Protein AF-A0A3B8Y2P6-F1 (afdb_monomer_lite)

pLDDT: mean 81.53, std 20.59, range [22.98, 98.75]

Secondary structure (DSSP, 8-state):
--EEEEEEEEEETTTEEEEEEEEEETTS---EEEEEEE---HHHHHHHHHHHHHHHTTTTTTSS-------SSHHHHHHHHHHHHHHHHHHHHHHHHT-TTTHHHHHHHHHH--TTS-EEEEEE-S-HHHHHS-GGG-GGGGS-TTEEEEEEPSS-------PPP----PEEEEEEE---TT--HHHHHHHHHHH-TTEEEEEEES--HHHHHHHHHHS--SEEEEES-EEEETTEEEEESSSS-EEEHHHHHHHHHHHHHTT--EEEEESS-HHHHHHHHGGGT-SEEEEESS---HHHHHHHHHHHHHHHHTT--HHHHHHHHHHHHGGGTTTSTTGGGSEEEEE-TTSPPPPHHHHH---PPP------------------------------------------TTSSSS--------EEEEEE-GGG-EE-SS-EEEEEE-TTSSEEEEEETTS-EEEEETTT--EEEEE---SS-EEEEEE-TTT--EEEEETTS-EEEE-TTT--EEEEE---SS-EEEEEE-TTSSEEEEEETTS-EEEEETTT--EEEEE--SSS-EEEEEE-TTSSEEEEEETTS-EEEEETTT--EEEEE---SS-EEEEEE-TTSSEEEEEETTSEEEEEETTTTEEEEEEE--SS-EEEEEE-TTS-EEEEEETTS-EEEEETTTTEEEEEE---SS-EEEEEE-SSSSEEEEEETTSEEEEEEEEEE-------

Foldseek 3Di:
DEKEWEWEWDDDLQAWTKIFIWIDDLPDDTDGPDIFIFGRHVVLLVLLVLLQVLLVVLCCPQPPDDDDDDDDDVNVVSLVVNVVSLVVNLVSVQVRCPDPRNVVVVVVCVVPDDLPHQYEYEYEYPDPSVQLRLCQSHCVCVSRVNYFYAYEQHDADQDPDPDDDDDFDFAEEEEQEFACRSADVVLVVVLCCVQQVRHHYDYDHNHDPVVLLCDLQVDAHQEYEYDAEKDADPPWIWTGSYPVDIDILVRVLLSNLNNVVSHHQEYEHLYADFSRSLNSNSVSNRFKYKFFSHNDRNVLVSQLSNQLSNQQLVQHDNRSSLVVSLVVLVVVCSSRPCSSSTIHMYGHSSDDHDGNVNSGDDDDDDDDDDDDDDDDDDDDDDDDDDDDDDDDDDDDDDDDDDDDDDDPPPPPPPPPPDPLPFQKDKDFPVQQKAFFPAFFQEWEAFLVNQWIWTWHQQQKIFIAGRPNNDTPDIAHDDRGTFNYWDAQNPQRWIWTFGQQGKIWIARPPVRDTDDIQDDDRGGWQYWEAALNSQWIWIFGQSCKIWIAGPVVSDTPDIDSPDPGGKHEKEAALNRQWIWTFFQNQKIWIAGPPPRDTPDIDHDGPGGFHYWYQANVRQWIWTWFQSQWIWIAGPVVRDTPDIDHDGPGGWHYWDAFNVRFWIWTWAQSQKIWIAGPPVGDTSDIDNPGPGGWNYWYAHNPFQKIWTTGRVSIIIIMHMDRDRPPPPDD

Radius of gyration: 34.19 Å; chains: 1; bounding box: 92×75×105 Å

Sequence (728 aa):
MSKVVELKLDGTLEIGLQVHLAIAPEAKTREVEVSGSLPPAPELQETYNVWQYYYRNLDASSRISAKKITYDGSIQKNKTELFRLVSQLKKQLNNWLNSPQFQPIWRKIIEKVSPEETIRILIRTTDKQLRKLPWHLWELLEKYPYAEIALAANDYEKINSNYTTTEAKNISILAILGDSKGINIEEDKQILTNTLTNAELTFLCEPNREEINKKLWNYKWDILFFAGHSQTEVETGRIYINPEDSLSLEELSYALKKAVNQGLKFAIFNSCDGLGLANFFEKLNLPQIIVMREPVPDLIAQQFLKYFLTDFSQGKHFYLAVREARERLQGLEGNYPGASWQPIIIQNPGIMLPTWSSLIEVSQSNNIVTTKKNSAKIQNNITSSRRKILKYGSFILGSILLTTLLPKILKQQLNQTKQSNSKFEIKLVVNTQITASGEVWSLAFSPDDKFIASGNNHGTIELFNRQTGDITKILSEHPNVIRSLVFISQTNQLISGDGDGNIKVWNRKNSNLETQLMGHSASIWDLAISPDGKTLVSCSQDESVRTWNLTTGEVNAILFSHETVVYALAFSPDGQFFASAGKDKIIKIWNLKDRTLLKSFVGHEDAVRAIAISPNGQYLVSGSWDKTVKVWDLENDKLITTFIGHQDRVVTIAISQDSQFIFSGSIDNTIKVWNIKNRKLITTLTQHNNWILALAVSQKENLLVSGGKEQKIKLWQYYNISQSYEVQ

Structure (mmCIF, N/CA/C/O backbone):
data_AF-A0A3B8Y2P6-F1
#
_entry.id   AF-A0A3B8Y2P6-F1
#
loop_
_atom_site.group_PDB
_atom_site.id
_atom_site.type_symbol
_atom_site.label_atom_id
_atom_site.label_alt_id
_atom_site.label_comp_id
_atom_site.label_asym_id
_atom_site.label_entity_id
_atom_site.label_seq_id
_atom_site.pdbx_PDB_ins_code
_atom_site.Cartn_x
_atom_site.Cartn_y
_atom_site.Cartn_z
_atom_site.occupancy
_atom_site.B_iso_or_equiv
_atom_site.auth_seq_id
_atom_site.auth_comp_id
_atom_site.auth_asym_id
_atom_site.auth_atom_id
_atom_site.pdbx_PDB_model_num
ATOM 1 N N . MET A 1 1 ? 33.682 -7.407 -24.824 1.00 58.97 1 MET A N 1
ATOM 2 C CA . MET A 1 1 ? 33.420 -7.015 -23.416 1.00 58.97 1 MET A CA 1
ATOM 3 C C . MET A 1 1 ? 32.307 -5.983 -23.425 1.00 58.97 1 MET A C 1
ATOM 5 O O . MET A 1 1 ? 32.280 -5.193 -24.360 1.00 58.97 1 MET A O 1
ATOM 9 N N . SER A 1 2 ? 31.389 -5.992 -22.456 1.00 80.50 2 SER A N 1
ATOM 10 C CA . SER A 1 2 ? 30.329 -4.982 -22.391 1.00 80.50 2 SER A CA 1
ATOM 11 C C . SER A 1 2 ? 30.825 -3.701 -21.714 1.00 80.50 2 SER A C 1
ATOM 13 O O . SER A 1 2 ? 31.463 -3.743 -20.654 1.00 80.50 2 SER A O 1
ATOM 15 N N . LYS A 1 3 ? 30.538 -2.550 -22.327 1.00 87.62 3 LYS A N 1
ATOM 16 C CA . LYS A 1 3 ? 30.841 -1.225 -21.768 1.00 87.62 3 LYS A CA 1
ATOM 17 C C . LYS A 1 3 ? 29.573 -0.432 -21.517 1.00 87.62 3 LYS A C 1
ATOM 19 O O . LYS A 1 3 ? 28.585 -0.544 -22.243 1.00 87.62 3 LYS A O 1
ATOM 24 N N . VAL A 1 4 ? 29.628 0.390 -20.481 1.00 89.00 4 VAL A N 1
ATOM 25 C CA . VAL A 1 4 ? 28.599 1.367 -20.144 1.00 89.00 4 VAL A CA 1
ATOM 26 C C . VAL A 1 4 ? 29.183 2.752 -20.340 1.00 89.00 4 VAL A C 1
ATOM 28 O O . VAL A 1 4 ? 30.245 3.061 -19.802 1.00 89.00 4 VAL A O 1
ATOM 31 N N . VAL A 1 5 ? 28.475 3.565 -21.111 1.00 91.88 5 VAL A N 1
ATOM 32 C CA . VAL A 1 5 ? 28.767 4.972 -21.368 1.00 91.88 5 VAL A CA 1
ATOM 33 C C . VAL A 1 5 ? 27.644 5.771 -20.716 1.00 91.88 5 VAL A C 1
ATOM 35 O O . VAL A 1 5 ? 26.521 5.757 -21.202 1.00 91.88 5 VAL A O 1
ATOM 38 N N . GLU A 1 6 ? 27.905 6.423 -19.590 1.00 92.38 6 GLU A N 1
ATOM 39 C CA . GLU A 1 6 ? 26.920 7.262 -18.900 1.00 92.38 6 GLU A CA 1
ATOM 40 C C . GLU A 1 6 ? 27.151 8.732 -19.261 1.00 92.38 6 GLU A C 1
ATOM 42 O O . GLU A 1 6 ? 28.256 9.254 -19.105 1.00 92.38 6 GLU A O 1
ATOM 47 N N . LEU A 1 7 ? 26.095 9.388 -19.742 1.00 94.31 7 LEU A N 1
ATOM 48 C CA . LEU A 1 7 ? 26.033 10.823 -19.992 1.00 94.31 7 LEU A CA 1
ATOM 49 C C . LEU A 1 7 ? 25.077 11.446 -18.978 1.00 94.31 7 LEU A C 1
ATOM 51 O O . LEU A 1 7 ? 23.856 11.300 -19.088 1.00 94.31 7 LEU A O 1
ATOM 55 N N . LYS A 1 8 ? 25.633 12.145 -17.988 1.00 93.69 8 LYS A N 1
ATOM 56 C CA . LYS A 1 8 ? 24.849 12.957 -17.054 1.00 93.69 8 LYS A CA 1
ATOM 57 C C . LYS A 1 8 ? 24.662 14.347 -17.646 1.00 93.69 8 LYS A C 1
ATOM 59 O O . LYS A 1 8 ? 25.653 15.032 -17.891 1.00 93.69 8 LYS A O 1
ATOM 64 N N . LEU A 1 9 ? 23.411 14.725 -17.889 1.00 95.25 9 LEU A N 1
ATOM 65 C CA . LEU A 1 9 ? 23.013 15.997 -18.486 1.00 95.25 9 LEU A CA 1
ATOM 66 C C . LEU A 1 9 ? 22.342 16.871 -17.422 1.00 95.25 9 LEU A C 1
ATOM 68 O O . LEU A 1 9 ? 21.225 16.571 -16.989 1.00 95.25 9 LEU A O 1
ATOM 72 N N . ASP A 1 10 ? 23.016 17.950 -17.035 1.00 93.56 10 ASP A N 1
ATOM 73 C CA . ASP A 1 10 ? 22.530 18.929 -16.064 1.00 93.56 10 ASP A CA 1
ATOM 74 C C . ASP A 1 10 ? 22.213 20.254 -16.788 1.00 93.56 10 ASP A C 1
ATOM 76 O O . ASP A 1 10 ? 23.105 20.890 -17.353 1.00 93.56 10 ASP A O 1
ATOM 80 N N . GLY A 1 11 ? 20.942 20.665 -16.793 1.00 93.56 11 GLY A N 1
ATOM 81 C CA . GLY A 1 11 ? 20.454 21.874 -17.473 1.00 93.56 11 GLY A CA 1
ATOM 82 C C . GLY A 1 11 ? 19.163 21.628 -18.259 1.00 93.56 11 GLY A C 1
ATOM 83 O O . GLY A 1 11 ? 18.518 20.594 -18.088 1.00 93.56 11 GLY A O 1
ATOM 84 N N . THR A 1 12 ? 18.799 22.566 -19.137 1.00 95.25 12 THR A N 1
ATOM 85 C CA . THR A 1 12 ? 17.630 22.450 -20.029 1.00 95.25 12 THR A CA 1
ATOM 86 C C . THR A 1 12 ? 17.988 22.833 -21.465 1.00 95.25 12 THR A C 1
ATOM 88 O O . THR A 1 12 ? 19.031 23.438 -21.724 1.00 95.25 12 THR A O 1
ATOM 91 N N . LEU A 1 13 ? 17.109 22.507 -22.418 1.00 94.50 13 LEU A N 1
ATOM 92 C CA . LEU A 1 13 ? 17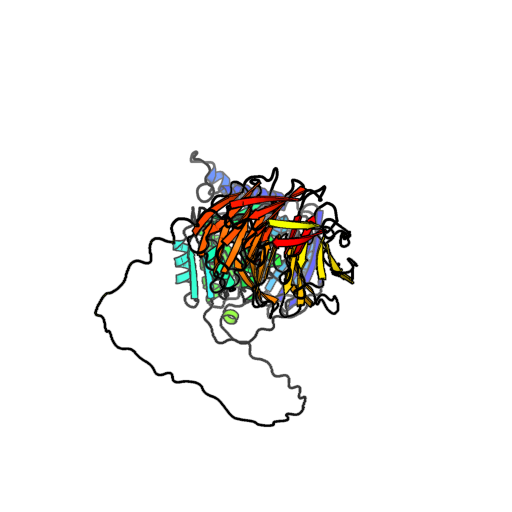.283 22.911 -23.818 1.00 94.50 13 LEU A CA 1
ATOM 93 C C . LEU A 1 13 ? 17.284 24.438 -24.002 1.00 94.50 13 LEU A C 1
ATOM 95 O O . LEU A 1 13 ? 17.890 24.920 -24.950 1.00 94.50 13 LEU A O 1
ATOM 99 N N . GLU A 1 14 ? 16.677 25.213 -23.103 1.00 93.75 14 GLU A N 1
ATOM 100 C CA . GLU A 1 14 ? 16.616 26.679 -23.225 1.00 93.75 14 GLU A CA 1
ATOM 101 C C . GLU A 1 14 ? 17.915 27.382 -22.816 1.00 93.75 14 GLU A C 1
ATOM 103 O O . GLU A 1 14 ? 18.270 28.407 -23.393 1.00 93.75 14 GLU A O 1
ATOM 108 N N . ILE A 1 15 ? 18.630 26.841 -21.827 1.00 93.62 15 ILE A N 1
ATOM 109 C CA . ILE A 1 15 ? 19.828 27.477 -21.249 1.00 93.62 15 ILE A CA 1
ATOM 110 C C . ILE A 1 15 ? 21.133 26.763 -21.623 1.00 93.62 15 ILE A C 1
ATOM 112 O O . ILE A 1 15 ? 22.215 27.310 -21.410 1.00 93.62 15 ILE A O 1
ATOM 116 N N . GLY A 1 16 ? 21.044 25.566 -22.210 1.00 94.00 16 GLY A N 1
ATOM 117 C CA . GLY A 1 16 ? 22.181 24.692 -22.489 1.00 94.00 16 GLY A CA 1
ATOM 118 C C . GLY A 1 16 ? 22.463 23.713 -21.348 1.00 94.00 16 GLY A C 1
ATOM 119 O O . GLY A 1 16 ? 21.881 23.793 -20.264 1.00 94.00 16 GLY A O 1
ATOM 120 N N . LEU A 1 17 ? 23.354 22.754 -21.606 1.00 96.19 17 LEU A N 1
ATOM 121 C CA . LEU A 1 17 ? 23.622 21.629 -20.707 1.00 96.19 17 LEU A CA 1
ATOM 122 C C . LEU A 1 17 ? 25.094 21.547 -20.337 1.00 96.19 17 LEU A C 1
ATOM 124 O O . LEU A 1 17 ? 25.968 21.645 -21.200 1.00 96.19 17 LEU A O 1
ATOM 128 N N . GLN A 1 18 ? 25.362 21.258 -19.070 1.00 95.81 18 GLN A N 1
ATOM 129 C CA . GLN A 1 18 ? 26.619 20.644 -18.664 1.00 95.81 18 GLN A CA 1
ATOM 130 C C . GLN A 1 18 ? 26.506 19.136 -18.844 1.00 95.81 18 GLN A C 1
ATOM 132 O O . GLN A 1 18 ? 25.488 18.531 -18.497 1.00 95.81 18 GLN A O 1
ATOM 137 N N . VAL A 1 19 ? 27.546 18.533 -19.413 1.00 95.69 19 VAL A N 1
ATOM 138 C CA . VAL A 1 19 ? 27.578 17.098 -19.674 1.00 95.69 19 VAL A CA 1
ATOM 139 C C . VAL A 1 19 ? 28.796 16.471 -19.026 1.00 95.69 19 VAL A C 1
ATOM 141 O O . VAL A 1 19 ? 29.932 16.849 -19.306 1.00 95.69 19 VAL A O 1
ATOM 144 N N . HIS A 1 20 ? 28.553 15.458 -18.204 1.00 93.56 20 HIS A N 1
ATOM 145 C CA . HIS A 1 20 ? 29.596 14.637 -17.606 1.00 93.56 20 HIS A CA 1
ATOM 146 C C . HIS A 1 20 ? 29.559 13.240 -18.222 1.00 93.56 20 HIS A C 1
ATOM 148 O O . HIS A 1 20 ? 28.528 12.566 -18.189 1.00 93.56 20 HIS A O 1
ATOM 154 N N . LEU A 1 21 ? 30.690 12.816 -18.784 1.00 94.19 21 LEU A N 1
ATOM 155 C CA . LEU A 1 21 ? 30.878 11.493 -19.365 1.00 94.19 21 LEU A CA 1
ATOM 156 C C . LEU A 1 21 ? 31.578 10.581 -18.360 1.00 94.19 21 LEU A C 1
ATOM 158 O O . LEU A 1 21 ? 32.649 10.920 -17.853 1.00 94.19 21 LEU A O 1
ATOM 162 N N . ALA A 1 22 ? 31.031 9.389 -18.158 1.00 90.69 22 ALA A N 1
ATOM 163 C CA . ALA A 1 22 ? 31.709 8.289 -17.486 1.00 90.69 22 ALA A CA 1
ATOM 164 C C . ALA A 1 22 ? 31.677 7.037 -18.369 1.00 90.69 22 ALA A C 1
ATOM 166 O O . ALA A 1 22 ? 30.631 6.681 -18.912 1.00 90.69 22 ALA A O 1
ATOM 167 N N . ILE A 1 23 ? 32.814 6.354 -18.504 1.00 89.19 23 ILE A N 1
ATOM 168 C CA . ILE A 1 23 ? 32.922 5.103 -19.260 1.00 89.19 23 ILE A CA 1
ATOM 169 C C . ILE A 1 23 ? 33.461 4.034 -18.318 1.00 89.19 23 ILE A C 1
ATOM 171 O O . ILE A 1 23 ? 34.478 4.221 -17.659 1.00 89.19 23 ILE A O 1
ATOM 175 N N . ALA A 1 24 ? 32.777 2.897 -18.231 1.00 85.38 24 ALA A N 1
ATOM 176 C CA . ALA A 1 24 ? 33.234 1.790 -17.403 1.00 85.38 24 ALA A CA 1
ATOM 177 C C . ALA A 1 24 ? 32.836 0.433 -17.994 1.00 85.38 24 ALA A C 1
ATOM 179 O O . ALA A 1 24 ? 31.799 0.316 -18.655 1.00 85.38 24 ALA A O 1
ATOM 180 N N . PRO A 1 25 ? 33.608 -0.631 -17.715 1.00 81.12 25 PRO A N 1
ATOM 181 C CA . PRO A 1 25 ? 33.095 -1.990 -17.808 1.00 81.12 25 PRO A CA 1
ATOM 182 C C . PRO A 1 25 ? 31.875 -2.157 -16.894 1.00 81.12 25 PRO A C 1
ATOM 184 O O . PRO A 1 25 ? 31.828 -1.589 -15.804 1.00 81.12 25 PRO A O 1
ATOM 187 N N . GLU A 1 26 ? 30.919 -2.984 -17.305 1.00 69.38 26 GLU A N 1
ATOM 188 C CA . GLU A 1 26 ? 29.623 -3.177 -16.633 1.00 69.38 26 GLU A CA 1
ATOM 189 C C . GLU A 1 26 ? 29.691 -3.486 -15.121 1.00 69.38 26 GLU A C 1
ATOM 191 O O . GLU A 1 26 ? 28.792 -3.095 -14.383 1.00 69.38 26 GLU A O 1
ATOM 196 N N . ALA A 1 27 ? 30.773 -4.108 -14.641 1.00 57.72 27 ALA A N 1
ATOM 197 C CA . ALA A 1 27 ? 30.957 -4.506 -13.241 1.00 57.72 27 ALA A CA 1
ATOM 198 C C . ALA A 1 27 ? 31.750 -3.508 -12.363 1.00 57.72 27 ALA A C 1
ATOM 200 O O . ALA A 1 27 ? 32.069 -3.833 -11.219 1.00 57.72 27 ALA A O 1
ATOM 201 N N . LYS A 1 28 ? 32.130 -2.324 -12.871 1.00 61.62 28 LYS A N 1
ATOM 202 C CA . LYS A 1 28 ? 32.987 -1.363 -12.146 1.00 61.62 28 LYS A CA 1
ATOM 203 C C . LYS A 1 28 ? 32.280 -0.046 -11.818 1.00 61.62 28 LYS A C 1
ATOM 205 O O . LYS A 1 28 ? 31.342 0.372 -12.493 1.00 61.62 28 LYS A O 1
ATOM 210 N N . THR A 1 29 ? 32.753 0.614 -10.759 1.00 57.16 29 THR A N 1
ATOM 211 C CA . THR A 1 29 ? 32.340 1.972 -10.384 1.00 57.16 29 THR A CA 1
ATOM 212 C C . THR A 1 29 ? 32.672 2.961 -11.496 1.00 57.16 29 THR A C 1
ATOM 214 O O . THR A 1 29 ? 33.743 2.900 -12.093 1.00 57.16 29 THR A O 1
ATOM 217 N N . ARG A 1 30 ? 31.724 3.857 -11.779 1.00 67.88 30 ARG A N 1
ATOM 218 C CA . ARG A 1 30 ? 31.820 4.855 -12.843 1.00 67.88 30 ARG A CA 1
ATOM 219 C C . ARG A 1 30 ? 32.428 6.126 -12.265 1.00 67.88 30 ARG A C 1
ATOM 221 O O . ARG A 1 30 ? 31.817 6.752 -11.402 1.00 67.88 30 ARG A O 1
ATOM 228 N N . GLU A 1 31 ? 33.622 6.475 -12.718 1.00 68.81 31 GLU A N 1
ATOM 229 C CA . GLU A 1 31 ? 34.252 7.765 -12.436 1.00 68.81 31 GLU A CA 1
ATOM 230 C C . GLU A 1 31 ? 34.085 8.674 -13.655 1.00 68.81 31 GLU A C 1
ATOM 232 O O . GLU A 1 31 ? 34.038 8.200 -14.792 1.00 68.81 31 GLU A O 1
ATOM 237 N N . VAL A 1 32 ? 33.944 9.979 -13.417 1.00 72.56 32 VAL A N 1
ATOM 238 C CA . VAL A 1 32 ? 33.805 10.957 -14.501 1.00 72.56 32 VAL A CA 1
ATOM 239 C C . VAL A 1 32 ? 35.132 11.035 -15.251 1.00 72.56 32 VAL A C 1
ATOM 241 O O . VAL A 1 32 ? 36.149 11.411 -14.676 1.00 72.56 32 VAL A O 1
ATOM 244 N N . GLU A 1 33 ? 35.118 10.693 -16.538 1.00 78.38 33 GLU A N 1
ATOM 245 C CA . GLU A 1 33 ? 36.311 10.716 -17.385 1.00 78.38 33 GLU A CA 1
ATOM 246 C C . GLU A 1 33 ? 36.552 12.091 -18.013 1.00 78.38 33 GLU A C 1
ATOM 248 O O . GLU A 1 33 ? 37.695 12.523 -18.153 1.00 78.38 33 GLU A O 1
ATOM 253 N N . VAL A 1 34 ? 35.487 12.778 -18.432 1.00 90.19 34 VAL A N 1
ATOM 254 C CA . VAL A 1 34 ? 35.571 14.100 -19.064 1.00 90.19 34 VAL A CA 1
ATOM 255 C C . VAL A 1 34 ? 34.261 14.856 -18.873 1.00 90.19 34 VAL A C 1
ATOM 257 O O . VAL A 1 34 ? 33.190 14.261 -18.769 1.00 90.19 34 VAL A O 1
ATOM 260 N N . SER A 1 35 ? 34.349 16.182 -18.822 1.00 90.62 35 SER A N 1
ATOM 261 C CA . SER A 1 35 ? 33.185 17.067 -18.828 1.00 90.62 35 SER A CA 1
ATOM 262 C C . SER A 1 35 ? 33.215 17.952 -20.070 1.00 90.62 35 SER A C 1
ATOM 264 O O . SER A 1 35 ? 34.284 18.307 -20.565 1.00 90.62 35 SER A O 1
ATOM 266 N N . GLY A 1 36 ? 32.041 18.291 -20.575 1.00 92.06 36 GLY A N 1
ATOM 267 C CA . GLY A 1 36 ? 31.836 19.187 -21.703 1.00 92.06 36 GLY A CA 1
ATOM 268 C C . GLY A 1 36 ? 30.486 19.875 -21.574 1.00 92.06 36 GLY A C 1
ATOM 269 O O . GLY A 1 36 ? 29.831 19.785 -20.535 1.00 92.06 36 GLY A O 1
ATOM 270 N N . SER A 1 37 ? 30.051 20.552 -22.628 1.00 95.12 37 SER A N 1
ATOM 271 C CA . SER A 1 37 ? 28.748 21.209 -22.628 1.00 95.12 37 SER A CA 1
ATOM 272 C C . SER A 1 37 ? 28.054 21.094 -23.975 1.00 95.12 37 SER A C 1
ATOM 274 O O . SER A 1 37 ? 28.685 20.878 -25.009 1.00 95.12 37 SER A O 1
ATOM 276 N N . LEU A 1 38 ? 26.732 21.226 -23.944 1.00 96.81 38 LEU A N 1
ATOM 277 C CA . LEU A 1 38 ? 25.894 21.400 -25.124 1.00 96.81 38 LEU A CA 1
ATOM 278 C C . LEU A 1 38 ? 25.290 22.809 -25.085 1.00 96.81 38 LEU A C 1
ATOM 280 O O . LEU A 1 38 ? 24.853 23.247 -24.016 1.00 96.81 38 LEU A O 1
ATOM 284 N N . PRO A 1 39 ? 25.264 23.537 -26.213 1.00 96.88 39 PRO A N 1
ATOM 285 C CA . PRO A 1 39 ? 24.657 24.864 -26.263 1.00 96.88 39 PRO A CA 1
ATOM 286 C C . PRO A 1 39 ? 23.128 24.792 -26.066 1.00 96.88 39 PRO A C 1
ATOM 288 O O . PRO A 1 39 ? 22.553 23.706 -26.166 1.00 96.88 39 PRO A O 1
ATOM 291 N N . PRO A 1 40 ? 22.447 25.920 -25.805 1.00 96.94 40 PRO A N 1
ATOM 292 C CA . PRO A 1 40 ? 20.990 25.996 -25.908 1.00 96.94 40 PRO A CA 1
ATOM 293 C C . PRO A 1 40 ? 20.484 25.495 -27.269 1.00 96.94 40 PRO A C 1
ATOM 295 O O . PRO A 1 40 ? 21.106 25.778 -28.293 1.00 96.94 40 PRO A O 1
ATOM 298 N N . ALA A 1 41 ? 19.366 24.774 -27.268 1.00 96.56 41 ALA A N 1
ATOM 299 C CA . ALA A 1 41 ? 18.655 24.302 -28.456 1.00 96.56 41 ALA A CA 1
ATOM 300 C C . ALA A 1 41 ? 17.125 24.256 -28.224 1.00 96.56 41 ALA A C 1
ATOM 302 O O . ALA A 1 41 ? 16.519 23.178 -28.300 1.00 96.56 41 ALA A O 1
ATOM 303 N N . PRO A 1 42 ? 16.468 25.390 -27.905 1.00 95.38 42 PRO A N 1
ATOM 304 C CA . PRO A 1 42 ? 15.014 25.442 -27.710 1.00 95.38 42 PRO A CA 1
ATOM 305 C C . PRO A 1 42 ? 14.232 24.957 -28.944 1.00 95.38 42 PRO A C 1
ATOM 307 O O . PRO A 1 42 ? 13.168 24.350 -28.811 1.00 95.38 42 PRO A O 1
ATOM 310 N N . GLU A 1 43 ? 14.792 25.108 -30.145 1.00 94.69 43 GLU A N 1
ATOM 311 C CA . GLU A 1 43 ? 14.192 24.659 -31.401 1.00 94.69 43 GLU A CA 1
ATOM 312 C C . GLU A 1 43 ? 13.969 23.139 -31.468 1.00 94.69 43 GLU A C 1
ATOM 314 O O . GLU A 1 43 ? 13.068 22.684 -32.180 1.00 94.69 43 GLU A O 1
ATOM 319 N N . LEU A 1 44 ? 14.753 22.342 -30.727 1.00 94.81 44 LEU A N 1
ATOM 320 C CA . LEU A 1 44 ? 14.544 20.894 -30.609 1.00 94.81 44 LEU A CA 1
ATOM 321 C C . LEU A 1 44 ? 13.251 20.587 -29.861 1.00 94.81 44 LEU A C 1
ATOM 323 O O . LEU A 1 44 ? 12.475 19.731 -30.286 1.00 94.81 44 LEU A O 1
ATOM 327 N N . GLN A 1 45 ? 13.015 21.299 -28.759 1.00 93.44 45 GLN A N 1
ATOM 328 C CA . GLN A 1 45 ? 11.802 21.161 -27.961 1.00 93.44 45 GLN A CA 1
ATOM 329 C C . GLN A 1 45 ? 10.580 21.613 -28.756 1.00 93.44 45 GLN A C 1
ATOM 331 O O . GLN A 1 45 ? 9.571 20.911 -28.782 1.00 93.44 45 GLN A O 1
ATOM 336 N N . GLU A 1 46 ? 10.672 22.752 -29.441 1.00 93.50 46 GLU A N 1
ATOM 337 C CA . GLU A 1 46 ? 9.597 23.256 -30.296 1.00 93.50 46 GLU A CA 1
ATOM 338 C C . GLU A 1 46 ? 9.250 22.256 -31.404 1.00 93.50 46 GLU A C 1
ATOM 340 O O . GLU A 1 46 ? 8.092 21.860 -31.544 1.00 93.50 46 GLU A O 1
ATOM 345 N N . THR A 1 47 ? 10.255 21.777 -32.142 1.00 95.62 47 THR A N 1
ATOM 346 C CA . THR A 1 47 ? 10.056 20.818 -33.240 1.00 95.62 47 THR A CA 1
ATOM 347 C C . THR A 1 47 ? 9.476 19.501 -32.726 1.00 95.62 47 THR A C 1
ATOM 349 O O . THR A 1 47 ? 8.557 18.959 -33.343 1.00 95.62 47 THR A O 1
ATOM 352 N N . TYR A 1 48 ? 9.952 19.007 -31.576 1.00 94.50 48 TYR A N 1
ATOM 353 C CA . TYR A 1 48 ? 9.387 17.821 -30.932 1.00 94.50 48 TYR A CA 1
ATOM 354 C C . TYR A 1 48 ? 7.921 18.029 -30.550 1.00 94.50 48 TYR A C 1
ATOM 356 O O . TYR A 1 48 ? 7.095 17.174 -30.848 1.00 94.50 48 TYR A O 1
ATOM 364 N N . ASN A 1 49 ? 7.572 19.155 -29.921 1.00 92.19 49 ASN A N 1
ATOM 365 C CA . ASN A 1 49 ? 6.198 19.437 -29.496 1.00 92.19 49 ASN A CA 1
ATOM 366 C C . ASN A 1 49 ? 5.240 19.505 -30.693 1.00 92.19 49 ASN A C 1
ATOM 368 O O . ASN A 1 49 ? 4.128 18.977 -30.631 1.00 92.19 49 ASN A O 1
ATOM 372 N N . VAL A 1 50 ? 5.680 20.104 -31.804 1.00 92.62 50 VAL A N 1
ATOM 373 C CA . VAL A 1 50 ? 4.899 20.138 -33.047 1.00 92.62 50 VAL A CA 1
ATOM 374 C C . VAL A 1 50 ? 4.761 18.731 -33.637 1.00 92.62 50 VAL A C 1
ATOM 376 O O . VAL A 1 50 ? 3.653 18.330 -33.992 1.00 92.62 50 VAL A O 1
ATOM 379 N N . TRP A 1 51 ? 5.842 17.945 -33.692 1.00 93.56 51 TRP A N 1
ATOM 380 C CA . TRP A 1 51 ? 5.774 16.540 -34.117 1.00 93.56 51 TRP A CA 1
ATOM 381 C C . TRP A 1 51 ? 4.808 15.736 -33.242 1.00 93.56 51 TRP A C 1
ATOM 383 O O . TRP A 1 51 ? 3.933 15.061 -33.774 1.00 93.56 51 TRP A O 1
ATOM 393 N N . GLN A 1 52 ? 4.908 15.861 -31.919 1.00 89.56 52 GLN A N 1
ATOM 394 C CA . GLN A 1 52 ? 4.072 15.163 -30.944 1.00 89.56 52 GLN A CA 1
ATOM 395 C C . GLN A 1 52 ? 2.592 15.488 -31.164 1.00 89.56 52 GLN A C 1
ATOM 397 O O . GLN A 1 52 ? 1.755 14.583 -31.167 1.00 89.56 52 GLN A O 1
ATOM 402 N N . TYR A 1 53 ? 2.270 16.765 -31.389 1.00 87.62 53 TYR A N 1
ATOM 403 C CA . TYR A 1 53 ? 0.915 17.202 -31.709 1.00 87.62 53 TYR A CA 1
ATOM 404 C C . TYR A 1 53 ? 0.377 16.500 -32.961 1.00 87.62 53 TYR A C 1
ATOM 406 O O . TYR A 1 53 ? -0.702 15.910 -32.914 1.00 87.62 53 TYR A O 1
ATOM 414 N N . TYR A 1 54 ? 1.117 16.512 -34.073 1.00 86.69 54 TYR A N 1
ATOM 415 C CA . TYR A 1 54 ? 0.657 15.850 -35.297 1.00 86.69 54 TYR A CA 1
ATOM 416 C C . TYR A 1 54 ? 0.618 14.325 -35.159 1.00 86.69 54 TYR A C 1
ATOM 418 O O . TYR A 1 54 ? -0.313 13.698 -35.658 1.00 86.69 54 TYR A O 1
ATOM 426 N N . TYR A 1 55 ? 1.581 13.731 -34.451 1.00 86.50 55 TYR A N 1
ATOM 427 C CA . TYR A 1 55 ? 1.681 12.288 -34.256 1.00 86.50 55 TYR A CA 1
ATOM 428 C C . TYR A 1 55 ? 0.485 11.754 -33.464 1.00 86.50 55 TYR A C 1
ATOM 430 O O . TYR A 1 55 ? -0.175 10.816 -33.903 1.00 86.50 55 TYR A O 1
ATOM 438 N N . ARG A 1 56 ? 0.125 12.407 -32.351 1.00 82.88 56 ARG A N 1
ATOM 439 C CA . ARG A 1 56 ? -1.052 12.043 -31.538 1.00 82.88 56 ARG A CA 1
ATOM 440 C C . ARG A 1 56 ? -2.376 12.187 -32.298 1.00 82.88 56 ARG A C 1
ATOM 442 O O . ARG A 1 56 ? -3.349 11.526 -31.955 1.00 82.88 56 ARG A O 1
ATOM 449 N N . ASN A 1 57 ? -2.408 13.022 -33.337 1.00 79.44 57 ASN A N 1
ATOM 450 C CA . ASN A 1 57 ? -3.584 13.252 -34.176 1.00 79.44 57 ASN A CA 1
ATOM 451 C C . ASN A 1 57 ? -3.607 12.414 -35.471 1.00 79.44 57 ASN A C 1
ATOM 453 O O . ASN A 1 57 ? -4.557 12.540 -36.242 1.00 79.44 57 ASN A O 1
ATOM 457 N N . LEU A 1 58 ? -2.606 11.558 -35.728 1.00 74.50 58 LEU A N 1
ATOM 458 C CA . LEU A 1 58 ? -2.559 10.706 -36.929 1.00 74.50 58 LEU A CA 1
ATOM 459 C C . LEU A 1 58 ? -3.749 9.748 -37.038 1.00 74.50 58 LEU A C 1
ATOM 461 O O . LEU A 1 58 ? -4.161 9.425 -38.148 1.00 74.50 58 LEU A O 1
ATOM 465 N N . ASP A 1 59 ? -4.258 9.278 -35.899 1.00 60.66 59 ASP A N 1
ATOM 466 C CA . ASP A 1 59 ? -5.202 8.163 -35.833 1.00 60.66 59 ASP A CA 1
ATOM 467 C C . ASP A 1 59 ? -6.266 8.380 -34.744 1.00 60.66 59 ASP A C 1
ATOM 469 O O . ASP A 1 59 ? -6.619 7.474 -33.992 1.00 60.66 59 ASP A O 1
ATOM 473 N N . ALA A 1 60 ? -6.793 9.610 -34.644 1.00 50.69 60 ALA A N 1
ATOM 474 C CA . ALA A 1 60 ? -7.812 10.014 -33.662 1.00 50.69 60 ALA A CA 1
ATOM 475 C C . ALA A 1 60 ? -9.112 9.164 -33.682 1.00 50.69 60 ALA A C 1
ATOM 477 O O . ALA A 1 60 ? -10.022 9.412 -32.897 1.00 50.69 60 ALA A O 1
ATOM 478 N N . SER A 1 61 ? -9.206 8.152 -34.549 1.00 42.69 61 SER A N 1
ATOM 479 C CA . SER A 1 61 ? -10.257 7.136 -34.580 1.00 42.69 61 SER A CA 1
ATOM 480 C C . SER A 1 61 ? -10.017 5.891 -33.711 1.00 42.69 61 SER A C 1
ATOM 482 O O . SER A 1 61 ? -11.002 5.213 -33.426 1.00 42.69 61 SER A O 1
ATOM 484 N N . SER A 1 62 ? -8.789 5.548 -33.293 1.00 43.34 62 SER A N 1
ATOM 485 C CA . SER A 1 62 ? -8.515 4.202 -32.737 1.00 43.34 62 SER A CA 1
ATOM 486 C C . SER A 1 62 ? -8.314 4.105 -31.215 1.00 43.34 62 SER A C 1
ATOM 488 O O . SER A 1 62 ? -8.528 3.025 -30.672 1.00 43.34 62 SER A O 1
ATOM 490 N N . ARG A 1 63 ? -7.999 5.187 -30.479 1.00 44.62 63 ARG A N 1
ATOM 491 C CA . ARG A 1 63 ? -7.869 5.132 -28.994 1.00 44.62 63 ARG A CA 1
ATOM 492 C C . ARG A 1 63 ? -8.521 6.272 -28.198 1.00 44.62 63 ARG A C 1
ATOM 494 O O . ARG A 1 63 ? -8.699 6.135 -26.994 1.00 44.62 63 ARG A O 1
ATOM 501 N N . ILE A 1 64 ? -8.939 7.368 -28.834 1.00 40.22 64 ILE A N 1
ATOM 502 C CA . ILE A 1 64 ? -9.594 8.504 -28.161 1.00 40.22 64 ILE A CA 1
ATOM 503 C C . ILE A 1 64 ? -10.960 8.705 -28.813 1.00 40.22 64 ILE A C 1
ATOM 505 O O . ILE A 1 64 ? -11.045 9.153 -29.950 1.00 40.22 64 ILE A O 1
ATOM 509 N N . SER A 1 65 ? -12.056 8.373 -28.124 1.00 32.28 65 SER A N 1
ATOM 510 C CA . SER A 1 65 ? -13.383 8.678 -28.663 1.00 32.28 65 SER A CA 1
ATOM 511 C C . SER A 1 65 ? -13.639 10.186 -28.600 1.00 32.28 65 SER A C 1
ATOM 513 O O . SER A 1 65 ? -14.068 10.704 -27.569 1.00 32.28 65 SER A O 1
ATOM 515 N N . ALA A 1 66 ? -13.442 10.886 -29.713 1.00 27.52 66 ALA A N 1
ATOM 516 C CA . ALA A 1 66 ? -14.085 12.166 -29.976 1.00 27.52 66 ALA A CA 1
ATOM 517 C C . ALA A 1 66 ? -14.802 12.110 -31.332 1.00 27.52 66 ALA A C 1
ATOM 519 O O . ALA A 1 66 ? -14.340 11.495 -32.287 1.00 27.52 66 ALA A O 1
ATOM 520 N N . LYS A 1 67 ? -16.009 12.682 -31.348 1.00 30.88 67 LYS A N 1
ATOM 521 C CA . LYS A 1 67 ? -17.056 12.555 -32.372 1.00 30.88 67 LYS A CA 1
ATOM 522 C C . LYS A 1 67 ? -16.559 12.737 -33.816 1.00 30.88 67 LYS A C 1
ATOM 524 O O . LYS A 1 67 ? -15.753 13.617 -34.091 1.00 30.88 67 LYS A O 1
ATOM 529 N N . LYS A 1 68 ? -17.171 11.946 -34.719 1.00 39.09 68 LYS A N 1
ATOM 530 C CA . LYS A 1 68 ? -17.247 12.111 -36.189 1.00 39.09 68 LYS A CA 1
ATOM 531 C C . LYS A 1 68 ? -16.980 13.551 -36.639 1.00 39.09 68 LYS A C 1
ATOM 533 O O . LYS A 1 68 ? -17.702 14.416 -36.157 1.00 39.09 68 LYS A O 1
ATOM 538 N N . ILE A 1 69 ? -16.124 13.742 -37.655 1.00 33.88 69 ILE A N 1
ATOM 539 C CA . ILE A 1 69 ? -16.372 14.598 -38.840 1.00 33.88 69 ILE A CA 1
ATOM 540 C C . ILE A 1 69 ? -15.261 14.424 -39.917 1.00 33.88 69 ILE A C 1
ATOM 542 O O . ILE A 1 69 ? -14.078 14.548 -39.631 1.00 33.88 69 ILE A O 1
ATOM 546 N N . THR A 1 70 ? -15.741 14.123 -41.136 1.00 30.17 70 THR A N 1
ATOM 547 C CA . THR A 1 70 ? -15.253 14.306 -42.534 1.00 30.17 70 THR A CA 1
ATOM 548 C C . THR A 1 70 ? -13.834 13.936 -43.007 1.00 30.17 70 THR A C 1
ATOM 550 O O . THR A 1 70 ? -12.822 14.301 -42.425 1.00 30.17 70 THR A O 1
ATOM 553 N N . TYR A 1 71 ? -13.826 13.269 -44.170 1.00 42.28 71 TYR A N 1
ATOM 554 C CA . TYR A 1 71 ? -12.700 12.733 -44.947 1.00 42.28 71 TYR A CA 1
ATOM 555 C C . TYR A 1 71 ? -12.004 13.777 -45.849 1.00 42.28 71 TYR A C 1
ATOM 557 O O . TYR A 1 71 ? -12.618 14.784 -46.190 1.00 42.28 71 TYR A O 1
ATOM 565 N N . ASP A 1 72 ? -10.804 13.398 -46.325 1.00 48.56 72 ASP A N 1
ATOM 566 C CA . ASP A 1 72 ? -10.131 13.834 -47.571 1.00 48.56 72 ASP A CA 1
ATOM 567 C C . ASP A 1 72 ? -9.343 15.178 -47.540 1.00 48.56 72 ASP A C 1
ATOM 569 O O . ASP A 1 72 ? -9.904 16.264 -47.449 1.00 48.56 72 ASP A O 1
ATOM 573 N N . GLY A 1 73 ? -7.999 15.092 -47.605 1.00 48.16 73 GLY A N 1
ATOM 574 C CA . GLY A 1 73 ? -7.059 16.211 -47.823 1.00 48.16 73 GLY A CA 1
ATOM 575 C C . GLY A 1 73 ? -6.143 16.583 -46.642 1.00 48.16 73 GLY A C 1
ATOM 576 O O . GLY A 1 73 ? -4.935 16.769 -46.812 1.00 48.16 73 GLY A O 1
ATOM 577 N N . SER A 1 74 ? -6.675 16.645 -45.418 1.00 55.38 74 SER A N 1
ATOM 578 C CA . SER A 1 74 ? -5.922 17.066 -44.218 1.00 55.38 74 SER A CA 1
ATOM 579 C C . SER A 1 74 ? -4.924 16.013 -43.720 1.00 55.38 74 SER A C 1
ATOM 581 O O . SER A 1 74 ? -3.810 16.352 -43.324 1.00 55.38 74 SER A O 1
ATOM 583 N N . ILE A 1 75 ? -5.277 14.727 -43.804 1.00 57.81 75 ILE A N 1
ATOM 584 C CA . ILE A 1 75 ? -4.455 13.606 -43.313 1.00 57.81 75 ILE A CA 1
ATOM 585 C C . ILE A 1 75 ? -3.146 13.491 -44.103 1.00 57.81 75 ILE A C 1
ATOM 587 O O . ILE A 1 75 ? -2.080 13.296 -43.522 1.00 57.81 75 ILE A O 1
ATOM 591 N N . GLN A 1 76 ? -3.201 13.649 -45.427 1.00 61.59 76 GLN A N 1
ATOM 592 C CA . GLN A 1 76 ? -2.011 13.556 -46.273 1.00 61.59 76 GLN A CA 1
ATOM 593 C C . GLN A 1 76 ? -1.081 14.757 -46.070 1.00 61.59 76 GLN A C 1
ATOM 595 O O . GLN A 1 76 ? 0.135 14.589 -46.028 1.00 61.59 76 GLN A O 1
ATOM 600 N N . LYS A 1 77 ? -1.645 15.950 -45.836 1.00 63.12 77 LYS A N 1
ATOM 601 C CA . LYS A 1 77 ? -0.880 17.137 -45.433 1.00 63.12 77 LYS A CA 1
ATOM 602 C C . LYS A 1 77 ? -0.207 16.942 -44.067 1.00 63.12 77 LYS A C 1
ATOM 604 O O . LYS A 1 77 ? 0.975 17.250 -43.939 1.00 63.12 77 LYS A O 1
ATOM 609 N N . ASN A 1 78 ? -0.912 16.359 -43.095 1.00 73.88 78 ASN A N 1
ATOM 610 C CA . ASN A 1 78 ? -0.365 16.039 -41.773 1.00 73.88 78 ASN A CA 1
ATOM 611 C C . ASN A 1 78 ? 0.759 14.994 -41.850 1.00 73.88 78 ASN A C 1
ATOM 613 O O . ASN A 1 78 ? 1.780 15.153 -41.189 1.00 73.88 78 ASN A O 1
ATOM 617 N N . LYS A 1 79 ? 0.620 13.956 -42.688 1.00 79.00 79 LYS A N 1
ATOM 618 C CA . LYS A 1 79 ? 1.682 12.958 -42.911 1.00 79.00 79 LYS A CA 1
ATOM 619 C C . LYS A 1 79 ? 2.929 13.572 -43.549 1.00 79.00 79 LYS A C 1
ATOM 621 O O . LYS A 1 79 ? 4.030 13.332 -43.064 1.00 79.00 79 LYS A O 1
ATOM 626 N N . THR A 1 80 ? 2.775 14.394 -44.589 1.00 84.06 80 THR A N 1
ATOM 627 C CA . THR A 1 80 ? 3.907 15.104 -45.214 1.00 84.06 80 THR A CA 1
ATOM 628 C C . THR A 1 80 ? 4.623 16.007 -44.210 1.00 84.06 80 THR A C 1
ATOM 630 O O . THR A 1 80 ? 5.852 16.006 -44.143 1.00 84.06 80 THR A O 1
ATOM 633 N N . GLU A 1 81 ? 3.863 16.733 -43.389 1.00 87.31 81 GLU A N 1
ATOM 634 C CA . GLU A 1 81 ? 4.420 17.581 -42.336 1.00 87.31 81 GLU A CA 1
ATOM 635 C C . GLU A 1 81 ? 5.157 16.761 -41.268 1.00 87.31 81 GLU A C 1
ATOM 637 O O . GLU A 1 81 ? 6.253 17.129 -40.854 1.00 87.31 81 GLU A O 1
ATOM 642 N N . LEU A 1 82 ? 4.633 15.595 -40.889 1.00 88.94 82 LEU A N 1
ATOM 643 C CA . LEU A 1 82 ? 5.310 14.677 -39.975 1.00 88.94 82 LEU A CA 1
ATOM 644 C C . LEU A 1 82 ? 6.637 14.153 -40.524 1.00 88.94 82 LEU A C 1
ATOM 646 O O . LEU A 1 82 ? 7.621 14.156 -39.792 1.00 88.94 82 LEU A O 1
ATOM 650 N N . PHE A 1 83 ? 6.711 13.759 -41.799 1.00 91.44 83 PHE A N 1
ATOM 651 C CA . PHE A 1 83 ? 7.984 13.358 -42.419 1.00 91.44 83 PHE A CA 1
ATOM 652 C C . PHE A 1 83 ? 9.008 14.497 -42.434 1.00 91.44 83 PHE A C 1
ATOM 654 O O . PHE A 1 83 ? 10.200 14.280 -42.178 1.00 91.44 83 PHE A O 1
ATOM 661 N N . ARG A 1 84 ? 8.543 15.723 -42.701 1.00 94.12 84 ARG A N 1
ATOM 662 C CA . ARG A 1 84 ? 9.368 16.932 -42.640 1.00 94.12 84 ARG A CA 1
ATOM 663 C C . ARG A 1 84 ? 9.907 17.152 -41.224 1.00 94.12 84 ARG A C 1
ATOM 665 O O . ARG A 1 84 ? 11.110 17.349 -41.068 1.00 94.12 84 ARG A O 1
ATOM 672 N N . LEU A 1 85 ? 9.046 17.068 -40.208 1.00 94.38 85 LEU A N 1
ATOM 673 C CA . LEU A 1 85 ? 9.405 17.229 -38.794 1.00 94.38 85 LEU A CA 1
ATOM 674 C C . LEU A 1 85 ? 10.341 16.121 -38.302 1.00 94.38 85 LEU A C 1
ATOM 676 O O . LEU A 1 85 ? 11.295 16.417 -37.592 1.00 94.38 85 LEU A O 1
ATOM 680 N N . VAL A 1 86 ? 10.132 14.872 -38.726 1.00 93.88 86 VAL A N 1
ATOM 681 C CA . VAL A 1 86 ? 11.020 13.737 -38.425 1.00 93.88 86 VAL A CA 1
ATOM 682 C C . VAL A 1 86 ? 12.432 13.999 -38.943 1.00 93.88 86 VAL A C 1
ATOM 684 O O . VAL A 1 86 ? 13.410 13.895 -38.198 1.00 93.88 86 VAL A O 1
ATOM 687 N N . SER A 1 87 ? 12.534 14.416 -40.206 1.00 94.19 87 SER A N 1
ATOM 688 C CA . SER A 1 87 ? 13.813 14.745 -40.842 1.00 94.19 87 SER A CA 1
ATOM 689 C C . SER A 1 87 ? 14.477 15.956 -40.179 1.00 94.19 87 SER A C 1
ATOM 691 O O . SER A 1 87 ? 15.686 15.957 -39.935 1.00 94.19 87 SER A O 1
ATOM 693 N N . GLN A 1 88 ? 13.685 16.983 -39.854 1.00 96.19 88 GLN A N 1
ATOM 694 C CA . GLN A 1 88 ? 14.149 18.188 -39.174 1.00 96.19 88 GLN A CA 1
ATOM 695 C C . GLN A 1 88 ? 14.680 17.872 -37.774 1.00 96.19 88 GLN A C 1
ATOM 697 O O . GLN A 1 88 ? 15.783 18.304 -37.450 1.00 96.19 88 GLN A O 1
ATOM 702 N N . LEU A 1 89 ? 13.946 17.092 -36.978 1.00 95.62 89 LEU A N 1
ATOM 703 C CA . LEU A 1 89 ? 14.332 16.745 -35.614 1.00 95.62 89 LEU A CA 1
ATOM 704 C C . LEU A 1 89 ? 15.605 15.891 -35.600 1.00 95.62 89 LEU A C 1
ATOM 706 O O . LEU A 1 89 ? 16.519 16.192 -34.837 1.00 95.62 89 LEU A O 1
ATOM 710 N N . LYS A 1 90 ? 15.721 14.888 -36.490 1.00 95.50 90 LYS A N 1
ATOM 711 C CA . LYS A 1 90 ? 16.961 14.100 -36.641 1.00 95.50 90 LYS A CA 1
ATOM 712 C C . LYS A 1 90 ? 18.152 15.006 -36.967 1.00 95.50 90 LYS A C 1
ATOM 714 O O . LYS A 1 90 ? 19.211 14.871 -36.355 1.00 95.50 90 LYS A O 1
ATOM 719 N N . LYS A 1 91 ? 17.979 15.946 -37.902 1.00 96.94 91 LYS A N 1
ATOM 720 C CA . LYS A 1 91 ? 19.034 16.888 -38.302 1.00 96.94 91 LYS A CA 1
ATOM 721 C C . LYS A 1 91 ? 19.418 17.838 -37.168 1.00 96.94 91 LYS A C 1
ATOM 723 O O . LYS A 1 91 ? 20.602 18.016 -36.904 1.00 96.94 91 LYS A O 1
ATOM 728 N N . GLN A 1 92 ? 18.441 18.444 -36.497 1.00 97.38 92 GLN A N 1
ATOM 729 C CA . GLN A 1 92 ? 18.684 19.341 -35.366 1.00 97.38 92 GLN A CA 1
ATOM 730 C C . GLN A 1 92 ? 19.400 18.609 -34.226 1.00 97.38 92 GLN A C 1
ATOM 732 O O . GLN A 1 92 ? 20.380 19.130 -33.703 1.00 97.38 92 GLN A O 1
ATOM 737 N N . LEU A 1 93 ? 18.971 17.383 -33.897 1.00 97.12 93 LEU A N 1
ATOM 738 C CA . LEU A 1 93 ? 19.556 16.588 -32.816 1.00 97.12 93 LEU A CA 1
ATOM 739 C C . LEU A 1 93 ? 21.034 16.307 -33.092 1.00 97.12 93 LEU A C 1
ATOM 741 O O . LEU A 1 93 ? 21.882 16.542 -32.235 1.00 97.12 93 LEU A O 1
ATOM 745 N N . ASN A 1 94 ? 21.354 15.856 -34.305 1.00 97.31 94 ASN A N 1
ATOM 746 C CA . ASN A 1 94 ? 22.731 15.540 -34.675 1.00 97.31 94 ASN A CA 1
ATOM 747 C C . ASN A 1 94 ? 23.598 16.792 -34.847 1.00 97.31 94 ASN A C 1
ATOM 749 O O . ASN A 1 94 ? 24.755 16.780 -34.439 1.00 97.31 94 ASN A O 1
ATOM 753 N N . ASN A 1 95 ? 23.059 17.902 -35.356 1.00 96.50 95 ASN A N 1
ATOM 754 C CA . ASN A 1 95 ? 23.784 19.177 -35.383 1.00 96.50 95 ASN A CA 1
ATOM 755 C C . ASN A 1 95 ? 24.146 19.652 -33.971 1.00 96.50 95 ASN A C 1
ATOM 757 O O . ASN A 1 95 ? 25.275 20.077 -33.727 1.00 96.50 95 ASN A O 1
ATOM 761 N N . TRP A 1 96 ? 23.201 19.547 -33.039 1.00 96.81 96 TRP A N 1
ATOM 762 C CA . TRP A 1 96 ? 23.393 19.930 -31.647 1.00 96.81 96 TRP A CA 1
ATOM 763 C C . TRP A 1 96 ? 24.437 19.049 -30.944 1.00 96.81 96 TRP A C 1
ATOM 765 O O . TRP A 1 96 ? 25.373 19.566 -30.327 1.00 96.81 96 TRP A O 1
ATOM 775 N N . LEU A 1 97 ? 24.357 17.727 -31.127 1.00 95.69 97 LEU A N 1
ATOM 776 C CA . LEU A 1 97 ? 25.326 16.766 -30.582 1.00 95.69 97 LEU A CA 1
ATOM 777 C C . LEU A 1 97 ? 26.701 16.819 -31.266 1.00 95.69 97 LEU A C 1
ATOM 779 O O . LEU A 1 97 ? 27.678 16.340 -30.700 1.00 95.69 97 LEU A O 1
ATOM 783 N N . ASN A 1 98 ? 26.810 17.432 -32.445 1.00 94.25 98 ASN A N 1
ATOM 784 C CA . ASN A 1 98 ? 28.085 17.688 -33.120 1.00 94.25 98 ASN A CA 1
ATOM 785 C C . ASN A 1 98 ? 28.692 19.063 -32.783 1.00 94.25 98 ASN A C 1
ATOM 787 O O . ASN A 1 98 ? 29.746 19.413 -33.324 1.00 94.25 98 ASN A O 1
ATOM 791 N N . SER A 1 99 ? 28.068 19.839 -31.891 1.00 95.44 99 SER A N 1
ATOM 792 C CA . SER A 1 99 ? 28.546 21.169 -31.505 1.00 95.44 99 SER A CA 1
ATOM 793 C C . SER A 1 99 ? 30.007 21.155 -31.011 1.00 95.44 99 SER A C 1
ATOM 795 O O . SER A 1 99 ? 30.436 20.194 -30.362 1.00 95.44 99 SER A O 1
ATOM 797 N N . PRO A 1 100 ? 30.803 22.210 -31.285 1.00 93.88 100 PRO A N 1
ATOM 798 C CA . PRO A 1 100 ? 32.211 22.271 -30.879 1.00 93.88 100 PRO A CA 1
ATOM 799 C C . PRO A 1 100 ? 32.437 22.030 -29.381 1.00 93.88 100 PRO A C 1
ATOM 801 O O . PRO A 1 100 ? 33.446 21.441 -28.997 1.00 93.88 100 PRO A O 1
ATOM 804 N N . GLN A 1 101 ? 31.486 22.448 -28.543 1.00 90.88 101 GLN A N 1
ATOM 805 C CA . GLN A 1 101 ? 31.531 22.316 -27.086 1.00 90.88 101 GLN A CA 1
ATOM 806 C C . GLN A 1 101 ? 31.370 20.863 -26.608 1.00 90.88 101 GLN A C 1
ATOM 808 O O . GLN A 1 101 ? 31.880 20.506 -25.543 1.00 90.88 101 GLN A O 1
ATOM 813 N N . PHE A 1 102 ? 30.735 20.007 -27.415 1.00 94.38 102 PHE A N 1
ATOM 814 C CA . PHE A 1 102 ? 30.527 18.590 -27.114 1.00 94.38 102 PHE A CA 1
ATOM 815 C C . PHE A 1 102 ? 31.621 17.673 -27.688 1.00 94.38 102 PHE A C 1
ATOM 817 O O . PHE A 1 102 ? 31.786 16.529 -27.258 1.00 94.38 102 PHE A O 1
ATOM 824 N N . GLN A 1 103 ? 32.440 18.183 -28.615 1.00 90.94 103 GLN A N 1
ATOM 825 C CA . GLN A 1 103 ? 33.534 17.433 -29.248 1.00 90.94 103 GLN A CA 1
ATOM 826 C C . GLN A 1 103 ? 34.512 16.748 -28.269 1.00 90.94 103 GLN A C 1
ATOM 828 O O . GLN A 1 103 ? 34.969 15.646 -28.588 1.00 90.94 103 GLN A O 1
ATOM 833 N N . PRO A 1 104 ? 34.855 17.310 -27.089 1.00 92.31 104 PRO A N 1
ATOM 834 C CA . PRO A 1 104 ? 35.707 16.614 -26.123 1.00 92.31 104 PRO A CA 1
ATOM 835 C C . PRO A 1 104 ? 35.117 15.279 -25.644 1.00 92.31 104 PRO A C 1
ATOM 837 O O . PRO A 1 104 ? 35.834 14.280 -25.585 1.00 92.31 104 PRO A O 1
ATOM 840 N N . ILE A 1 105 ? 33.808 15.240 -25.371 1.00 92.69 105 ILE A N 1
ATOM 841 C CA . ILE A 1 105 ? 33.085 14.021 -24.975 1.00 92.69 105 ILE A CA 1
ATOM 842 C C . ILE A 1 105 ? 33.084 13.026 -26.130 1.00 92.69 105 ILE A C 1
ATOM 844 O O . ILE A 1 105 ? 33.439 11.863 -25.947 1.00 92.69 105 ILE A O 1
ATOM 848 N N . TRP A 1 106 ? 32.760 13.501 -27.334 1.00 89.94 106 TRP A N 1
ATOM 849 C CA . TRP A 1 106 ? 32.745 12.686 -28.546 1.00 89.94 106 TRP A CA 1
ATOM 850 C C . TRP A 1 106 ? 34.071 11.963 -28.793 1.00 89.94 106 TRP A C 1
ATOM 852 O O . TRP A 1 106 ? 34.109 10.743 -28.960 1.00 89.94 106 TRP A O 1
ATOM 862 N N . ARG A 1 107 ? 35.182 12.711 -28.764 1.00 90.69 107 ARG A N 1
ATOM 863 C CA . ARG A 1 107 ? 36.529 12.153 -28.945 1.00 90.69 107 ARG A CA 1
ATOM 864 C C . ARG A 1 107 ? 36.847 11.115 -27.883 1.00 90.69 107 ARG A C 1
ATOM 866 O O . ARG A 1 107 ? 37.439 10.093 -28.213 1.00 90.69 107 ARG A O 1
ATOM 873 N N . LYS A 1 108 ? 36.427 11.351 -26.637 1.00 92.88 108 LYS A N 1
ATOM 874 C CA . LYS A 1 108 ? 36.693 10.421 -25.541 1.00 92.88 108 LYS A CA 1
ATOM 875 C C . LYS A 1 108 ? 35.944 9.102 -25.701 1.00 92.88 108 LYS A C 1
ATOM 877 O O . LYS A 1 108 ? 36.532 8.051 -25.464 1.00 92.88 108 LYS A O 1
ATOM 882 N N . ILE A 1 109 ? 34.694 9.141 -26.167 1.00 90.88 109 ILE A N 1
ATOM 883 C CA . ILE A 1 109 ? 33.933 7.926 -26.492 1.00 90.88 109 ILE A CA 1
ATOM 884 C C . ILE A 1 109 ? 34.654 7.132 -27.589 1.00 90.88 109 ILE A C 1
ATOM 886 O O . ILE A 1 109 ? 34.891 5.940 -27.410 1.00 90.88 109 ILE A O 1
ATOM 890 N N . ILE A 1 110 ? 35.074 7.790 -28.675 1.00 90.50 110 ILE A N 1
ATOM 891 C CA . ILE A 1 110 ? 35.783 7.126 -29.784 1.00 90.50 110 ILE A CA 1
ATOM 892 C C . ILE A 1 110 ? 37.128 6.537 -29.337 1.00 90.50 110 ILE A C 1
ATOM 894 O O . ILE A 1 110 ? 37.476 5.432 -29.738 1.00 90.50 110 ILE A O 1
ATOM 898 N N . GLU A 1 111 ? 37.877 7.248 -28.492 1.00 91.00 111 GLU A N 1
ATOM 899 C CA . GLU A 1 111 ? 39.159 6.782 -27.946 1.00 91.00 111 GLU A CA 1
ATOM 900 C C . GLU A 1 111 ? 38.996 5.513 -27.093 1.00 91.00 111 GLU A C 1
ATOM 902 O O . GLU A 1 111 ? 39.859 4.635 -27.097 1.00 91.00 111 GLU A O 1
ATOM 907 N N . LYS A 1 112 ? 37.904 5.421 -26.327 1.00 89.44 112 LYS A N 1
ATOM 908 C CA . LYS A 1 112 ? 37.739 4.415 -25.269 1.00 89.44 112 LYS A CA 1
ATOM 909 C C . LYS A 1 112 ? 36.868 3.234 -25.655 1.00 89.44 112 LYS A C 1
ATOM 911 O O . LYS A 1 112 ? 36.873 2.246 -24.918 1.00 89.44 112 LYS A O 1
ATOM 916 N N . VAL A 1 113 ? 36.115 3.309 -26.746 1.00 89.81 113 VAL A N 1
ATOM 917 C CA . VAL A 1 113 ? 35.080 2.327 -27.091 1.00 89.81 113 VAL A CA 1
ATOM 918 C C . VAL A 1 113 ? 35.290 1.788 -28.505 1.00 89.81 113 VAL A C 1
ATOM 920 O O . VAL A 1 113 ? 35.417 2.561 -29.454 1.00 89.81 113 VAL A O 1
ATOM 923 N N . SER A 1 114 ? 35.290 0.458 -28.646 1.00 90.31 114 SER A N 1
ATOM 924 C CA . SER A 1 114 ? 35.445 -0.231 -29.935 1.00 90.31 114 SER A CA 1
ATOM 925 C C . SER A 1 114 ? 34.085 -0.569 -30.572 1.00 90.31 114 SER A C 1
ATOM 927 O O . SER A 1 114 ? 33.177 -0.980 -29.850 1.00 90.31 114 SER A O 1
ATOM 929 N N . PRO A 1 115 ? 33.931 -0.470 -31.909 1.00 89.88 115 PRO A N 1
ATOM 930 C CA . PRO A 1 115 ? 32.729 -0.900 -32.638 1.00 89.88 115 PRO A CA 1
ATOM 931 C C . PRO A 1 115 ? 32.310 -2.361 -32.423 1.00 89.88 115 PRO A C 1
ATOM 933 O O . PRO A 1 115 ? 31.141 -2.690 -32.602 1.00 89.88 115 PRO A O 1
ATOM 936 N N . GLU A 1 116 ? 33.246 -3.233 -32.041 1.00 89.25 116 GLU A N 1
ATOM 937 C CA . GLU A 1 116 ? 33.003 -4.664 -31.795 1.00 89.25 116 GLU A CA 1
ATOM 938 C C . GLU A 1 116 ? 32.461 -4.952 -30.382 1.00 89.25 116 GLU A C 1
ATOM 940 O O . GLU A 1 116 ? 32.079 -6.079 -30.064 1.00 89.25 116 GLU A O 1
ATOM 945 N N . GLU A 1 117 ? 32.446 -3.951 -29.498 1.00 87.88 117 GLU A N 1
ATOM 946 C CA . GLU A 1 117 ? 31.963 -4.098 -28.128 1.00 87.88 117 GLU A CA 1
ATOM 947 C C . GLU A 1 117 ? 30.451 -3.883 -28.039 1.00 87.88 117 GLU A C 1
ATOM 949 O O . GLU A 1 117 ? 29.884 -3.002 -28.680 1.00 87.88 117 GLU A O 1
ATOM 954 N N . THR A 1 118 ? 29.788 -4.645 -27.167 1.00 88.56 118 THR A N 1
ATOM 955 C CA . THR A 1 118 ? 28.405 -4.350 -26.783 1.00 88.56 118 THR A CA 1
ATOM 956 C C . THR A 1 118 ? 28.394 -3.134 -25.866 1.00 88.56 118 THR A C 1
ATOM 958 O O . THR A 1 118 ? 28.998 -3.156 -24.788 1.00 88.56 118 THR A O 1
ATOM 961 N N . ILE A 1 119 ? 27.710 -2.070 -26.277 1.00 90.12 119 ILE A N 1
ATOM 962 C CA . ILE A 1 119 ? 27.766 -0.775 -25.596 1.00 90.12 119 ILE A CA 1
ATOM 963 C C . ILE A 1 119 ? 26.371 -0.374 -25.148 1.00 90.12 119 ILE A C 1
ATOM 965 O O . ILE A 1 119 ? 25.405 -0.416 -25.905 1.00 90.12 119 ILE A O 1
ATOM 969 N N . ARG A 1 120 ? 26.265 0.060 -23.898 1.00 90.88 120 ARG A N 1
ATOM 970 C CA . ARG A 1 120 ? 25.038 0.649 -23.366 1.00 90.88 120 ARG A CA 1
ATOM 971 C C . ARG A 1 120 ? 25.288 2.107 -23.067 1.00 90.88 120 ARG A C 1
ATOM 973 O O . ARG A 1 120 ? 26.132 2.421 -22.230 1.00 90.88 120 ARG A O 1
ATOM 980 N N . ILE A 1 121 ? 24.559 2.978 -23.747 1.00 93.25 121 ILE A N 1
ATOM 981 C CA . ILE A 1 121 ? 24.630 4.416 -23.518 1.00 93.25 121 ILE A CA 1
ATOM 982 C C . ILE A 1 121 ? 23.471 4.805 -22.599 1.00 93.25 121 ILE A C 1
ATOM 984 O O . ILE A 1 121 ? 22.306 4.602 -22.936 1.00 93.25 121 ILE A O 1
ATOM 988 N N . LEU A 1 122 ? 23.784 5.343 -21.424 1.00 93.25 122 LEU A N 1
ATOM 989 C CA . LEU A 1 122 ? 22.807 5.764 -20.424 1.00 93.25 122 LEU A CA 1
ATOM 990 C C . LEU A 1 122 ? 22.705 7.281 -20.410 1.00 93.25 122 LEU A C 1
ATOM 992 O O . LEU A 1 122 ? 23.683 7.963 -20.115 1.00 93.25 122 LEU A O 1
ATOM 996 N N . ILE A 1 123 ? 21.513 7.799 -20.685 1.00 94.94 123 ILE A N 1
ATOM 997 C CA . ILE A 1 123 ? 21.210 9.222 -20.543 1.00 94.94 123 ILE A CA 1
ATOM 998 C C . ILE A 1 123 ? 20.610 9.445 -19.159 1.00 94.94 123 ILE A C 1
ATOM 1000 O O . ILE A 1 123 ? 19.523 8.944 -18.857 1.00 94.94 123 ILE A O 1
ATOM 1004 N N . ARG A 1 124 ? 21.311 10.197 -18.313 1.00 92.69 124 ARG A N 1
ATOM 1005 C CA . ARG A 1 124 ? 20.852 10.560 -16.971 1.00 92.69 124 ARG A CA 1
ATOM 1006 C C . ARG A 1 124 ? 20.517 12.042 -16.927 1.00 92.69 124 ARG A C 1
ATOM 1008 O O . ARG A 1 124 ? 21.394 12.878 -17.117 1.00 92.69 124 ARG A O 1
ATOM 1015 N N . THR A 1 125 ? 19.254 12.363 -16.670 1.00 92.25 125 THR A N 1
ATOM 1016 C CA . THR A 1 125 ? 18.782 13.747 -16.577 1.00 92.25 125 THR A CA 1
ATOM 1017 C C . THR A 1 125 ? 17.469 13.835 -15.806 1.00 92.25 125 THR A C 1
ATOM 1019 O O . THR A 1 125 ? 16.607 12.954 -15.917 1.00 92.25 125 THR A O 1
ATOM 1022 N N . THR A 1 126 ? 17.311 14.917 -15.047 1.00 88.62 126 THR A N 1
ATOM 1023 C CA . THR A 1 126 ? 16.067 15.273 -14.353 1.00 88.62 126 THR A CA 1
ATOM 1024 C C . THR A 1 126 ? 15.102 16.055 -15.243 1.00 88.62 126 THR A C 1
ATOM 1026 O O . THR A 1 126 ? 13.924 16.173 -14.904 1.00 88.62 126 THR A O 1
ATOM 1029 N N . ASP A 1 127 ? 15.562 16.555 -16.393 1.00 91.06 127 ASP A N 1
ATOM 1030 C CA . ASP A 1 127 ? 14.730 17.335 -17.300 1.00 91.06 127 ASP A CA 1
ATOM 1031 C C . ASP A 1 127 ? 13.762 16.444 -18.095 1.00 91.06 127 ASP A C 1
ATOM 1033 O O . ASP A 1 127 ? 14.144 15.484 -18.777 1.00 91.06 127 ASP A O 1
ATOM 1037 N N . LYS A 1 128 ? 12.470 16.781 -18.021 1.00 88.38 128 LYS A N 1
ATOM 1038 C CA . LYS A 1 128 ? 11.403 16.008 -18.667 1.00 88.38 128 LYS A CA 1
ATOM 1039 C C . LYS A 1 128 ? 11.440 16.122 -20.194 1.00 88.38 128 LYS A C 1
ATOM 1041 O O . LYS A 1 128 ? 11.018 15.181 -20.861 1.00 88.38 128 LYS A O 1
ATOM 1046 N N . GLN A 1 129 ? 11.919 17.232 -20.762 1.00 90.62 129 GLN A N 1
ATOM 1047 C CA . GLN A 1 129 ? 11.958 17.421 -22.217 1.00 90.62 129 GLN A CA 1
ATOM 1048 C C . GLN A 1 129 ? 13.127 16.658 -22.843 1.00 90.62 129 GLN A C 1
ATOM 1050 O O . GLN A 1 129 ? 12.946 15.987 -23.857 1.00 90.62 129 GLN A O 1
ATOM 1055 N N . LEU A 1 130 ? 14.295 16.642 -22.201 1.00 93.81 130 LEU A N 1
ATOM 1056 C CA . LEU A 1 130 ? 15.437 15.838 -22.639 1.00 93.81 130 LEU A CA 1
ATOM 1057 C C . LEU A 1 130 ? 15.109 14.343 -22.662 1.00 93.81 130 LEU A C 1
ATOM 1059 O O . LEU A 1 130 ? 15.503 13.642 -23.593 1.00 93.81 130 LEU A O 1
ATOM 1063 N N . ARG A 1 131 ? 14.328 13.844 -21.697 1.00 92.06 131 ARG A N 1
ATOM 1064 C CA . ARG A 1 131 ? 13.856 12.445 -21.690 1.00 92.06 131 ARG A CA 1
ATOM 1065 C C . ARG A 1 131 ? 12.948 12.104 -22.880 1.00 92.06 131 ARG A C 1
ATOM 1067 O O . ARG A 1 131 ? 12.913 10.950 -23.308 1.00 92.06 131 ARG A O 1
ATOM 1074 N N . LYS A 1 132 ? 12.267 13.095 -23.466 1.00 91.62 132 LYS A N 1
ATOM 1075 C CA . LYS A 1 132 ? 11.422 12.925 -24.658 1.00 91.62 132 LYS A CA 1
ATOM 1076 C C . LYS A 1 132 ? 12.194 12.889 -25.973 1.00 91.62 132 LYS A C 1
ATOM 1078 O O . LYS A 1 132 ? 11.624 12.435 -26.961 1.00 91.62 132 LYS A O 1
ATOM 1083 N N . LEU A 1 133 ? 13.466 13.274 -26.021 1.00 94.50 133 LEU A N 1
ATOM 1084 C CA . LEU A 1 133 ? 14.207 13.252 -27.282 1.00 94.50 133 LEU A CA 1
ATOM 1085 C C . LEU A 1 133 ? 14.433 11.812 -27.797 1.00 94.50 133 LEU A C 1
ATOM 1087 O O . LEU A 1 133 ? 14.674 10.889 -27.005 1.00 94.50 133 LEU A O 1
ATOM 1091 N N . PRO A 1 134 ? 14.376 11.585 -29.124 1.00 94.25 134 PRO A N 1
ATOM 1092 C CA . PRO A 1 134 ? 14.626 10.284 -29.735 1.00 94.25 134 PRO A CA 1
ATOM 1093 C C . PRO A 1 134 ? 16.136 10.009 -29.830 1.00 94.25 134 PRO A C 1
ATOM 1095 O O . PRO A 1 134 ? 16.711 9.949 -30.911 1.00 94.25 134 PRO A O 1
ATOM 1098 N N . TRP A 1 135 ? 16.787 9.823 -28.681 1.00 95.19 135 TRP A N 1
ATOM 1099 C CA . TRP A 1 135 ? 18.247 9.692 -28.575 1.00 95.19 135 TRP A CA 1
ATOM 1100 C C . TRP A 1 135 ? 18.862 8.590 -29.451 1.00 95.19 135 TRP A C 1
ATOM 1102 O O . TRP A 1 135 ? 19.979 8.754 -29.923 1.00 95.19 135 TRP A O 1
ATOM 1112 N N . HIS A 1 136 ? 18.138 7.500 -29.722 1.00 92.81 136 HIS A N 1
ATOM 1113 C CA . HIS A 1 136 ? 18.570 6.420 -30.626 1.00 92.81 136 HIS A CA 1
ATOM 1114 C C . HIS A 1 136 ? 18.809 6.872 -32.084 1.00 92.81 136 HIS A C 1
ATOM 1116 O O . HIS A 1 136 ? 19.411 6.135 -32.855 1.00 92.81 136 HIS A O 1
ATOM 1122 N N . LEU A 1 137 ? 18.383 8.082 -32.467 1.00 93.50 137 LEU A N 1
ATOM 1123 C CA . LEU A 1 137 ? 18.692 8.695 -33.767 1.00 93.50 137 LEU A CA 1
ATOM 1124 C C . LEU A 1 137 ? 20.049 9.404 -33.807 1.00 93.50 137 LEU A C 1
ATOM 1126 O O . LEU A 1 137 ? 20.367 10.088 -34.784 1.00 93.50 137 LEU A O 1
ATOM 1130 N N . TRP A 1 138 ? 20.821 9.302 -32.732 1.00 94.19 138 TRP A N 1
ATOM 1131 C CA . TRP A 1 138 ? 22.157 9.848 -32.675 1.00 94.19 138 TRP A CA 1
ATOM 1132 C C . TRP A 1 138 ? 23.087 9.086 -33.626 1.00 94.19 138 TRP A C 1
ATOM 1134 O O . TRP A 1 138 ? 23.341 7.897 -33.441 1.00 94.19 138 TRP A O 1
ATOM 1144 N N . GLU A 1 139 ? 23.640 9.790 -34.615 1.00 93.38 139 GLU A N 1
ATOM 1145 C CA . GLU A 1 139 ? 24.493 9.253 -35.688 1.00 93.38 139 GLU A CA 1
ATOM 1146 C C . GLU A 1 139 ? 25.736 8.510 -35.180 1.00 93.38 139 GLU A C 1
ATOM 1148 O O . GLU A 1 139 ? 26.313 7.696 -35.898 1.00 93.38 139 GLU A O 1
ATOM 1153 N N . LEU A 1 140 ? 26.136 8.716 -33.919 1.00 89.94 140 LEU A N 1
ATOM 1154 C CA . LEU A 1 140 ? 27.167 7.899 -33.277 1.00 89.94 140 LEU A CA 1
ATOM 1155 C C . LEU A 1 140 ? 26.865 6.406 -33.401 1.00 89.94 140 LEU A C 1
ATOM 1157 O O . LEU A 1 140 ? 27.763 5.620 -33.690 1.00 89.94 140 LEU A O 1
ATOM 1161 N N . LEU A 1 141 ? 25.605 6.020 -33.193 1.00 90.94 141 LEU A N 1
ATOM 1162 C CA . LEU A 1 141 ? 25.171 4.627 -33.150 1.00 90.94 141 LEU A CA 1
ATOM 1163 C C . LEU A 1 141 ? 25.287 3.910 -34.499 1.00 90.94 141 LEU A C 1
ATOM 1165 O O . LEU A 1 141 ? 25.281 2.678 -34.526 1.00 90.94 141 LEU A O 1
ATOM 1169 N N . GLU A 1 142 ? 25.435 4.646 -35.602 1.00 90.44 142 GLU A N 1
ATOM 1170 C CA . GLU A 1 142 ? 25.723 4.070 -36.921 1.00 90.44 142 GLU A CA 1
ATOM 1171 C C . GLU A 1 142 ? 27.140 3.471 -36.967 1.00 90.44 142 GLU A C 1
ATOM 1173 O O . GLU A 1 142 ? 27.378 2.485 -37.658 1.00 90.44 142 GLU A O 1
ATOM 1178 N N . LYS A 1 143 ? 28.077 4.007 -36.170 1.00 90.69 143 LYS A N 1
ATOM 1179 C CA . LYS A 1 143 ? 29.455 3.492 -36.049 1.00 90.69 143 LYS A CA 1
ATOM 1180 C C . LYS A 1 143 ? 29.590 2.342 -35.053 1.00 90.69 143 LYS A C 1
ATOM 1182 O O . LYS A 1 143 ? 30.615 1.666 -35.046 1.00 90.69 143 LYS A O 1
ATOM 1187 N N . TYR A 1 144 ? 28.583 2.140 -34.209 1.00 93.19 144 TYR A N 1
ATOM 1188 C CA . TYR A 1 144 ? 28.585 1.150 -33.137 1.00 93.19 144 TYR A CA 1
ATOM 1189 C C . TYR A 1 144 ? 27.343 0.257 -33.268 1.00 93.19 144 TYR A C 1
ATOM 1191 O O . TYR A 1 144 ? 26.330 0.504 -32.606 1.00 93.19 144 TYR A O 1
ATOM 1199 N N . PRO A 1 145 ? 27.389 -0.782 -34.123 1.00 90.69 145 PRO A N 1
ATOM 1200 C CA . PRO A 1 145 ? 26.224 -1.619 -34.425 1.00 90.69 145 PRO A CA 1
ATOM 1201 C C . PRO A 1 145 ? 25.705 -2.389 -33.203 1.00 90.69 145 PRO A C 1
ATOM 1203 O O . PRO A 1 145 ? 24.521 -2.701 -33.128 1.00 90.69 145 PRO A O 1
ATOM 1206 N N . TYR A 1 146 ? 26.562 -2.635 -32.208 1.00 91.44 146 TYR A N 1
ATOM 1207 C CA . TYR A 1 146 ? 26.196 -3.302 -30.956 1.00 91.44 146 TYR A CA 1
ATOM 1208 C C . TYR A 1 146 ? 25.916 -2.328 -29.797 1.00 91.44 146 TYR A C 1
ATOM 1210 O O . TYR A 1 146 ? 25.977 -2.721 -28.627 1.00 91.44 146 TYR A O 1
ATOM 1218 N N . ALA A 1 147 ? 25.636 -1.056 -30.107 1.00 92.44 147 ALA A N 1
ATOM 1219 C CA . ALA A 1 147 ? 25.289 -0.031 -29.128 1.00 92.44 147 ALA A CA 1
ATOM 1220 C C . ALA A 1 147 ? 23.788 0.275 -29.101 1.00 92.44 147 ALA A C 1
ATOM 1222 O O . ALA A 1 147 ? 23.142 0.318 -30.144 1.00 92.44 147 ALA A O 1
ATOM 1223 N N . GLU A 1 148 ? 23.244 0.569 -27.922 1.00 94.31 148 GLU A N 1
ATOM 1224 C CA . GLU A 1 148 ? 21.874 1.077 -27.772 1.00 94.31 148 GLU A CA 1
ATOM 1225 C C . GLU A 1 148 ? 21.770 2.030 -26.573 1.00 94.31 148 GLU A C 1
ATOM 1227 O O . GLU A 1 148 ? 22.550 1.952 -25.614 1.00 94.31 148 GLU A O 1
ATOM 1232 N N . ILE A 1 149 ? 20.792 2.933 -26.639 1.00 94.44 149 ILE A N 1
ATOM 1233 C CA . ILE A 1 149 ? 20.525 3.980 -25.659 1.00 94.44 149 ILE A CA 1
ATOM 1234 C C . ILE A 1 149 ? 19.352 3.616 -24.741 1.00 94.44 149 ILE A C 1
ATOM 1236 O O . ILE A 1 149 ? 18.277 3.203 -25.188 1.00 94.44 149 ILE A O 1
ATOM 1240 N N . ALA A 1 150 ? 19.543 3.876 -23.448 1.00 93.56 150 ALA A N 1
ATOM 1241 C CA . ALA A 1 150 ? 18.512 3.844 -22.417 1.00 93.56 150 ALA A CA 1
ATOM 1242 C C . ALA A 1 150 ? 18.528 5.118 -21.562 1.00 93.56 150 ALA A C 1
ATOM 1244 O O . ALA A 1 150 ? 19.548 5.800 -21.444 1.00 93.56 150 ALA A O 1
ATOM 1245 N N . LEU A 1 151 ? 17.394 5.422 -20.933 1.00 93.25 151 LEU A N 1
ATOM 1246 C CA . LEU A 1 151 ? 17.315 6.441 -19.891 1.00 93.25 151 LEU A CA 1
ATOM 1247 C C . LEU A 1 151 ? 17.644 5.805 -18.536 1.00 93.25 151 LEU A C 1
ATOM 1249 O O . LEU A 1 151 ? 17.152 4.722 -18.212 1.00 93.25 151 LEU A O 1
ATOM 1253 N N . ALA A 1 152 ? 18.462 6.483 -17.737 1.00 89.94 152 ALA A N 1
ATOM 1254 C CA . ALA A 1 152 ? 18.737 6.080 -16.364 1.00 89.94 152 ALA A CA 1
ATOM 1255 C C . ALA A 1 152 ? 17.679 6.652 -15.408 1.00 89.94 152 ALA A C 1
ATOM 1257 O O . ALA A 1 152 ? 17.322 7.831 -15.506 1.00 89.94 152 ALA A O 1
ATOM 1258 N N . ALA A 1 153 ? 17.228 5.829 -14.457 1.00 84.19 153 ALA A N 1
ATOM 1259 C CA . ALA A 1 153 ? 16.466 6.289 -13.299 1.00 84.19 153 ALA A CA 1
ATOM 1260 C C . ALA A 1 153 ? 17.286 7.329 -12.511 1.00 84.19 153 ALA A C 1
ATOM 1262 O O . ALA A 1 153 ? 18.508 7.191 -12.376 1.00 84.19 153 ALA A O 1
ATOM 1263 N N . ASN A 1 154 ? 16.635 8.384 -12.021 1.00 73.81 154 ASN A N 1
ATOM 1264 C CA . ASN A 1 154 ? 17.321 9.492 -11.353 1.00 73.81 154 ASN A CA 1
ATOM 1265 C C . ASN A 1 154 ? 17.672 9.149 -9.905 1.00 73.81 154 ASN A C 1
ATOM 1267 O O . ASN A 1 154 ? 18.825 9.345 -9.497 1.00 73.81 154 ASN A O 1
ATOM 1271 N N . ASP A 1 155 ? 16.695 8.575 -9.203 1.00 65.81 155 ASP A N 1
ATOM 1272 C CA . ASP A 1 155 ? 16.778 8.107 -7.824 1.00 65.81 155 ASP A CA 1
ATOM 1273 C C . ASP A 1 155 ? 16.810 6.577 -7.828 1.00 65.81 155 ASP A C 1
ATOM 1275 O O . ASP A 1 155 ? 15.818 5.926 -8.152 1.00 65.81 155 ASP A O 1
ATOM 1279 N N . TYR A 1 156 ? 17.963 5.988 -7.513 1.00 65.56 156 TYR A N 1
ATOM 1280 C CA . TYR A 1 156 ? 18.114 4.537 -7.449 1.00 65.56 156 TYR A CA 1
ATOM 1281 C C . TYR A 1 156 ? 19.065 4.122 -6.330 1.00 65.56 156 TYR A C 1
ATOM 1283 O O . TYR A 1 156 ? 20.072 4.783 -6.063 1.00 65.56 156 TYR A O 1
ATOM 1291 N N . GLU A 1 157 ? 18.772 2.986 -5.705 1.00 58.25 157 GLU A N 1
ATOM 1292 C CA . GLU A 1 157 ? 19.653 2.374 -4.712 1.00 58.25 157 GLU A CA 1
ATOM 1293 C C . GLU A 1 157 ? 20.551 1.312 -5.358 1.00 58.25 157 GLU A C 1
ATOM 1295 O O . GLU A 1 157 ? 20.123 0.537 -6.217 1.00 58.25 157 GLU A O 1
ATOM 1300 N N . LYS A 1 158 ? 21.819 1.246 -4.930 1.00 56.00 158 LYS A N 1
ATOM 1301 C CA . LYS A 1 158 ? 22.681 0.096 -5.233 1.00 56.00 158 LYS A CA 1
ATOM 1302 C C . LYS A 1 158 ? 22.297 -1.045 -4.304 1.00 56.00 158 LYS A C 1
ATOM 1304 O O . LYS A 1 158 ? 22.716 -1.076 -3.149 1.00 56.00 158 LYS A O 1
ATOM 1309 N N . ILE A 1 159 ? 21.509 -1.981 -4.812 1.00 53.94 159 ILE A N 1
ATOM 1310 C CA . ILE A 1 159 ? 21.112 -3.163 -4.053 1.00 53.94 159 ILE A CA 1
ATOM 1311 C C . ILE A 1 159 ? 22.146 -4.262 -4.314 1.00 53.94 159 ILE A C 1
ATOM 1313 O O . ILE A 1 159 ? 22.256 -4.774 -5.427 1.00 53.94 159 ILE A O 1
ATOM 1317 N N . ASN A 1 160 ? 22.901 -4.647 -3.280 1.00 41.47 160 ASN A N 1
ATOM 1318 C CA . ASN A 1 160 ? 23.709 -5.866 -3.313 1.00 41.47 160 ASN A CA 1
ATOM 1319 C C . ASN A 1 160 ? 22.759 -7.065 -3.229 1.00 41.47 160 ASN A C 1
ATOM 1321 O O . ASN A 1 160 ? 22.330 -7.469 -2.149 1.00 41.47 160 ASN A O 1
ATOM 1325 N N . SER A 1 161 ? 22.383 -7.612 -4.378 1.00 43.00 161 SER A N 1
ATOM 1326 C CA . SER A 1 161 ? 21.517 -8.781 -4.453 1.00 43.00 161 SER A CA 1
ATOM 1327 C C . SER A 1 161 ? 22.266 -10.031 -3.976 1.00 43.00 161 SER A C 1
ATOM 1329 O O . SER A 1 161 ? 23.041 -10.626 -4.725 1.00 43.00 161 SER A O 1
ATOM 1331 N N . ASN A 1 162 ? 22.014 -10.452 -2.736 1.00 32.03 162 ASN A N 1
ATOM 1332 C CA . ASN A 1 162 ? 22.338 -11.799 -2.270 1.00 32.03 162 ASN A CA 1
ATOM 1333 C C . ASN A 1 162 ? 21.329 -12.779 -2.888 1.00 32.03 162 ASN A C 1
ATOM 1335 O O . ASN A 1 162 ? 20.303 -13.089 -2.284 1.00 32.03 162 ASN A O 1
ATOM 1339 N N . TYR A 1 163 ? 21.585 -13.237 -4.113 1.00 41.66 163 TYR A N 1
ATOM 1340 C CA . TYR A 1 163 ? 20.773 -14.291 -4.715 1.00 41.66 163 TYR A CA 1
ATOM 1341 C C . TYR A 1 163 ? 21.035 -15.616 -3.994 1.00 41.66 163 TYR A C 1
ATOM 1343 O O . TYR A 1 163 ? 22.171 -16.077 -3.899 1.00 41.66 163 TYR A O 1
ATOM 1351 N N . THR A 1 164 ? 19.971 -16.229 -3.484 1.00 35.12 164 THR A N 1
ATOM 1352 C CA . THR A 1 164 ? 19.977 -17.628 -3.051 1.00 35.12 164 THR A CA 1
ATOM 1353 C C . THR A 1 164 ? 19.578 -18.512 -4.224 1.00 35.12 164 THR A C 1
ATOM 1355 O O . THR A 1 164 ? 18.652 -18.206 -4.976 1.00 35.12 164 THR A O 1
ATOM 1358 N N . THR A 1 165 ? 20.314 -19.605 -4.387 1.00 34.47 165 THR A N 1
ATOM 1359 C CA . THR A 1 165 ? 20.092 -20.644 -5.388 1.00 34.47 165 THR A CA 1
ATOM 1360 C C . THR A 1 165 ? 18.709 -21.270 -5.223 1.00 34.47 165 THR A C 1
ATOM 1362 O O . THR A 1 165 ? 18.342 -21.717 -4.139 1.00 34.47 165 THR A O 1
ATOM 1365 N N . THR A 1 166 ? 17.946 -21.325 -6.312 1.00 42.56 166 THR A N 1
ATOM 1366 C CA . THR A 1 166 ? 16.735 -22.149 -6.421 1.00 42.56 166 THR A CA 1
ATOM 1367 C C . THR A 1 166 ? 16.797 -22.960 -7.713 1.00 42.56 166 THR A C 1
ATOM 1369 O O . THR A 1 166 ? 17.534 -22.603 -8.631 1.00 42.56 166 THR A O 1
ATOM 1372 N N . GLU A 1 167 ? 16.117 -24.106 -7.710 1.00 46.88 167 GLU A N 1
ATOM 1373 C CA . GLU A 1 167 ? 16.085 -25.094 -8.794 1.00 46.88 167 GLU A CA 1
ATOM 1374 C C . GLU A 1 167 ? 15.667 -24.477 -10.138 1.00 46.88 167 GLU A C 1
ATOM 1376 O O . GLU A 1 167 ? 14.983 -23.453 -10.170 1.00 46.88 167 GLU A O 1
ATOM 1381 N N . ALA A 1 168 ? 16.073 -25.112 -11.244 1.00 47.97 168 ALA A N 1
ATOM 1382 C CA . ALA A 1 168 ? 15.697 -24.696 -12.592 1.00 47.97 168 ALA A CA 1
ATOM 1383 C C . ALA A 1 168 ? 14.170 -24.547 -12.699 1.00 47.97 168 ALA A C 1
ATOM 1385 O O . ALA A 1 168 ? 13.425 -25.491 -12.426 1.00 47.97 168 ALA A O 1
ATOM 1386 N N . LYS A 1 169 ? 13.711 -23.356 -13.087 1.00 67.69 169 LYS A N 1
ATOM 1387 C CA . LYS A 1 169 ? 12.292 -23.032 -13.236 1.00 67.69 169 LYS A CA 1
ATOM 1388 C C . LYS A 1 169 ? 12.068 -22.369 -14.592 1.00 67.69 169 LYS A C 1
ATOM 1390 O O . LYS A 1 169 ? 12.905 -21.598 -15.052 1.00 67.69 169 LYS A O 1
ATOM 1395 N N . ASN A 1 170 ? 10.929 -22.658 -15.216 1.00 74.44 170 ASN A N 1
ATOM 1396 C CA . ASN A 1 170 ? 10.458 -21.900 -16.371 1.00 74.44 170 ASN A CA 1
ATOM 1397 C C . ASN A 1 170 ? 10.273 -20.421 -15.999 1.00 74.44 170 ASN A C 1
ATOM 1399 O O . ASN A 1 170 ? 9.815 -20.106 -14.895 1.00 74.44 170 ASN A O 1
ATOM 1403 N N . ILE A 1 171 ? 10.582 -19.527 -16.942 1.00 87.56 171 ILE A N 1
ATOM 1404 C CA . ILE A 1 171 ? 10.364 -18.085 -16.788 1.00 87.56 171 ILE A CA 1
ATOM 1405 C C . ILE A 1 171 ? 8.873 -17.846 -16.583 1.00 87.56 171 ILE A C 1
ATOM 1407 O O . ILE A 1 171 ? 8.060 -18.235 -17.417 1.00 87.56 171 ILE A O 1
ATOM 1411 N N . SER A 1 172 ? 8.515 -17.196 -15.484 1.00 91.12 172 SER A N 1
ATOM 1412 C CA . SER A 1 172 ? 7.131 -16.902 -15.128 1.00 91.12 172 SER A CA 1
ATOM 1413 C C . SER A 1 172 ? 6.741 -15.493 -15.555 1.00 91.12 172 SER A C 1
ATOM 1415 O O . SER A 1 172 ? 7.376 -14.508 -15.171 1.00 91.12 172 SER A O 1
ATOM 1417 N N . ILE A 1 173 ? 5.680 -15.388 -16.352 1.00 93.50 173 ILE A N 1
ATOM 1418 C CA . ILE A 1 173 ? 5.250 -14.128 -16.957 1.00 93.50 173 ILE A CA 1
ATOM 1419 C C . ILE A 1 173 ? 3.785 -13.870 -16.623 1.00 93.50 173 ILE A C 1
ATOM 1421 O O . ILE A 1 173 ? 2.907 -14.674 -16.945 1.00 93.50 173 ILE A O 1
ATOM 1425 N N . LEU A 1 174 ? 3.522 -12.720 -16.005 1.00 95.56 174 LEU A N 1
ATOM 1426 C CA . LEU A 1 174 ? 2.167 -12.220 -15.789 1.00 95.56 174 LEU A CA 1
ATOM 1427 C C . LEU A 1 174 ? 1.831 -11.213 -16.884 1.00 95.56 174 LEU A C 1
ATOM 1429 O O . LEU A 1 174 ? 2.494 -10.187 -16.997 1.00 95.56 174 LEU A O 1
ATOM 1433 N N . ALA A 1 175 ? 0.790 -11.486 -17.660 1.00 94.62 175 ALA A N 1
ATOM 1434 C CA . ALA A 1 175 ? 0.239 -10.573 -18.650 1.00 94.62 175 ALA A CA 1
ATOM 1435 C C . ALA A 1 175 ? -1.106 -10.031 -18.152 1.00 94.62 175 ALA A C 1
ATOM 1437 O O . ALA A 1 175 ? -2.089 -10.767 -18.072 1.00 94.62 175 ALA A O 1
ATOM 1438 N N . ILE A 1 176 ? -1.137 -8.748 -17.798 1.00 93.38 176 ILE A N 1
ATOM 1439 C CA . ILE A 1 176 ? -2.341 -8.010 -17.415 1.00 93.38 176 ILE A CA 1
ATOM 1440 C C . ILE A 1 176 ? -2.832 -7.257 -18.650 1.00 93.38 176 ILE A C 1
ATOM 1442 O O . ILE A 1 176 ? -2.191 -6.317 -19.117 1.00 93.38 176 ILE A O 1
ATOM 1446 N N . LEU A 1 177 ? -3.963 -7.695 -19.179 1.00 91.69 177 LEU A N 1
ATOM 1447 C CA . LEU A 1 177 ? -4.635 -7.116 -20.331 1.00 91.69 177 LEU A CA 1
ATOM 1448 C C . LEU A 1 177 ? -5.832 -6.346 -19.771 1.00 91.69 177 LEU A C 1
ATOM 1450 O O . LEU A 1 177 ? -6.821 -6.961 -19.390 1.00 91.69 177 LEU A O 1
ATOM 1454 N N . GLY A 1 178 ? -5.661 -5.038 -19.589 1.00 87.44 178 GLY A N 1
ATOM 1455 C CA . GLY A 1 178 ? -6.615 -4.120 -18.971 1.00 87.44 178 GLY A CA 1
ATOM 1456 C C . GLY A 1 178 ? -7.792 -3.773 -19.883 1.00 87.44 178 GLY A C 1
ATOM 1457 O O . GLY A 1 178 ? -8.236 -4.615 -20.656 1.00 87.44 178 GLY A O 1
ATOM 1458 N N . ASP A 1 179 ? -8.289 -2.533 -19.812 1.00 84.88 179 ASP A N 1
ATOM 1459 C CA . ASP A 1 179 ? -9.377 -2.065 -20.692 1.00 84.88 179 ASP A CA 1
ATOM 1460 C C . ASP A 1 179 ? -9.046 -2.313 -22.175 1.00 84.88 179 ASP A C 1
ATOM 1462 O O . ASP A 1 179 ? -8.086 -1.754 -22.716 1.00 84.88 179 ASP A O 1
ATOM 1466 N N . SER A 1 180 ? -9.859 -3.157 -22.816 1.00 82.56 180 SER A N 1
ATOM 1467 C CA . SER A 1 180 ? -9.679 -3.641 -24.186 1.00 82.56 180 SER A CA 1
ATOM 1468 C C . SER A 1 180 ? -10.142 -2.672 -25.270 1.00 82.56 180 SER A C 1
ATOM 1470 O O . SER A 1 180 ? -9.980 -2.944 -26.462 1.00 82.56 180 SER A O 1
ATOM 1472 N N . LYS A 1 181 ? -10.749 -1.536 -24.914 1.00 79.88 181 LYS A N 1
ATOM 1473 C CA . LYS A 1 181 ? -11.387 -0.644 -25.888 1.00 79.88 181 LYS A CA 1
ATOM 1474 C C . LYS A 1 181 ? -10.390 -0.102 -26.922 1.00 79.88 181 LYS A C 1
ATOM 1476 O O . LYS A 1 181 ? -9.642 0.827 -26.648 1.00 79.88 181 LYS A O 1
ATOM 1481 N N . GLY A 1 182 ? -10.410 -0.622 -28.148 1.00 69.25 182 GLY A N 1
ATOM 1482 C CA . GLY A 1 182 ? -9.450 -0.223 -29.194 1.00 69.25 182 GLY A CA 1
ATOM 1483 C C . GLY A 1 182 ? -8.067 -0.881 -29.066 1.00 69.25 182 GLY A C 1
ATOM 1484 O O . GLY A 1 182 ? -7.105 -0.393 -29.661 1.00 69.25 182 GLY A O 1
ATOM 1485 N N . ILE A 1 183 ? -7.971 -1.972 -28.298 1.00 76.50 183 ILE A N 1
ATOM 1486 C CA . ILE A 1 183 ? -6.795 -2.839 -28.148 1.00 76.50 183 ILE A CA 1
ATOM 1487 C C . ILE A 1 183 ? -7.206 -4.276 -28.501 1.00 76.50 183 ILE A C 1
ATOM 1489 O O . ILE A 1 183 ? -8.197 -4.800 -27.990 1.00 76.50 183 ILE A O 1
ATOM 1493 N N . ASN A 1 184 ? -6.450 -4.937 -29.374 1.00 81.75 184 ASN A N 1
ATOM 1494 C CA . ASN A 1 184 ? -6.696 -6.319 -29.770 1.00 81.75 184 ASN A CA 1
ATOM 1495 C C . ASN A 1 184 ? -6.030 -7.297 -28.787 1.00 81.75 184 ASN A C 1
ATOM 1497 O O . ASN A 1 184 ? -4.968 -7.862 -29.044 1.00 81.75 184 ASN A O 1
ATOM 1501 N N . ILE A 1 185 ? -6.699 -7.523 -27.655 1.00 81.81 185 ILE A N 1
ATOM 1502 C CA . ILE A 1 185 ? -6.242 -8.426 -26.584 1.00 81.81 185 ILE A CA 1
ATOM 1503 C C . ILE A 1 185 ? -5.956 -9.848 -27.091 1.00 81.81 185 ILE A C 1
ATOM 1505 O O . ILE A 1 185 ? -5.057 -10.520 -26.582 1.00 81.81 185 ILE A O 1
ATOM 1509 N N . GLU A 1 186 ? -6.721 -10.337 -28.067 1.00 84.69 186 GLU A N 1
ATOM 1510 C CA . GLU A 1 186 ? -6.560 -11.706 -28.561 1.00 84.69 186 GLU A CA 1
ATOM 1511 C C . GLU A 1 186 ? -5.287 -11.859 -29.399 1.00 84.69 186 GLU A C 1
ATOM 1513 O O . GLU A 1 186 ? -4.567 -12.848 -29.267 1.00 84.69 186 GLU A O 1
ATOM 1518 N N . GLU A 1 187 ? -4.952 -10.850 -30.199 1.00 84.44 187 GLU A N 1
ATOM 1519 C CA . GLU A 1 187 ? -3.679 -10.805 -30.917 1.00 84.44 187 GLU A CA 1
ATOM 1520 C C . GLU A 1 187 ? -2.493 -10.683 -29.952 1.00 84.44 187 GLU A C 1
ATOM 1522 O O . GLU A 1 187 ? -1.516 -11.415 -30.108 1.00 84.44 187 GLU A O 1
ATOM 1527 N N . ASP A 1 188 ? -2.602 -9.874 -28.891 1.00 85.50 188 ASP A N 1
ATOM 1528 C CA . ASP A 1 188 ? -1.575 -9.789 -27.841 1.00 85.50 188 ASP A CA 1
ATOM 1529 C C . ASP A 1 188 ? -1.330 -11.152 -27.169 1.00 85.50 188 ASP A C 1
ATOM 1531 O O . ASP A 1 188 ? -0.180 -11.575 -26.997 1.00 85.50 188 ASP A O 1
ATOM 1535 N N . LYS A 1 189 ? -2.398 -11.891 -26.838 1.00 89.06 189 LYS A N 1
ATOM 1536 C CA . LYS A 1 189 ? -2.295 -13.261 -26.303 1.00 89.06 189 LYS A CA 1
ATOM 1537 C C . LYS A 1 189 ? -1.623 -14.208 -27.281 1.00 89.06 189 LYS A C 1
ATOM 1539 O O . LYS A 1 189 ? -0.766 -14.993 -26.867 1.00 89.06 189 LYS A O 1
ATOM 1544 N N . GLN A 1 190 ? -2.006 -14.160 -28.554 1.00 89.62 190 GLN A N 1
ATOM 1545 C CA . GLN A 1 190 ? -1.431 -15.015 -29.589 1.00 89.62 190 GLN A CA 1
ATOM 1546 C C . GLN A 1 190 ? 0.048 -14.704 -29.803 1.00 89.62 190 GLN A C 1
ATOM 1548 O O . GLN A 1 190 ? 0.853 -15.630 -29.870 1.00 89.62 190 GLN A O 1
ATOM 1553 N N . ILE A 1 191 ? 0.434 -13.427 -29.849 1.00 87.75 191 ILE A N 1
ATOM 1554 C CA . ILE A 1 191 ? 1.835 -13.007 -29.955 1.00 87.75 191 ILE A CA 1
ATOM 1555 C C . ILE A 1 191 ? 2.630 -13.554 -28.773 1.00 87.75 191 ILE A C 1
ATOM 1557 O O . ILE A 1 191 ? 3.657 -14.196 -28.989 1.00 87.75 191 ILE A O 1
ATOM 1561 N N . LEU A 1 192 ? 2.154 -13.359 -27.540 1.00 88.06 192 LEU A N 1
ATOM 1562 C CA . LEU A 1 192 ? 2.842 -13.848 -26.344 1.00 88.06 192 LEU A CA 1
ATOM 1563 C C . LEU A 1 192 ? 2.965 -15.376 -26.350 1.00 88.06 192 LEU A C 1
ATOM 1565 O O . LEU A 1 192 ? 4.064 -15.897 -26.177 1.00 88.06 192 LEU A O 1
ATOM 1569 N N . THR A 1 193 ? 1.871 -16.084 -26.625 1.00 90.25 193 THR A N 1
ATOM 1570 C CA . THR A 1 193 ? 1.824 -17.556 -26.607 1.00 90.25 193 THR A CA 1
ATOM 1571 C C . THR A 1 193 ? 2.691 -18.177 -27.702 1.00 90.25 193 THR A C 1
ATOM 1573 O O . THR A 1 193 ? 3.421 -19.130 -27.443 1.00 90.25 193 THR A O 1
ATOM 1576 N N . ASN A 1 194 ? 2.657 -17.627 -28.918 1.00 87.75 194 ASN A N 1
ATOM 1577 C CA . ASN A 1 194 ? 3.411 -18.163 -30.053 1.00 87.75 194 ASN A CA 1
ATOM 1578 C C . ASN A 1 194 ? 4.905 -17.827 -29.976 1.00 87.75 194 ASN A C 1
ATOM 1580 O O . ASN A 1 194 ? 5.729 -18.586 -30.481 1.00 87.75 194 ASN A O 1
ATOM 1584 N N . THR A 1 195 ? 5.257 -16.686 -29.376 1.00 86.25 195 THR A N 1
ATOM 1585 C CA . THR A 1 195 ? 6.650 -16.225 -29.302 1.00 86.25 195 THR A CA 1
ATOM 1586 C C . THR A 1 195 ? 7.386 -16.839 -28.113 1.00 86.25 195 THR A C 1
ATOM 1588 O O . THR A 1 195 ? 8.563 -17.170 -28.223 1.00 86.25 195 THR A O 1
ATOM 1591 N N . LEU A 1 196 ? 6.710 -17.004 -26.973 1.00 85.88 196 LEU A N 1
ATOM 1592 C CA . LEU A 1 196 ? 7.331 -17.393 -25.706 1.00 85.88 196 LEU A CA 1
ATOM 1593 C C . LEU A 1 196 ? 7.048 -18.858 -25.355 1.00 85.88 196 LEU A C 1
ATOM 1595 O O . LEU A 1 196 ? 6.443 -19.167 -24.333 1.00 85.88 196 LEU A O 1
ATOM 1599 N N . THR A 1 197 ? 7.530 -19.774 -26.192 1.00 77.19 197 THR A N 1
ATOM 1600 C CA . THR A 1 197 ? 7.302 -21.223 -26.032 1.00 77.19 197 THR A CA 1
ATOM 1601 C C . THR A 1 197 ? 8.003 -21.842 -24.817 1.00 77.19 197 THR A C 1
ATOM 1603 O O . THR A 1 197 ? 7.597 -22.905 -24.356 1.00 77.19 197 THR A O 1
ATOM 1606 N N . ASN A 1 198 ? 9.018 -21.166 -24.269 1.00 80.75 198 ASN A N 1
ATOM 1607 C CA . ASN A 1 198 ? 9.808 -21.607 -23.113 1.00 80.75 198 ASN A CA 1
ATOM 1608 C C . ASN A 1 198 ? 9.493 -20.807 -21.829 1.00 80.75 198 ASN A C 1
ATOM 1610 O O . ASN A 1 198 ? 10.355 -20.664 -20.960 1.00 80.75 198 ASN A O 1
ATOM 1614 N N . ALA A 1 199 ? 8.290 -20.234 -21.720 1.00 86.06 199 ALA A N 1
ATOM 1615 C CA . ALA A 1 199 ? 7.855 -19.460 -20.558 1.00 86.06 199 ALA A CA 1
ATOM 1616 C C . ALA A 1 199 ? 6.448 -19.868 -20.094 1.00 86.06 199 ALA A C 1
ATOM 1618 O O . ALA A 1 199 ? 5.577 -20.210 -20.890 1.00 86.06 199 ALA A O 1
ATOM 1619 N N . GLU A 1 200 ? 6.214 -19.793 -18.787 1.00 90.31 200 GLU A N 1
ATOM 1620 C CA . GLU A 1 200 ? 4.898 -19.973 -18.181 1.00 90.31 200 GLU A CA 1
ATOM 1621 C C . GLU A 1 200 ? 4.128 -18.652 -18.215 1.00 90.31 200 GLU A C 1
ATOM 1623 O O . GLU A 1 200 ? 4.413 -17.720 -17.459 1.00 90.31 200 GLU A O 1
ATOM 1628 N N . LEU A 1 201 ? 3.131 -18.584 -19.098 1.00 93.00 201 LEU A N 1
ATOM 1629 C CA . LEU A 1 201 ? 2.278 -17.414 -19.283 1.00 93.00 201 LEU A CA 1
ATOM 1630 C C . LEU A 1 201 ? 1.017 -17.513 -18.423 1.00 93.00 201 LEU A C 1
ATOM 1632 O O . LEU A 1 201 ? 0.266 -18.484 -18.491 1.00 93.00 201 LEU A O 1
ATOM 1636 N N . THR A 1 202 ? 0.750 -16.473 -17.638 1.00 95.25 202 THR A N 1
ATOM 1637 C CA . THR A 1 202 ? -0.533 -16.276 -16.956 1.00 95.25 202 THR A CA 1
ATOM 1638 C C . THR A 1 202 ? -1.179 -14.996 -17.454 1.00 95.25 202 THR A C 1
ATOM 1640 O O . THR A 1 202 ? -0.608 -13.920 -17.306 1.00 95.25 202 THR A O 1
ATOM 1643 N N . PHE A 1 203 ? -2.396 -15.109 -17.979 1.00 94.56 203 PHE A N 1
ATOM 1644 C CA . PHE A 1 203 ? -3.173 -13.970 -18.455 1.00 94.56 203 PHE A CA 1
ATOM 1645 C C . PHE A 1 203 ? -4.230 -13.552 -17.431 1.00 94.56 203 PHE A C 1
ATOM 1647 O O . PHE A 1 203 ? -4.960 -14.392 -16.904 1.00 94.56 203 PHE A O 1
ATOM 1654 N N . LEU A 1 204 ? -4.332 -12.249 -17.191 1.00 93.44 204 LEU A N 1
ATOM 1655 C CA . LEU A 1 204 ? -5.467 -11.592 -16.553 1.00 93.44 204 LEU A CA 1
ATOM 1656 C C . LEU A 1 204 ? -6.110 -10.680 -17.597 1.00 93.44 204 LEU A C 1
ATOM 1658 O O . LEU A 1 204 ? -5.435 -9.789 -18.096 1.00 93.44 204 LEU A O 1
ATOM 1662 N N . CYS A 1 205 ? -7.368 -10.924 -17.959 1.00 91.81 205 CYS A N 1
ATOM 1663 C CA . CYS A 1 205 ? -8.072 -10.163 -18.997 1.00 91.81 205 CYS A CA 1
ATOM 1664 C C . CYS A 1 205 ? -9.203 -9.376 -18.357 1.00 91.81 205 CYS A C 1
ATOM 1666 O O . CYS A 1 205 ? -10.062 -9.993 -17.732 1.00 91.81 205 CYS A O 1
ATOM 1668 N N . GLU A 1 206 ? -9.163 -8.056 -18.497 1.00 91.62 206 GLU A N 1
ATOM 1669 C CA . GLU A 1 206 ? -10.039 -7.104 -17.818 1.00 91.62 206 GLU A CA 1
ATOM 1670 C C . GLU A 1 206 ? -10.259 -7.457 -16.332 1.00 91.62 206 GLU A C 1
ATOM 1672 O O . GLU A 1 206 ? -11.401 -7.542 -15.874 1.00 91.62 206 GLU A O 1
ATOM 1677 N N . PRO A 1 207 ? -9.182 -7.729 -15.562 1.00 90.19 207 PRO A N 1
ATOM 1678 C CA . PRO A 1 207 ? -9.320 -8.221 -14.199 1.00 90.19 207 PRO A CA 1
ATOM 1679 C C . PRO A 1 207 ? -9.899 -7.171 -13.254 1.00 90.19 207 PRO A C 1
ATOM 1681 O O . PRO A 1 207 ? -9.807 -5.960 -13.474 1.00 90.19 207 PRO A O 1
ATOM 1684 N N . ASN A 1 208 ? -10.403 -7.642 -12.118 1.00 84.75 208 ASN A N 1
ATOM 1685 C CA . ASN A 1 208 ? -10.672 -6.775 -10.973 1.00 84.75 208 ASN A CA 1
ATOM 1686 C C . ASN A 1 208 ? -9.415 -6.585 -10.093 1.00 84.75 208 ASN A C 1
ATOM 1688 O O . ASN A 1 208 ? -8.399 -7.277 -10.230 1.00 84.75 208 ASN A O 1
ATOM 1692 N N . ARG A 1 209 ? -9.480 -5.638 -9.146 1.00 81.75 209 ARG A N 1
ATOM 1693 C CA . ARG A 1 209 ? -8.356 -5.313 -8.242 1.00 81.75 209 ARG A CA 1
ATOM 1694 C C . ARG A 1 209 ? -7.889 -6.505 -7.409 1.00 81.75 209 ARG A C 1
ATOM 1696 O O . ARG A 1 209 ? -6.692 -6.648 -7.153 1.00 81.75 209 ARG A O 1
ATOM 1703 N N . GLU A 1 210 ? -8.816 -7.349 -6.960 1.00 75.19 210 GLU A N 1
ATOM 1704 C CA . GLU A 1 210 ? -8.500 -8.508 -6.124 1.00 75.19 210 GLU A CA 1
ATOM 1705 C C . GLU A 1 210 ? -7.661 -9.527 -6.900 1.00 75.19 210 GLU A C 1
ATOM 1707 O O . GLU A 1 210 ? -6.669 -10.034 -6.376 1.00 75.19 210 GLU A O 1
ATOM 1712 N N . GLU A 1 211 ? -7.993 -9.778 -8.166 1.00 79.88 211 GLU A N 1
ATOM 1713 C CA . GLU A 1 211 ? -7.251 -10.690 -9.039 1.00 79.88 211 GLU A CA 1
ATOM 1714 C C . GLU A 1 211 ? -5.821 -10.213 -9.295 1.00 79.88 211 GLU A C 1
ATOM 1716 O O . GLU A 1 211 ? -4.878 -11.002 -9.154 1.00 79.88 211 GLU A O 1
ATOM 1721 N N . ILE A 1 212 ? -5.648 -8.922 -9.604 1.00 82.25 212 ILE A N 1
ATOM 1722 C CA . ILE A 1 212 ? -4.326 -8.307 -9.788 1.00 82.25 212 ILE A CA 1
ATOM 1723 C C . ILE A 1 212 ? -3.498 -8.454 -8.514 1.00 82.25 212 ILE A C 1
ATOM 1725 O O . ILE A 1 212 ? -2.393 -8.999 -8.554 1.00 82.25 212 ILE A O 1
ATOM 1729 N N . ASN A 1 213 ? -4.039 -8.025 -7.371 1.00 77.94 213 ASN A N 1
ATOM 1730 C CA . ASN A 1 213 ? -3.328 -8.075 -6.095 1.00 77.94 213 ASN A CA 1
ATOM 1731 C C . ASN A 1 213 ? -2.999 -9.515 -5.697 1.00 77.94 213 ASN A C 1
ATOM 1733 O O . ASN A 1 213 ? -1.865 -9.817 -5.330 1.00 77.94 213 ASN A O 1
ATOM 1737 N N . LYS A 1 214 ? -3.944 -10.448 -5.848 1.00 75.56 214 LYS A N 1
ATOM 1738 C CA . LYS A 1 214 ? -3.726 -11.873 -5.574 1.00 75.56 214 LYS A CA 1
ATOM 1739 C C . LYS A 1 214 ? -2.593 -12.445 -6.420 1.00 75.56 214 LYS A C 1
ATOM 1741 O O . LYS A 1 214 ? -1.806 -13.234 -5.894 1.00 75.56 214 LYS A O 1
ATOM 1746 N N . LYS A 1 215 ? -2.496 -12.080 -7.703 1.00 86.12 215 LYS A N 1
ATOM 1747 C CA . LYS A 1 215 ? -1.412 -12.540 -8.582 1.00 86.12 215 LYS A CA 1
ATOM 1748 C C . LYS A 1 215 ? -0.083 -11.880 -8.237 1.00 86.12 215 LYS A C 1
ATOM 1750 O O . LYS A 1 215 ? 0.893 -12.602 -8.051 1.00 86.12 215 LYS A O 1
ATOM 1755 N N . LEU A 1 216 ? -0.041 -10.559 -8.091 1.00 82.06 216 LEU A N 1
ATOM 1756 C CA . LEU A 1 216 ? 1.195 -9.820 -7.811 1.00 82.06 216 LEU A CA 1
ATOM 1757 C C . LEU A 1 216 ? 1.766 -10.087 -6.411 1.00 82.06 216 LEU A C 1
ATOM 1759 O O . LEU A 1 216 ? 2.969 -9.961 -6.213 1.00 82.06 216 LEU A O 1
ATOM 1763 N N . TRP A 1 217 ? 0.935 -10.445 -5.429 1.00 79.50 217 TRP A N 1
ATOM 1764 C CA . TRP A 1 217 ? 1.376 -10.575 -4.035 1.00 79.50 217 TRP A CA 1
ATOM 1765 C C . TRP A 1 217 ? 1.701 -11.988 -3.580 1.00 79.50 217 TRP A C 1
ATOM 1767 O O . TRP A 1 217 ? 2.431 -12.145 -2.594 1.00 79.50 217 TRP A O 1
ATOM 1777 N N . ASN A 1 218 ? 1.116 -12.995 -4.226 1.00 76.06 218 ASN A N 1
ATOM 1778 C CA . ASN A 1 218 ? 1.194 -14.382 -3.766 1.00 76.06 218 ASN A CA 1
ATOM 1779 C C . ASN A 1 218 ? 2.030 -15.272 -4.688 1.00 76.06 218 ASN A C 1
ATOM 1781 O O . ASN A 1 218 ? 2.307 -16.414 -4.330 1.00 76.06 218 ASN A O 1
ATOM 1785 N N . TYR A 1 219 ? 2.433 -14.766 -5.853 1.00 79.88 219 TYR A N 1
ATOM 1786 C CA . TYR A 1 219 ? 3.192 -15.513 -6.846 1.00 79.88 219 TYR A CA 1
ATOM 1787 C C . TYR A 1 219 ? 4.436 -14.730 -7.246 1.00 79.88 219 TYR A C 1
ATOM 1789 O O . TYR A 1 219 ? 4.411 -13.505 -7.335 1.00 79.88 219 TYR A O 1
ATOM 1797 N N . LYS A 1 220 ? 5.522 -15.462 -7.502 1.00 86.12 220 LYS A N 1
ATOM 1798 C CA . LYS A 1 220 ? 6.746 -14.895 -8.067 1.00 86.12 220 LYS A CA 1
ATOM 1799 C C . LYS A 1 220 ? 6.591 -14.762 -9.576 1.00 86.12 220 LYS A C 1
ATOM 1801 O O . LYS A 1 220 ? 6.103 -15.699 -10.207 1.00 86.12 220 LYS A O 1
ATOM 1806 N N . TRP A 1 221 ? 7.056 -13.640 -10.106 1.00 91.12 221 TRP A N 1
ATOM 1807 C CA . TRP A 1 221 ? 7.051 -13.317 -11.528 1.00 91.12 221 TRP A CA 1
ATOM 1808 C C . TRP A 1 221 ? 8.439 -12.854 -11.930 1.00 91.12 221 TRP A C 1
ATOM 1810 O O . TRP A 1 221 ? 9.070 -12.124 -11.173 1.00 91.12 221 TRP A O 1
ATOM 1820 N N . ASP A 1 222 ? 8.893 -13.245 -13.112 1.00 90.50 222 ASP A N 1
ATOM 1821 C CA . ASP A 1 222 ? 10.150 -12.773 -13.695 1.00 90.50 222 ASP A CA 1
ATOM 1822 C C . ASP A 1 222 ? 9.902 -11.552 -14.581 1.00 90.50 222 ASP A C 1
ATOM 1824 O O . ASP A 1 222 ? 10.664 -10.578 -14.544 1.00 90.50 222 ASP A O 1
ATOM 1828 N N . ILE A 1 223 ? 8.797 -11.598 -15.337 1.00 92.19 223 ILE A N 1
ATOM 1829 C CA . ILE A 1 223 ? 8.377 -10.563 -16.280 1.00 92.19 223 ILE A CA 1
ATOM 1830 C C . ILE A 1 223 ? 6.913 -10.188 -16.035 1.00 92.19 223 ILE A C 1
ATOM 1832 O O . ILE A 1 223 ? 6.049 -11.052 -15.869 1.00 92.19 223 ILE A O 1
ATOM 1836 N N . 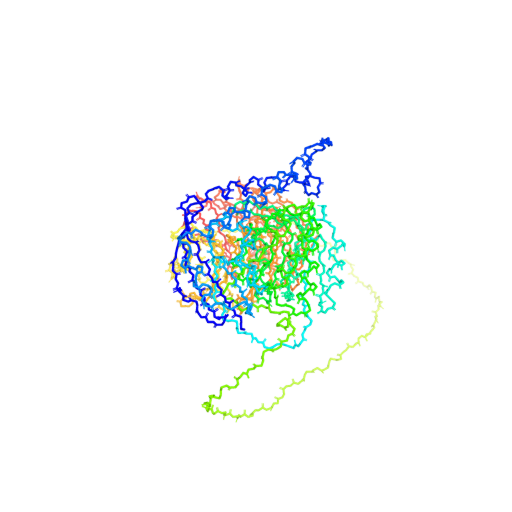LEU A 1 224 ? 6.630 -8.889 -16.066 1.00 94.19 224 LEU A N 1
ATOM 1837 C CA . LEU A 1 224 ? 5.279 -8.342 -16.101 1.00 94.19 224 LEU A CA 1
ATOM 1838 C C . LEU A 1 224 ? 5.026 -7.682 -17.456 1.00 94.19 224 LEU A C 1
ATOM 1840 O O . LEU A 1 224 ? 5.787 -6.822 -17.892 1.00 94.19 224 LEU A O 1
ATOM 1844 N N . PHE A 1 225 ? 3.923 -8.037 -18.094 1.00 93.62 225 PHE A N 1
ATOM 1845 C CA . PHE A 1 225 ? 3.403 -7.350 -19.264 1.00 93.62 225 PHE A CA 1
ATOM 1846 C C . PHE A 1 225 ? 2.083 -6.676 -18.900 1.00 93.62 225 PHE A C 1
ATOM 1848 O O . PHE A 1 225 ? 1.197 -7.318 -18.340 1.00 93.62 225 PHE A O 1
ATOM 1855 N N . PHE A 1 226 ? 1.952 -5.392 -19.218 1.00 91.50 226 PHE A N 1
ATOM 1856 C CA . PHE A 1 226 ? 0.701 -4.655 -19.108 1.00 91.50 226 PHE A CA 1
ATOM 1857 C C . PHE A 1 226 ? 0.328 -4.058 -20.466 1.00 91.50 226 PHE A C 1
ATOM 1859 O O . PHE A 1 226 ? 1.126 -3.323 -21.056 1.00 91.50 226 PHE A O 1
ATOM 1866 N N . ALA A 1 227 ? -0.893 -4.328 -20.920 1.00 87.75 227 ALA A N 1
ATOM 1867 C CA . ALA A 1 227 ? -1.519 -3.674 -22.066 1.00 87.75 227 ALA A CA 1
ATOM 1868 C C . ALA A 1 227 ? -2.876 -3.118 -21.638 1.00 87.75 227 ALA A C 1
ATOM 1870 O O . ALA A 1 227 ? -3.664 -3.837 -21.034 1.00 87.75 227 ALA A O 1
ATOM 1871 N N . GLY A 1 228 ? -3.145 -1.847 -21.918 1.00 81.00 228 GLY A N 1
ATOM 1872 C CA . GLY A 1 228 ? -4.391 -1.197 -21.513 1.00 81.00 228 GLY A CA 1
ATOM 1873 C C . GLY A 1 228 ? -4.289 0.322 -21.558 1.00 81.00 228 GLY A C 1
ATOM 1874 O O . GLY A 1 228 ? -3.205 0.889 -21.748 1.00 81.00 228 GLY A O 1
ATOM 1875 N N . HIS A 1 229 ? -5.421 0.995 -21.360 1.00 77.00 229 HIS A N 1
ATOM 1876 C CA . HIS A 1 229 ? -5.444 2.454 -21.289 1.00 77.00 229 HIS A CA 1
ATOM 1877 C C . HIS A 1 229 ? -4.781 2.976 -20.020 1.00 77.00 229 HIS A C 1
ATOM 1879 O O . HIS A 1 229 ? -4.842 2.371 -18.949 1.0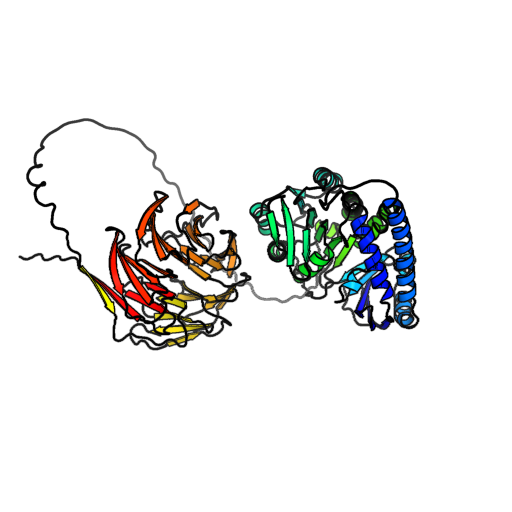0 77.00 229 HIS A O 1
ATOM 1885 N N . SER A 1 230 ? -4.179 4.155 -20.130 1.00 73.12 230 SER A N 1
ATOM 1886 C CA . SER A 1 230 ? -3.648 4.891 -18.989 1.00 73.12 230 SER A CA 1
ATOM 1887 C C . SER A 1 230 ? -3.891 6.380 -19.162 1.00 73.12 230 SER A C 1
ATOM 1889 O O . SER A 1 230 ? -3.856 6.900 -20.277 1.00 73.12 230 SER A O 1
ATOM 1891 N N . GLN A 1 231 ? -4.083 7.074 -18.050 1.00 65.94 231 GLN A N 1
ATOM 1892 C CA . GLN A 1 231 ? -4.108 8.527 -17.997 1.00 65.94 231 GLN A CA 1
ATOM 1893 C C . GLN A 1 231 ? -3.091 8.986 -16.971 1.00 65.94 231 GLN A C 1
ATOM 1895 O O . GLN A 1 231 ? -3.067 8.500 -15.847 1.00 65.94 231 GLN A O 1
ATOM 1900 N N . THR A 1 232 ? -2.234 9.912 -17.365 1.00 56.53 232 THR A N 1
ATOM 1901 C CA . THR A 1 232 ? -1.142 10.404 -16.539 1.00 56.53 232 THR A CA 1
ATOM 1902 C C . THR A 1 232 ? -1.136 11.925 -16.662 1.00 56.53 232 THR A C 1
ATOM 1904 O O . THR A 1 232 ? -1.103 12.483 -17.754 1.00 56.53 232 THR A O 1
ATOM 1907 N N . GLU A 1 233 ? -1.255 12.600 -15.525 1.00 53.91 233 GLU A N 1
ATOM 1908 C CA . GLU A 1 233 ? -1.041 14.034 -15.355 1.00 53.91 233 GLU A CA 1
ATOM 1909 C C . GLU A 1 233 ? 0.155 14.238 -14.414 1.00 53.91 233 GLU A C 1
ATOM 1911 O O . GLU A 1 233 ? 0.563 13.323 -13.706 1.00 53.91 233 GLU A O 1
ATOM 1916 N N . VAL A 1 234 ? 0.752 15.432 -14.435 1.00 49.44 234 VAL A N 1
ATOM 1917 C CA . VAL A 1 234 ? 2.089 15.768 -13.894 1.00 49.44 234 VAL A CA 1
ATOM 1918 C C . VAL A 1 234 ? 2.464 15.097 -12.555 1.00 49.44 234 VAL A C 1
ATOM 1920 O O . VAL A 1 234 ? 3.638 14.756 -12.388 1.00 49.44 234 VAL A O 1
ATOM 1923 N N . GLU A 1 235 ? 1.504 14.896 -11.644 1.00 47.25 235 GLU A N 1
ATOM 1924 C CA . GLU A 1 235 ? 1.690 14.276 -10.319 1.00 47.25 235 GLU A CA 1
ATOM 1925 C C . GLU A 1 235 ? 0.700 13.144 -9.988 1.00 47.25 235 GLU A C 1
ATOM 1927 O O . GLU A 1 235 ? 0.784 12.563 -8.912 1.00 47.25 235 GLU A O 1
ATOM 1932 N N . THR A 1 236 ? -0.237 12.811 -10.881 1.00 53.16 236 THR A N 1
ATOM 1933 C CA . THR A 1 236 ? -1.263 11.783 -10.629 1.00 53.16 236 THR A CA 1
ATOM 1934 C C . THR A 1 236 ? -1.511 10.976 -11.892 1.00 53.16 236 THR A C 1
ATOM 1936 O O . THR A 1 236 ? -1.501 11.508 -12.996 1.00 53.16 236 THR A O 1
ATOM 1939 N N . GLY A 1 237 ? -1.746 9.677 -11.773 1.00 66.50 237 GLY A N 1
ATOM 1940 C CA . GLY A 1 237 ? -2.124 8.887 -12.936 1.00 66.50 237 GLY A CA 1
ATOM 1941 C C . GLY A 1 237 ? -2.903 7.648 -12.561 1.00 66.50 237 GLY A C 1
ATOM 1942 O O . GLY A 1 237 ? -2.946 7.252 -11.396 1.00 66.50 237 GLY A O 1
ATOM 1943 N N . ARG A 1 238 ? -3.534 7.048 -13.561 1.00 79.88 238 ARG A N 1
ATOM 1944 C CA . ARG A 1 238 ? -4.322 5.833 -13.434 1.00 79.88 238 ARG A CA 1
ATOM 1945 C C . ARG A 1 238 ? -4.089 4.923 -14.630 1.00 79.88 238 ARG A C 1
ATOM 1947 O O . ARG A 1 238 ? -3.922 5.394 -15.756 1.00 79.88 238 ARG A O 1
ATOM 1954 N N . ILE A 1 239 ? -4.109 3.623 -14.384 1.00 84.69 239 ILE A N 1
ATOM 1955 C CA . ILE A 1 239 ? -4.150 2.583 -15.412 1.00 84.69 239 ILE A CA 1
ATOM 1956 C C . ILE A 1 239 ? -5.506 1.883 -15.352 1.00 84.69 239 ILE A C 1
ATOM 1958 O O . ILE A 1 239 ? -5.968 1.493 -14.279 1.00 84.69 239 ILE A O 1
ATOM 1962 N N . TYR A 1 240 ? -6.167 1.747 -16.494 1.00 85.81 240 TYR A N 1
ATOM 1963 C CA . TYR A 1 240 ? -7.480 1.120 -16.584 1.00 85.81 240 TYR A CA 1
ATOM 1964 C C . TYR A 1 240 ? -7.299 -0.391 -16.659 1.00 85.81 240 TYR A C 1
ATOM 1966 O O . TYR A 1 240 ? -6.724 -0.919 -17.614 1.00 85.81 240 TYR A O 1
ATOM 1974 N N . ILE A 1 241 ? -7.745 -1.078 -15.611 1.00 88.31 241 ILE A N 1
ATOM 1975 C CA . ILE A 1 241 ? -7.592 -2.531 -15.476 1.00 88.31 241 ILE A CA 1
ATOM 1976 C C . ILE A 1 241 ? -8.765 -3.281 -16.099 1.00 88.31 241 ILE A C 1
ATOM 1978 O O . ILE A 1 241 ? -8.631 -4.454 -16.410 1.00 88.31 241 ILE A O 1
ATOM 1982 N N . ASN A 1 242 ? -9.881 -2.594 -16.317 1.00 87.62 242 ASN A N 1
ATOM 1983 C CA . ASN A 1 242 ? -11.026 -3.028 -17.104 1.00 87.62 242 ASN A CA 1
ATOM 1984 C C . ASN A 1 242 ? -11.845 -1.771 -17.495 1.00 87.62 242 ASN A C 1
ATOM 1986 O O . ASN A 1 242 ? -11.478 -0.666 -17.083 1.00 87.62 242 ASN A O 1
ATOM 1990 N N . PRO A 1 243 ? -12.932 -1.892 -18.278 1.00 85.25 243 PRO A N 1
ATOM 1991 C CA . PRO A 1 243 ? -13.722 -0.736 -18.716 1.00 85.25 243 PRO A CA 1
ATOM 1992 C C . PRO A 1 243 ? -14.399 0.068 -17.590 1.00 85.25 243 PRO A C 1
ATOM 1994 O O . PRO A 1 243 ? -14.803 1.209 -17.816 1.00 85.25 243 PRO A O 1
ATOM 1997 N N . GLU A 1 244 ? -14.551 -0.512 -16.397 1.00 83.94 244 GLU A N 1
ATOM 1998 C CA . GLU A 1 244 ? -15.297 0.068 -15.271 1.00 83.94 244 GLU A CA 1
ATOM 1999 C C . GLU A 1 244 ? -14.396 0.496 -14.099 1.00 83.94 244 GLU A C 1
ATOM 2001 O O . GLU A 1 244 ? -14.829 1.261 -13.239 1.00 83.94 244 GLU A O 1
ATOM 2006 N N . ASP A 1 245 ? -13.137 0.050 -14.062 1.00 81.56 245 ASP A N 1
ATOM 2007 C CA . ASP A 1 245 ? -12.222 0.261 -12.941 1.00 81.56 245 ASP A CA 1
ATOM 2008 C C . ASP A 1 245 ? -10.789 0.584 -13.393 1.00 81.56 245 ASP A C 1
ATOM 2010 O O . ASP A 1 245 ? -10.282 0.166 -14.438 1.00 81.56 245 ASP A O 1
ATOM 2014 N N . SER A 1 246 ? -10.094 1.343 -12.554 1.00 85.25 246 SER A N 1
ATOM 2015 C CA . SER A 1 246 ? -8.718 1.769 -12.776 1.00 85.25 246 SER A CA 1
ATOM 2016 C C . SER A 1 246 ? -7.956 1.877 -11.465 1.00 85.25 246 SER A C 1
ATOM 2018 O O . SER A 1 246 ? -8.491 2.358 -10.465 1.00 85.25 246 SER A O 1
ATOM 2020 N N . LEU A 1 247 ? -6.680 1.502 -11.501 1.00 80.81 247 LEU A N 1
ATOM 2021 C CA . LEU A 1 247 ? -5.755 1.667 -10.383 1.00 80.81 247 LEU A CA 1
ATOM 2022 C C . LEU A 1 247 ? -5.020 2.995 -10.508 1.00 80.81 247 LEU A C 1
ATOM 2024 O O . LEU A 1 247 ? -4.567 3.335 -11.602 1.00 80.81 247 LEU A O 1
ATOM 2028 N N . SER A 1 248 ? -4.855 3.722 -9.408 1.00 83.00 248 SER A N 1
ATOM 2029 C CA . SER A 1 248 ? -3.917 4.841 -9.339 1.00 83.00 248 SER A CA 1
ATOM 2030 C C . SER A 1 248 ? -2.472 4.351 -9.492 1.00 83.00 248 SER A C 1
ATOM 2032 O O . SER A 1 248 ? -2.169 3.169 -9.291 1.00 83.00 248 SER A O 1
ATOM 2034 N N . LEU A 1 249 ? -1.549 5.246 -9.853 1.00 79.44 249 LEU A N 1
ATOM 2035 C CA . LEU A 1 249 ? -0.134 4.876 -9.932 1.00 79.44 249 LEU A CA 1
ATOM 2036 C C . LEU A 1 249 ? 0.415 4.468 -8.563 1.00 79.44 249 LEU A C 1
ATOM 2038 O O . LEU A 1 249 ? 1.228 3.548 -8.501 1.00 79.44 249 LEU A O 1
ATOM 2042 N N . GLU A 1 250 ? -0.050 5.084 -7.473 1.00 74.50 250 GLU A N 1
ATOM 2043 C CA . GLU A 1 250 ? 0.301 4.711 -6.098 1.00 74.50 250 GLU A CA 1
ATOM 2044 C C . GLU A 1 250 ? -0.154 3.283 -5.782 1.00 74.50 250 GLU A C 1
ATOM 2046 O O . GLU A 1 250 ? 0.643 2.488 -5.280 1.00 74.50 250 GLU A O 1
ATOM 2051 N N . GLU A 1 251 ? -1.403 2.940 -6.112 1.00 75.25 251 GLU A N 1
ATOM 2052 C CA . GLU A 1 251 ? -1.966 1.598 -5.915 1.00 75.25 251 GLU A CA 1
ATOM 2053 C C . GLU A 1 251 ? -1.198 0.550 -6.728 1.00 75.25 251 GLU A C 1
ATOM 2055 O O . GLU A 1 251 ? -0.795 -0.490 -6.196 1.00 75.25 251 GLU A O 1
ATOM 2060 N N . LEU A 1 252 ? -0.928 0.833 -8.007 1.00 82.44 252 LEU A N 1
ATOM 2061 C CA . LEU A 1 252 ? -0.152 -0.063 -8.861 1.00 82.44 252 LEU A CA 1
ATOM 2062 C C . LEU A 1 252 ? 1.292 -0.193 -8.363 1.00 82.44 252 LEU A C 1
ATOM 2064 O O . LEU A 1 252 ? 1.815 -1.299 -8.273 1.00 82.44 252 LEU A O 1
ATOM 2068 N N . SER A 1 253 ? 1.944 0.908 -7.998 1.00 81.00 253 SER A N 1
ATOM 2069 C CA . SER A 1 253 ? 3.309 0.901 -7.462 1.00 81.00 253 SER A CA 1
ATOM 2070 C C . SER A 1 253 ? 3.392 0.093 -6.175 1.00 81.00 253 SER A C 1
ATOM 2072 O O . SER A 1 253 ? 4.288 -0.736 -6.015 1.00 81.00 253 SER A O 1
ATOM 2074 N N . TYR A 1 254 ? 2.401 0.228 -5.296 1.00 70.62 254 TYR A N 1
ATOM 2075 C CA . TYR A 1 254 ? 2.277 -0.617 -4.121 1.00 70.62 254 TYR A CA 1
ATOM 2076 C C . TYR A 1 254 ? 2.178 -2.104 -4.493 1.00 70.62 254 TYR A C 1
ATOM 2078 O O . TYR A 1 254 ? 2.896 -2.941 -3.932 1.00 70.62 254 TYR A O 1
ATOM 2086 N N . ALA A 1 255 ? 1.335 -2.433 -5.476 1.00 74.62 255 ALA A N 1
ATOM 2087 C CA . ALA A 1 255 ? 1.165 -3.802 -5.940 1.00 74.62 255 ALA A CA 1
ATOM 2088 C C . ALA A 1 255 ? 2.466 -4.387 -6.516 1.00 74.62 255 ALA A C 1
ATOM 2090 O O . ALA A 1 255 ? 2.863 -5.506 -6.174 1.00 74.62 255 ALA A O 1
ATOM 2091 N N . LEU A 1 256 ? 3.173 -3.591 -7.317 1.00 83.50 256 LEU A N 1
ATOM 2092 C CA . LEU A 1 256 ? 4.443 -3.948 -7.938 1.00 83.50 256 LEU A CA 1
ATOM 2093 C C . LEU A 1 256 ? 5.578 -4.063 -6.930 1.00 83.50 256 LEU A C 1
ATOM 2095 O O . LEU A 1 256 ? 6.404 -4.957 -7.076 1.00 83.50 256 LEU A O 1
ATOM 2099 N N . LYS A 1 257 ? 5.620 -3.235 -5.881 1.00 82.62 257 LYS A N 1
ATOM 2100 C CA . LYS A 1 257 ? 6.696 -3.258 -4.878 1.00 82.62 257 LYS A CA 1
ATOM 2101 C C . LYS A 1 257 ? 6.881 -4.648 -4.271 1.00 82.62 257 LYS A C 1
ATOM 2103 O O . LYS A 1 257 ? 8.008 -5.102 -4.089 1.00 82.62 257 LYS A O 1
ATOM 2108 N N . LYS A 1 258 ? 5.781 -5.357 -3.995 1.00 76.69 258 LYS A N 1
ATOM 2109 C CA . LYS A 1 258 ? 5.847 -6.734 -3.489 1.00 76.69 258 LYS A CA 1
ATOM 2110 C C . LYS A 1 258 ? 6.351 -7.714 -4.551 1.00 76.69 258 LYS A C 1
ATOM 2112 O O . LYS A 1 258 ? 7.198 -8.540 -4.225 1.00 76.69 258 LYS A O 1
ATOM 2117 N N . ALA A 1 259 ? 5.894 -7.590 -5.798 1.00 81.81 259 ALA A N 1
ATOM 2118 C CA . ALA A 1 259 ? 6.373 -8.414 -6.908 1.00 81.81 259 ALA A CA 1
ATOM 2119 C C . ALA A 1 259 ? 7.880 -8.206 -7.164 1.00 81.81 259 ALA A C 1
ATOM 2121 O O . ALA A 1 259 ? 8.613 -9.180 -7.314 1.00 81.81 259 ALA A O 1
ATOM 2122 N N . VAL A 1 260 ? 8.368 -6.959 -7.114 1.00 84.00 260 VAL A N 1
ATOM 2123 C CA . VAL A 1 260 ? 9.800 -6.609 -7.198 1.00 84.00 260 VAL A CA 1
ATOM 2124 C C . VAL A 1 260 ? 10.587 -7.261 -6.068 1.00 84.00 260 VAL A C 1
ATOM 2126 O O . VAL A 1 260 ? 11.552 -7.975 -6.330 1.00 84.00 260 VAL A O 1
ATOM 2129 N N . ASN A 1 261 ? 10.129 -7.122 -4.821 1.00 76.50 261 ASN A N 1
ATOM 2130 C CA . ASN A 1 261 ? 10.765 -7.768 -3.666 1.00 76.50 261 ASN A CA 1
ATOM 2131 C C . ASN A 1 261 ? 10.769 -9.305 -3.756 1.00 76.50 261 ASN A C 1
ATOM 2133 O O . ASN A 1 261 ? 11.613 -9.961 -3.150 1.00 76.50 261 ASN A O 1
ATOM 2137 N N . GLN A 1 262 ? 9.825 -9.889 -4.496 1.00 75.00 262 GLN A N 1
ATOM 2138 C CA . GLN A 1 262 ? 9.732 -11.329 -4.737 1.00 75.00 262 GLN A CA 1
ATOM 2139 C C . GLN A 1 262 ? 10.542 -11.810 -5.950 1.00 75.00 262 GLN A C 1
ATOM 2141 O O . GLN A 1 262 ? 10.642 -13.025 -6.150 1.00 75.00 262 GLN A O 1
ATOM 2146 N N . GLY A 1 263 ? 11.147 -10.892 -6.709 1.00 79.19 263 GLY A N 1
ATOM 2147 C CA . GLY A 1 263 ? 12.060 -11.204 -7.805 1.00 79.19 263 GLY A CA 1
ATOM 2148 C C . GLY A 1 263 ? 11.630 -10.729 -9.191 1.00 79.19 263 GLY A C 1
ATOM 2149 O O . GLY A 1 263 ? 12.280 -11.140 -10.146 1.00 79.19 263 GLY A O 1
ATOM 2150 N N . LEU A 1 264 ? 10.602 -9.880 -9.331 1.00 88.56 264 LEU A N 1
ATOM 2151 C CA . LEU A 1 264 ? 10.252 -9.270 -10.622 1.00 88.56 264 LEU A CA 1
ATOM 2152 C C . LEU A 1 264 ? 11.440 -8.468 -11.160 1.00 88.56 264 LEU A C 1
ATOM 2154 O O . LEU A 1 264 ? 11.896 -7.522 -10.517 1.00 88.56 264 LEU A O 1
ATOM 2158 N N . LYS A 1 265 ? 11.946 -8.852 -12.339 1.00 86.94 265 LYS A N 1
ATOM 2159 C CA . LYS A 1 265 ? 13.171 -8.268 -12.914 1.00 86.94 265 LYS A CA 1
ATOM 2160 C C . LYS A 1 265 ? 12.900 -7.336 -14.087 1.00 86.94 265 LYS A C 1
ATOM 2162 O O . LYS A 1 265 ? 13.737 -6.490 -14.396 1.00 86.94 265 LYS A O 1
ATOM 2167 N N . PHE A 1 266 ? 11.756 -7.495 -14.745 1.00 88.69 266 PHE A N 1
ATOM 2168 C CA . PHE A 1 266 ? 11.460 -6.792 -15.983 1.00 88.69 266 PHE A CA 1
ATOM 2169 C C . PHE A 1 266 ? 9.963 -6.499 -16.130 1.00 88.69 266 PHE A C 1
ATOM 2171 O O . PHE A 1 266 ? 9.132 -7.358 -15.839 1.00 88.69 266 PHE A O 1
ATOM 2178 N N . ALA A 1 267 ? 9.614 -5.297 -16.595 1.00 92.19 267 ALA A N 1
ATOM 2179 C CA . ALA A 1 267 ? 8.235 -4.947 -16.924 1.00 92.19 267 ALA A CA 1
ATOM 2180 C C . ALA A 1 267 ? 8.115 -4.230 -18.275 1.00 92.19 267 ALA A C 1
ATOM 2182 O O . ALA A 1 267 ? 8.954 -3.403 -18.632 1.00 92.19 267 ALA A O 1
ATOM 2183 N N . ILE A 1 268 ? 7.041 -4.516 -19.006 1.00 92.62 268 ILE A N 1
ATOM 2184 C CA . ILE A 1 268 ? 6.673 -3.835 -20.249 1.00 92.62 268 ILE A CA 1
ATOM 2185 C C . ILE A 1 268 ? 5.301 -3.196 -20.050 1.00 92.62 268 ILE A C 1
ATOM 2187 O O . ILE A 1 268 ? 4.331 -3.901 -19.777 1.00 92.62 268 ILE A O 1
ATOM 2191 N N . PHE A 1 269 ? 5.217 -1.879 -20.228 1.00 89.62 269 PHE A N 1
ATOM 2192 C CA . PHE A 1 269 ? 3.961 -1.131 -20.199 1.00 89.62 269 PHE A CA 1
ATOM 2193 C C . PHE A 1 269 ? 3.635 -0.608 -21.593 1.00 89.62 269 PHE A C 1
ATOM 2195 O O . PHE A 1 269 ? 4.142 0.428 -22.034 1.00 89.62 269 PHE A O 1
ATOM 2202 N N . ASN A 1 270 ? 2.746 -1.321 -22.274 1.00 84.19 270 ASN A N 1
ATOM 2203 C CA . ASN A 1 270 ? 2.158 -0.902 -23.532 1.00 84.19 270 ASN A CA 1
ATOM 2204 C C . ASN A 1 270 ? 0.910 -0.041 -23.266 1.00 84.19 270 ASN A C 1
ATOM 2206 O O . ASN A 1 270 ? -0.223 -0.505 -23.379 1.00 84.19 270 ASN A O 1
ATOM 2210 N N . SER A 1 271 ? 1.126 1.201 -22.835 1.00 68.81 271 SER A N 1
ATOM 2211 C CA . SER A 1 271 ? 0.066 2.114 -22.384 1.00 68.81 271 SER A CA 1
ATOM 2212 C C . SER A 1 271 ? 0.244 3.523 -22.959 1.00 68.81 271 SER A C 1
ATOM 2214 O O . SER A 1 271 ? 1.258 3.823 -23.590 1.00 68.81 271 SER A O 1
ATOM 2216 N N . CYS A 1 272 ? -0.761 4.380 -22.773 1.00 61.00 272 CYS A N 1
ATOM 2217 C CA . CYS A 1 272 ? -0.880 5.673 -23.450 1.00 61.00 272 CYS A CA 1
ATOM 2218 C C . CYS A 1 272 ? 0.061 6.776 -22.916 1.00 61.00 272 CYS A C 1
ATOM 2220 O O . CYS A 1 272 ? 0.258 7.763 -23.615 1.00 61.00 272 CYS A O 1
ATOM 2222 N N . ASP A 1 273 ? 0.673 6.632 -21.734 1.00 71.25 273 ASP A N 1
ATOM 2223 C CA . ASP A 1 273 ? 1.683 7.587 -21.233 1.00 71.25 273 ASP A CA 1
ATOM 2224 C C . ASP A 1 273 ? 2.830 6.877 -20.502 1.00 71.25 273 ASP A C 1
ATOM 2226 O O . ASP A 1 273 ? 2.891 6.785 -19.272 1.00 71.25 273 ASP A O 1
ATOM 2230 N N . GLY A 1 274 ? 3.758 6.335 -21.285 1.00 79.06 274 GLY A N 1
ATOM 2231 C CA . GLY A 1 274 ? 4.840 5.527 -20.752 1.00 79.06 274 GLY A CA 1
ATOM 2232 C C . GLY A 1 274 ? 5.916 6.309 -19.999 1.00 79.06 274 GLY A C 1
ATOM 2233 O O . GLY A 1 274 ? 6.476 5.783 -19.038 1.00 79.06 274 GLY A O 1
ATOM 2234 N N . LEU A 1 275 ? 6.212 7.556 -20.382 1.00 81.94 275 LEU A N 1
ATOM 2235 C CA . LEU A 1 275 ? 7.222 8.368 -19.687 1.00 81.94 275 LEU A CA 1
ATOM 2236 C C . LEU A 1 275 ? 6.736 8.840 -18.309 1.00 81.94 275 LEU A C 1
ATOM 2238 O O . LEU A 1 275 ? 7.535 8.863 -17.368 1.00 81.94 275 LEU A O 1
ATOM 2242 N N . GLY A 1 276 ? 5.446 9.169 -18.167 1.00 79.69 276 GLY A N 1
ATOM 2243 C CA . GLY A 1 276 ? 4.837 9.454 -16.866 1.00 79.69 276 GLY A CA 1
ATOM 2244 C C . GLY A 1 276 ? 4.911 8.250 -15.923 1.00 79.69 276 GLY A C 1
ATOM 2245 O O . GLY A 1 276 ? 5.398 8.374 -14.795 1.00 79.69 276 GLY A O 1
ATOM 2246 N N . LEU A 1 277 ? 4.535 7.064 -16.417 1.00 80.38 277 LEU A N 1
ATOM 2247 C CA . LEU A 1 277 ? 4.643 5.800 -15.676 1.00 80.38 277 LEU A CA 1
ATOM 2248 C C . LEU A 1 277 ? 6.080 5.483 -15.261 1.00 80.38 277 LEU A C 1
ATOM 2250 O O . LEU A 1 277 ? 6.338 5.157 -14.104 1.00 80.38 277 LEU A O 1
ATOM 2254 N N . ALA A 1 278 ? 7.021 5.608 -16.196 1.00 81.44 278 ALA A N 1
ATOM 2255 C CA . ALA A 1 278 ? 8.435 5.372 -15.946 1.00 81.44 278 ALA A CA 1
ATOM 2256 C C . ALA A 1 278 ? 8.962 6.220 -14.788 1.00 81.44 278 ALA A C 1
ATOM 2258 O O . ALA A 1 278 ? 9.592 5.681 -13.882 1.00 81.44 278 ALA A O 1
ATOM 2259 N N . ASN A 1 279 ? 8.664 7.523 -14.803 1.00 79.69 279 ASN A N 1
ATOM 2260 C CA . ASN A 1 279 ? 9.084 8.455 -13.761 1.00 79.69 279 ASN A CA 1
ATOM 2261 C C . ASN A 1 279 ? 8.491 8.089 -12.392 1.00 79.69 279 ASN A C 1
ATOM 2263 O O . ASN A 1 279 ? 9.156 8.219 -11.367 1.00 79.69 279 ASN A O 1
ATOM 2267 N N . PHE A 1 280 ? 7.246 7.610 -12.372 1.00 77.31 280 PHE A N 1
ATOM 2268 C CA . PHE A 1 280 ? 6.589 7.177 -11.143 1.00 77.31 280 PHE A CA 1
ATOM 2269 C C . PHE A 1 280 ? 7.207 5.891 -10.570 1.00 77.31 280 PHE A C 1
ATOM 2271 O O . PHE A 1 280 ? 7.390 5.763 -9.358 1.00 77.31 280 PHE A O 1
ATOM 2278 N N . PHE A 1 281 ? 7.571 4.943 -11.437 1.00 80.69 281 PHE A N 1
ATOM 2279 C CA . PHE A 1 281 ? 8.126 3.649 -11.037 1.00 80.69 281 PHE A CA 1
ATOM 2280 C C . PHE A 1 281 ? 9.631 3.656 -10.749 1.00 80.69 281 PHE A C 1
ATOM 2282 O O . PHE A 1 281 ? 10.145 2.629 -10.309 1.00 80.69 281 PHE A O 1
ATOM 2289 N N . GLU A 1 282 ? 10.344 4.777 -10.903 1.00 79.31 282 GLU A N 1
ATOM 2290 C CA . GLU A 1 282 ? 11.785 4.845 -10.589 1.00 79.31 282 GLU A CA 1
ATOM 2291 C C . GLU A 1 282 ? 12.088 4.382 -9.156 1.00 79.31 282 GLU A C 1
ATOM 2293 O O . GLU A 1 282 ? 12.998 3.584 -8.933 1.00 79.31 282 GLU A O 1
ATOM 2298 N N . LYS A 1 283 ? 11.238 4.776 -8.198 1.00 75.44 283 LYS A N 1
ATOM 2299 C CA . LYS A 1 283 ? 11.369 4.425 -6.772 1.00 75.44 283 LYS A CA 1
ATOM 2300 C C . LYS A 1 283 ? 11.151 2.941 -6.466 1.00 75.44 283 LYS A C 1
ATOM 2302 O O . LYS A 1 283 ? 11.448 2.503 -5.357 1.00 75.44 283 LYS A O 1
ATOM 2307 N N . LEU A 1 284 ? 10.614 2.162 -7.408 1.00 78.31 284 LEU A N 1
ATOM 2308 C CA . LEU A 1 284 ? 10.424 0.723 -7.216 1.00 78.31 284 LEU A CA 1
ATOM 2309 C C . LEU A 1 284 ? 11.729 -0.059 -7.308 1.00 78.31 284 LEU A C 1
ATOM 2311 O O . LEU A 1 284 ? 11.741 -1.227 -6.935 1.00 78.31 284 LEU A O 1
ATOM 2315 N N . ASN A 1 285 ? 12.811 0.560 -7.791 1.00 78.69 285 ASN A N 1
ATOM 2316 C CA . ASN A 1 285 ? 14.082 -0.113 -8.034 1.00 78.69 285 ASN A CA 1
ATOM 2317 C C . ASN A 1 285 ? 13.936 -1.351 -8.947 1.00 78.69 285 ASN A C 1
ATOM 2319 O O . ASN A 1 285 ? 14.690 -2.310 -8.822 1.00 78.69 285 ASN A O 1
ATOM 2323 N N . LEU A 1 286 ? 12.983 -1.345 -9.886 1.00 84.69 286 LEU A N 1
ATOM 2324 C CA . LEU A 1 286 ? 12.867 -2.411 -10.880 1.00 84.69 286 LEU A CA 1
ATOM 2325 C C . LEU A 1 286 ? 14.075 -2.334 -11.847 1.00 84.69 286 LEU A C 1
ATOM 2327 O O . LEU A 1 286 ? 14.408 -1.231 -12.288 1.00 84.69 286 LEU A O 1
ATOM 2331 N N . PRO A 1 287 ? 14.755 -3.451 -12.186 1.00 84.94 287 PRO A N 1
ATOM 2332 C CA . PRO A 1 287 ? 15.986 -3.402 -12.981 1.00 84.94 287 PRO A CA 1
ATOM 2333 C C . PRO A 1 287 ? 15.808 -2.733 -14.347 1.00 84.94 287 PRO A C 1
ATOM 2335 O O . PRO A 1 287 ? 16.625 -1.896 -14.745 1.00 84.94 287 PRO A O 1
ATOM 2338 N N . GLN A 1 288 ? 14.743 -3.099 -15.064 1.00 88.50 288 GLN A N 1
ATOM 2339 C CA . GLN A 1 288 ? 14.449 -2.599 -16.404 1.00 88.50 288 GLN A CA 1
ATOM 2340 C C . GLN A 1 288 ? 12.946 -2.471 -16.644 1.00 88.50 288 GLN A C 1
ATOM 2342 O O . GLN A 1 288 ? 12.161 -3.339 -16.254 1.00 88.50 288 GLN A O 1
ATOM 2347 N N . ILE A 1 289 ? 12.570 -1.409 -17.354 1.00 91.06 289 ILE A N 1
ATOM 2348 C CA . ILE A 1 289 ? 11.207 -1.161 -17.822 1.00 91.06 289 ILE A CA 1
ATOM 2349 C C . ILE A 1 289 ? 11.260 -0.770 -19.297 1.00 91.06 289 ILE A C 1
ATOM 2351 O O . ILE A 1 289 ? 12.091 0.051 -19.690 1.00 91.06 289 ILE A O 1
ATOM 2355 N N . ILE A 1 290 ? 10.363 -1.333 -20.106 1.00 93.50 290 ILE A N 1
ATOM 2356 C CA . ILE A 1 290 ? 10.056 -0.790 -21.431 1.00 93.50 290 ILE A CA 1
ATOM 2357 C C . ILE A 1 290 ? 8.710 -0.086 -21.379 1.00 93.50 290 ILE A C 1
ATOM 2359 O O . ILE A 1 290 ? 7.717 -0.647 -20.918 1.00 93.50 290 ILE A O 1
ATOM 2363 N N . VAL A 1 291 ? 8.686 1.140 -21.884 1.00 92.56 291 VAL A N 1
ATOM 2364 C CA . VAL A 1 291 ? 7.482 1.964 -21.991 1.00 92.56 291 VAL A CA 1
ATOM 2365 C C . VAL A 1 291 ? 7.380 2.568 -23.390 1.00 92.56 291 VAL A C 1
ATOM 2367 O O . VAL A 1 291 ? 8.389 2.673 -24.089 1.00 92.56 291 VAL A O 1
ATOM 2370 N N . MET A 1 292 ? 6.185 2.995 -23.794 1.00 90.62 292 MET A N 1
ATOM 2371 C CA . MET A 1 292 ? 5.996 3.764 -25.029 1.00 90.62 292 MET A CA 1
ATOM 2372 C C . MET A 1 292 ? 6.093 5.269 -24.749 1.00 90.62 292 MET A C 1
ATOM 2374 O O . MET A 1 292 ? 5.479 5.771 -23.811 1.00 90.62 292 MET A O 1
ATOM 2378 N N . ARG A 1 293 ? 6.882 5.992 -25.549 1.00 89.75 293 ARG A N 1
ATOM 2379 C CA . ARG A 1 293 ? 7.136 7.436 -25.418 1.00 89.75 293 ARG A CA 1
ATOM 2380 C C . ARG A 1 293 ? 5.848 8.244 -25.454 1.00 89.75 293 ARG A C 1
ATOM 2382 O O . ARG A 1 293 ? 5.642 9.112 -24.616 1.00 89.75 293 ARG A O 1
ATOM 2389 N N . GLU A 1 294 ? 5.030 7.957 -26.456 1.00 85.44 294 GLU A N 1
ATOM 2390 C CA . GLU A 1 294 ? 3.745 8.584 -26.724 1.00 85.44 294 GLU A CA 1
ATOM 2391 C C . GLU A 1 294 ? 2.666 7.501 -26.828 1.00 85.44 294 GLU A C 1
ATOM 2393 O O . GLU A 1 294 ? 3.000 6.326 -27.014 1.00 85.44 294 GLU A O 1
ATOM 2398 N N . PRO A 1 295 ? 1.372 7.867 -26.772 1.00 80.44 295 PRO A N 1
ATOM 2399 C CA . PRO A 1 295 ? 0.317 6.945 -27.160 1.00 80.44 295 PRO A CA 1
ATOM 2400 C C . PRO A 1 295 ? 0.573 6.425 -28.580 1.00 80.44 295 PRO A C 1
ATOM 2402 O O . PRO A 1 295 ? 0.714 7.207 -29.522 1.00 80.44 295 PRO A O 1
ATOM 2405 N N . VAL A 1 296 ? 0.632 5.102 -28.733 1.00 81.62 296 VAL A N 1
ATOM 2406 C CA . VAL A 1 296 ? 0.864 4.444 -30.023 1.00 81.62 296 VAL A CA 1
ATOM 2407 C C . VAL A 1 296 ? -0.370 3.679 -30.496 1.00 81.62 296 VAL A C 1
ATOM 2409 O O . VAL A 1 296 ? -1.115 3.162 -29.663 1.00 81.62 296 VAL A O 1
ATOM 2412 N N . PRO A 1 297 ? -0.585 3.553 -31.816 1.00 79.81 297 PRO A N 1
ATOM 2413 C CA . PRO A 1 297 ? -1.491 2.559 -32.373 1.00 79.81 297 PRO A CA 1
ATOM 2414 C C . PRO A 1 297 ? -1.126 1.149 -31.910 1.00 79.81 297 PRO A C 1
ATOM 2416 O O . PRO A 1 297 ? 0.053 0.820 -31.753 1.00 79.81 297 PRO A O 1
ATOM 2419 N N . ASP A 1 298 ? -2.146 0.306 -31.774 1.00 79.62 298 ASP A N 1
ATOM 2420 C CA . ASP A 1 298 ? -2.003 -1.067 -31.286 1.00 79.62 298 ASP A CA 1
ATOM 2421 C C . ASP A 1 298 ? -1.009 -1.886 -32.114 1.00 79.62 298 ASP A C 1
ATOM 2423 O O . ASP A 1 298 ? -0.108 -2.523 -31.571 1.00 79.62 298 ASP A O 1
ATOM 2427 N N . LEU A 1 299 ? -1.070 -1.710 -33.438 1.00 85.56 299 LEU A N 1
ATOM 2428 C CA . LEU A 1 299 ? -0.163 -2.334 -34.394 1.00 85.56 299 LEU A CA 1
ATOM 2429 C C . LEU A 1 299 ? 1.318 -2.063 -34.083 1.00 85.56 299 LEU A C 1
ATOM 2431 O O . LEU A 1 299 ? 2.135 -2.977 -34.164 1.00 85.56 299 LEU A O 1
ATOM 2435 N N . ILE A 1 300 ? 1.696 -0.824 -33.742 1.00 89.00 300 ILE A N 1
ATOM 2436 C CA . ILE A 1 300 ? 3.107 -0.488 -33.472 1.00 89.00 300 ILE A CA 1
ATOM 2437 C C . ILE A 1 300 ? 3.584 -1.245 -32.237 1.00 89.00 300 ILE A C 1
ATOM 2439 O O . ILE A 1 300 ? 4.672 -1.823 -32.238 1.00 89.00 300 ILE A O 1
ATOM 2443 N N . ALA A 1 301 ? 2.762 -1.264 -31.192 1.00 88.75 301 ALA A N 1
ATOM 2444 C CA . ALA A 1 301 ? 3.113 -1.932 -29.957 1.00 88.75 301 ALA A CA 1
ATOM 2445 C C . ALA A 1 301 ? 3.165 -3.458 -30.091 1.00 88.75 301 ALA A C 1
ATOM 2447 O O . ALA A 1 301 ? 4.098 -4.075 -29.581 1.00 88.75 301 ALA A O 1
ATOM 2448 N N . GLN A 1 302 ? 2.223 -4.055 -30.821 1.00 88.25 302 GLN A N 1
ATOM 2449 C CA . GLN A 1 302 ? 2.204 -5.485 -31.134 1.00 88.25 302 GLN A CA 1
ATOM 2450 C C . GLN A 1 302 ? 3.429 -5.910 -31.936 1.00 88.25 302 GLN A C 1
ATOM 2452 O O . GLN A 1 302 ? 4.096 -6.882 -31.581 1.00 88.25 302 GLN A O 1
ATOM 2457 N N . GLN A 1 303 ? 3.771 -5.162 -32.990 1.00 92.25 303 GLN A N 1
ATOM 2458 C CA . GLN A 1 303 ? 4.954 -5.458 -33.800 1.00 92.25 303 GLN A CA 1
ATOM 2459 C C . GLN A 1 303 ? 6.236 -5.293 -32.986 1.00 92.25 303 GLN A C 1
ATOM 2461 O O . GLN A 1 303 ? 7.105 -6.163 -33.044 1.00 92.25 303 GLN A O 1
ATOM 2466 N N . PHE A 1 304 ? 6.336 -4.238 -32.169 1.00 94.31 304 PHE A N 1
ATOM 2467 C CA . PHE A 1 304 ? 7.460 -4.074 -31.252 1.00 94.31 304 PHE A CA 1
ATOM 2468 C C . PHE A 1 304 ? 7.598 -5.279 -30.321 1.00 94.31 304 PHE A C 1
ATOM 2470 O O . PHE A 1 304 ? 8.667 -5.886 -30.256 1.00 94.31 304 PHE A O 1
ATOM 2477 N N . LEU A 1 305 ? 6.514 -5.631 -29.624 1.00 91.69 305 LEU A N 1
ATOM 2478 C CA . LEU A 1 305 ? 6.486 -6.713 -28.649 1.00 91.69 305 LEU A CA 1
ATOM 2479 C C . LEU A 1 305 ? 6.884 -8.038 -29.300 1.00 91.69 305 LEU A C 1
ATOM 2481 O O . LEU A 1 305 ? 7.748 -8.740 -28.780 1.00 91.69 305 LEU A O 1
ATOM 2485 N N . LYS A 1 306 ? 6.321 -8.338 -30.474 1.00 92.69 306 LYS A N 1
ATOM 2486 C CA . LYS A 1 306 ? 6.656 -9.518 -31.270 1.00 92.69 306 LYS A CA 1
ATOM 2487 C C . LYS A 1 306 ? 8.143 -9.562 -31.613 1.00 92.69 306 LYS A C 1
ATOM 2489 O O . LYS A 1 306 ? 8.796 -10.564 -31.328 1.00 92.69 306 LYS A O 1
ATOM 2494 N N . TYR A 1 307 ? 8.693 -8.504 -32.214 1.00 95.38 307 TYR A N 1
ATOM 2495 C CA . TYR A 1 307 ? 10.100 -8.475 -32.627 1.00 95.38 307 TYR A CA 1
ATOM 2496 C C . TYR A 1 307 ? 11.049 -8.578 -31.435 1.00 95.38 307 TYR A C 1
ATOM 2498 O O . TYR A 1 307 ? 11.967 -9.396 -31.454 1.00 95.38 307 TYR A O 1
ATOM 2506 N N . PHE A 1 308 ? 10.796 -7.794 -30.387 1.00 94.88 308 PHE A N 1
ATOM 2507 C CA . PHE A 1 308 ? 11.622 -7.776 -29.187 1.00 94.88 308 PHE A CA 1
ATOM 2508 C C . PHE A 1 308 ? 11.617 -9.133 -28.478 1.00 94.88 308 PHE A C 1
ATOM 2510 O O . PHE A 1 308 ? 12.683 -9.676 -28.196 1.00 94.88 308 PHE A O 1
ATOM 2517 N N . LEU A 1 309 ? 10.437 -9.705 -28.214 1.00 91.88 309 LEU A N 1
ATOM 2518 C CA . LEU A 1 309 ? 10.333 -10.978 -27.502 1.00 91.88 309 LEU A CA 1
ATOM 2519 C C . LEU A 1 309 ? 10.883 -12.145 -28.318 1.00 91.88 309 LEU A C 1
ATOM 2521 O O . LEU A 1 309 ? 11.488 -13.037 -27.729 1.00 91.88 309 LEU A O 1
ATOM 2525 N N . THR A 1 310 ? 10.724 -12.137 -29.646 1.00 92.56 310 THR A N 1
ATOM 2526 C CA . THR A 1 310 ? 11.296 -13.179 -30.521 1.00 92.56 310 THR A CA 1
ATOM 2527 C C . THR A 1 310 ? 12.806 -13.240 -30.344 1.00 92.56 310 THR A C 1
ATOM 2529 O O . THR A 1 310 ? 13.366 -14.303 -30.100 1.00 92.56 310 THR A O 1
ATOM 2532 N N . ASP A 1 311 ? 13.462 -12.086 -30.403 1.00 93.25 311 ASP A N 1
ATOM 2533 C CA . ASP A 1 311 ? 14.913 -12.013 -30.328 1.00 93.25 311 ASP A CA 1
ATOM 2534 C C . ASP A 1 311 ? 15.422 -12.225 -28.890 1.00 93.25 311 ASP A C 1
ATOM 2536 O O . ASP A 1 311 ? 16.377 -12.971 -28.664 1.00 93.25 311 ASP A O 1
ATOM 2540 N N . PHE A 1 312 ? 14.784 -11.592 -27.899 1.00 91.81 312 PHE A N 1
ATOM 2541 C CA . PHE A 1 312 ? 15.202 -11.678 -26.498 1.00 91.81 312 PHE A CA 1
ATOM 2542 C C . PHE A 1 312 ? 15.024 -13.091 -25.931 1.00 91.81 312 PHE A C 1
ATOM 2544 O O . PHE A 1 312 ? 15.922 -13.591 -25.252 1.00 91.81 312 PHE A O 1
ATOM 2551 N N . SER A 1 313 ? 13.919 -13.770 -26.261 1.00 89.56 313 SER A N 1
ATOM 2552 C CA . SER A 1 313 ? 13.663 -15.143 -25.800 1.00 89.56 313 SER A CA 1
ATOM 2553 C C . SER A 1 313 ? 14.604 -16.191 -26.396 1.00 89.56 313 SER A C 1
ATOM 2555 O O . SER A 1 313 ? 14.800 -17.259 -25.819 1.00 89.56 313 SER A O 1
ATOM 2557 N N . GLN A 1 314 ? 15.255 -15.867 -27.514 1.00 89.38 314 GLN A N 1
ATOM 2558 C CA . GLN A 1 314 ? 16.304 -16.686 -28.126 1.00 89.38 314 GLN A CA 1
ATOM 2559 C C . GLN A 1 314 ? 17.693 -16.431 -27.515 1.00 89.38 314 GLN A C 1
ATOM 2561 O O . GLN A 1 314 ? 18.694 -16.953 -28.003 1.00 89.38 314 GLN A O 1
ATOM 2566 N N . GLY A 1 315 ? 17.778 -15.637 -26.442 1.00 87.12 315 GLY A N 1
ATOM 2567 C CA . GLY A 1 315 ? 19.025 -15.352 -25.733 1.00 87.12 315 GLY A CA 1
ATOM 2568 C C . GLY A 1 315 ? 19.789 -14.139 -26.260 1.00 87.12 315 GLY A C 1
ATOM 2569 O O . GLY A 1 315 ? 20.904 -13.884 -25.798 1.00 87.12 315 GLY A O 1
ATOM 2570 N N . LYS A 1 316 ? 19.217 -13.358 -27.190 1.00 89.94 316 LYS A N 1
ATOM 2571 C CA . LYS A 1 316 ? 19.837 -12.100 -27.624 1.00 89.94 316 LYS A CA 1
ATOM 2572 C C . LYS A 1 316 ? 19.930 -11.130 -26.447 1.00 89.94 316 LYS A C 1
ATOM 2574 O O . LYS A 1 316 ? 19.043 -11.051 -25.599 1.00 89.94 316 LYS A O 1
ATOM 2579 N N . HIS A 1 317 ? 21.013 -10.358 -26.401 1.00 88.50 317 HIS A N 1
ATOM 2580 C CA . HIS A 1 317 ? 21.189 -9.331 -25.381 1.00 88.50 317 HIS A CA 1
ATOM 2581 C C . HIS A 1 317 ? 20.048 -8.302 -25.448 1.00 88.50 317 HIS A C 1
ATOM 2583 O O . HIS A 1 317 ? 19.742 -7.793 -26.525 1.00 88.50 317 HIS A O 1
ATOM 2589 N N . PHE A 1 318 ? 19.463 -7.961 -24.295 1.00 90.31 318 PHE A N 1
ATOM 2590 C CA . PHE A 1 318 ? 18.263 -7.120 -24.163 1.00 90.31 318 PHE A CA 1
ATOM 2591 C C . PHE A 1 318 ? 18.274 -5.871 -25.057 1.00 90.31 318 PHE A C 1
ATOM 2593 O O . PHE A 1 318 ? 17.349 -5.614 -25.817 1.00 90.31 318 PHE A O 1
ATOM 2600 N N . TYR A 1 319 ? 19.368 -5.117 -25.003 1.00 90.62 319 TYR A N 1
ATOM 2601 C CA . TYR A 1 319 ? 19.529 -3.857 -25.725 1.00 90.62 319 TYR A CA 1
ATOM 2602 C C . TYR A 1 319 ? 19.602 -4.055 -27.236 1.00 90.62 319 TYR A C 1
ATOM 2604 O O . TYR A 1 319 ? 19.068 -3.251 -27.987 1.00 90.62 319 TYR A O 1
ATOM 2612 N N . LEU A 1 320 ? 20.228 -5.146 -27.678 1.00 92.19 320 LEU A N 1
ATOM 2613 C CA . LEU A 1 320 ? 20.297 -5.478 -29.097 1.00 92.19 320 LEU A CA 1
ATOM 2614 C C . LEU A 1 320 ? 18.933 -5.941 -29.605 1.00 92.19 320 LEU A C 1
ATOM 2616 O O . LEU A 1 320 ? 18.526 -5.540 -30.687 1.00 92.19 320 LEU A O 1
ATOM 2620 N N . ALA A 1 321 ? 18.192 -6.709 -28.799 1.00 94.44 321 ALA A N 1
ATOM 2621 C CA . ALA A 1 321 ? 16.820 -7.085 -29.124 1.00 94.44 321 ALA A CA 1
ATOM 2622 C C . ALA A 1 321 ? 15.907 -5.852 -29.256 1.00 94.44 321 ALA A C 1
ATOM 2624 O O . ALA A 1 321 ? 15.112 -5.782 -30.189 1.00 94.44 321 ALA A O 1
ATOM 2625 N N . VAL A 1 322 ? 16.038 -4.850 -28.373 1.00 94.62 322 VAL A N 1
ATOM 2626 C CA . VAL A 1 322 ? 15.293 -3.583 -28.506 1.00 94.62 322 VAL A CA 1
ATOM 2627 C C . VAL A 1 322 ? 15.727 -2.811 -29.751 1.00 94.62 322 VAL A C 1
ATOM 2629 O O . VAL A 1 322 ? 14.861 -2.338 -30.488 1.00 94.62 322 VAL A O 1
ATOM 2632 N N . ARG A 1 323 ? 17.036 -2.706 -30.010 1.00 94.50 323 ARG A N 1
ATOM 2633 C CA . ARG A 1 323 ? 17.568 -2.014 -31.189 1.00 94.50 323 ARG A CA 1
ATOM 2634 C C . ARG A 1 323 ? 17.024 -2.604 -32.478 1.00 94.50 323 ARG A C 1
ATOM 2636 O O . ARG A 1 323 ? 16.426 -1.888 -33.274 1.00 94.50 323 ARG A O 1
ATOM 2643 N N . GLU A 1 324 ? 17.182 -3.908 -32.664 1.00 95.38 324 GLU A N 1
ATOM 2644 C CA . GLU A 1 324 ? 16.709 -4.586 -33.867 1.00 95.38 324 GLU A CA 1
ATOM 2645 C C . GLU A 1 324 ? 15.183 -4.522 -33.990 1.00 95.38 324 GLU A C 1
ATOM 2647 O O . GLU A 1 324 ? 14.659 -4.361 -35.092 1.00 95.38 324 GLU A O 1
ATOM 2652 N N . ALA A 1 325 ? 14.447 -4.576 -32.874 1.00 96.38 325 ALA A N 1
ATOM 2653 C CA . ALA A 1 325 ? 13.006 -4.344 -32.894 1.00 96.38 325 ALA A CA 1
ATOM 2654 C C . ALA A 1 325 ? 12.669 -2.930 -33.398 1.00 96.38 325 ALA A C 1
ATOM 2656 O O . ALA A 1 325 ? 11.791 -2.791 -34.249 1.00 96.38 325 ALA A O 1
ATOM 2657 N N . ARG A 1 326 ? 13.384 -1.887 -32.949 1.00 95.31 326 ARG A N 1
ATOM 2658 C CA . ARG A 1 326 ? 13.224 -0.513 -33.463 1.00 95.31 326 ARG A CA 1
ATOM 2659 C C . ARG A 1 326 ? 13.596 -0.397 -34.940 1.00 95.31 326 ARG A C 1
ATOM 2661 O O . ARG A 1 326 ? 12.878 0.268 -35.680 1.00 95.31 326 ARG A O 1
ATOM 2668 N N . GLU A 1 327 ? 14.669 -1.049 -35.383 1.00 94.56 327 GLU A N 1
ATOM 2669 C CA . GLU A 1 327 ? 15.072 -1.084 -36.796 1.00 94.56 327 GLU A CA 1
ATOM 2670 C C . GLU A 1 327 ? 13.979 -1.728 -37.662 1.00 94.56 327 GLU A C 1
ATOM 2672 O O . GLU A 1 327 ? 13.584 -1.164 -38.680 1.00 94.56 327 GLU A O 1
ATOM 2677 N N . ARG A 1 328 ? 13.388 -2.846 -37.218 1.00 96.62 328 ARG A N 1
ATOM 2678 C CA . ARG A 1 328 ? 12.251 -3.482 -37.910 1.00 96.62 328 ARG A CA 1
ATOM 2679 C C . ARG A 1 328 ? 10.995 -2.601 -37.907 1.00 96.62 328 ARG A C 1
ATOM 2681 O O . ARG A 1 328 ? 10.259 -2.594 -38.894 1.00 96.62 328 ARG A O 1
ATOM 2688 N N . LEU A 1 329 ? 10.758 -1.818 -36.849 1.00 95.38 329 LEU A N 1
ATOM 2689 C CA . LEU A 1 329 ? 9.655 -0.846 -36.799 1.00 95.38 329 LEU A CA 1
ATOM 2690 C C . LEU A 1 329 ? 9.799 0.297 -37.811 1.00 95.38 329 LEU A C 1
ATOM 2692 O O . LEU A 1 329 ? 8.784 0.908 -38.147 1.00 95.38 329 LEU A O 1
ATOM 2696 N N . GLN A 1 330 ? 10.996 0.572 -38.344 1.00 92.31 330 GLN A N 1
ATOM 2697 C CA . GLN A 1 330 ? 11.166 1.577 -39.405 1.00 92.31 330 GLN A CA 1
ATOM 2698 C C . GLN A 1 330 ? 10.325 1.246 -40.646 1.00 92.31 330 GLN A C 1
ATOM 2700 O O . GLN A 1 330 ? 9.849 2.152 -41.328 1.00 92.31 330 GLN A O 1
ATOM 2705 N N . GLY A 1 331 ? 10.031 -0.038 -40.891 1.00 91.56 331 GLY A N 1
ATOM 2706 C CA . GLY A 1 331 ? 9.109 -0.462 -41.949 1.00 91.56 331 GLY A CA 1
ATOM 2707 C C . GLY A 1 331 ? 7.681 0.084 -41.797 1.00 91.56 331 GLY A C 1
ATOM 2708 O O . GLY A 1 331 ? 6.943 0.150 -42.778 1.00 91.56 331 GLY A O 1
ATOM 2709 N N . LEU A 1 332 ? 7.289 0.521 -40.594 1.00 90.50 332 LEU A N 1
ATOM 2710 C CA . LEU A 1 332 ? 5.990 1.144 -40.321 1.00 90.50 332 LEU A CA 1
ATOM 2711 C C . LEU A 1 332 ? 6.021 2.675 -40.417 1.00 90.50 332 LEU A C 1
ATOM 2713 O O . LEU A 1 332 ? 4.958 3.300 -40.417 1.00 90.50 332 LEU A O 1
ATOM 2717 N N . GLU A 1 333 ? 7.195 3.301 -40.540 1.00 90.12 333 GLU A N 1
ATOM 2718 C CA . GLU A 1 333 ? 7.318 4.765 -40.537 1.00 90.12 333 GLU A CA 1
ATOM 2719 C C . GLU A 1 333 ? 6.713 5.434 -41.772 1.00 90.12 333 GLU A C 1
ATOM 2721 O O . GLU A 1 333 ? 6.341 6.603 -41.705 1.00 90.12 333 GLU A O 1
ATOM 2726 N N . GLY A 1 334 ? 6.499 4.683 -42.858 1.00 86.94 334 GLY A N 1
ATOM 2727 C CA . GLY A 1 334 ? 5.711 5.139 -44.008 1.00 86.94 334 GLY A CA 1
ATOM 2728 C C . GLY A 1 334 ? 4.260 5.499 -43.646 1.00 86.94 334 GLY A C 1
ATOM 2729 O O . GLY A 1 334 ? 3.659 6.385 -44.254 1.00 86.94 334 GLY A O 1
ATOM 2730 N N . ASN A 1 335 ? 3.698 4.842 -42.629 1.00 85.31 335 ASN A N 1
ATOM 2731 C CA . ASN A 1 335 ? 2.345 5.106 -42.138 1.00 85.31 335 ASN A CA 1
ATOM 2732 C C . ASN A 1 335 ? 2.333 5.878 -40.818 1.00 85.31 335 ASN A C 1
ATOM 2734 O O . ASN A 1 335 ? 1.424 6.682 -40.607 1.00 85.31 335 ASN A O 1
ATOM 2738 N N . TYR A 1 336 ? 3.350 5.666 -39.981 1.00 88.62 336 TYR A N 1
ATOM 2739 C CA . TYR A 1 336 ? 3.475 6.231 -38.642 1.00 88.62 336 TYR A CA 1
ATOM 2740 C C . TYR A 1 336 ? 4.870 6.853 -38.446 1.00 88.62 336 TYR A C 1
ATOM 2742 O O . TYR A 1 336 ? 5.746 6.221 -37.851 1.00 88.62 336 TYR A O 1
ATOM 2750 N N . PRO A 1 337 ? 5.121 8.074 -38.956 1.00 91.12 337 PRO A N 1
ATOM 2751 C CA . PRO A 1 337 ? 6.446 8.691 -38.891 1.00 91.12 337 PRO A CA 1
ATOM 2752 C C . PRO A 1 337 ? 6.917 8.880 -37.439 1.00 91.12 337 PRO A C 1
ATOM 2754 O O . PRO A 1 337 ? 6.324 9.649 -36.679 1.00 91.12 337 PRO A O 1
ATOM 2757 N N . GLY A 1 338 ? 7.987 8.174 -37.059 1.00 90.44 338 GLY A N 1
ATOM 2758 C CA . GLY A 1 338 ? 8.479 8.089 -35.680 1.00 90.44 338 GLY A CA 1
ATOM 2759 C C . GLY A 1 338 ? 8.028 6.839 -34.909 1.00 90.44 338 GLY A C 1
ATOM 2760 O O . GLY A 1 338 ? 8.134 6.815 -33.684 1.00 90.44 338 GLY A O 1
ATOM 2761 N N . ALA A 1 339 ? 7.533 5.795 -35.585 1.00 91.69 339 ALA A N 1
ATOM 2762 C CA . ALA A 1 339 ? 7.189 4.507 -34.971 1.00 91.69 339 ALA A CA 1
ATOM 2763 C C . ALA A 1 339 ? 8.365 3.879 -34.204 1.00 91.69 339 ALA A C 1
ATOM 2765 O O . ALA A 1 339 ? 8.178 3.358 -33.103 1.00 91.69 339 ALA A O 1
ATOM 2766 N N . SER A 1 340 ? 9.590 3.972 -34.735 1.00 93.25 340 SER A N 1
ATOM 2767 C CA . SER A 1 340 ? 10.785 3.442 -34.064 1.00 93.25 340 SER A CA 1
ATOM 2768 C C . SER A 1 340 ? 11.165 4.225 -32.798 1.00 93.25 340 SER A C 1
ATOM 2770 O O . SER A 1 340 ? 11.895 3.718 -31.946 1.00 93.25 340 SER A O 1
ATOM 2772 N N . TRP A 1 341 ? 10.625 5.438 -32.617 1.00 93.06 341 TRP A N 1
ATOM 2773 C CA . TRP A 1 341 ? 10.965 6.319 -31.497 1.00 93.06 341 TRP A CA 1
ATOM 2774 C C . TRP A 1 341 ? 10.237 5.979 -30.207 1.00 93.06 341 TRP A C 1
ATOM 2776 O O . TRP A 1 341 ? 10.619 6.471 -29.138 1.00 93.06 341 TRP A O 1
ATOM 2786 N N . GLN A 1 342 ? 9.174 5.189 -30.329 1.00 92.44 342 GLN A N 1
ATOM 2787 C CA . GLN A 1 342 ? 8.197 4.969 -29.277 1.00 92.44 342 GLN A CA 1
ATOM 2788 C C . GLN A 1 342 ? 8.730 4.075 -28.167 1.00 92.44 342 GLN A C 1
ATOM 2790 O O . GLN A 1 342 ? 8.643 4.493 -27.018 1.00 92.44 342 GLN A O 1
ATOM 2795 N N . PRO A 1 343 ? 9.331 2.904 -28.434 1.00 94.12 343 PRO A N 1
ATOM 2796 C CA . PRO A 1 343 ? 9.820 2.065 -27.351 1.00 94.12 343 PRO A CA 1
ATOM 2797 C C . PRO A 1 343 ? 10.980 2.765 -26.642 1.00 94.12 343 PRO A C 1
ATOM 2799 O O . PRO A 1 343 ? 11.958 3.142 -27.288 1.00 94.12 343 PRO A O 1
ATOM 2802 N N . ILE A 1 344 ? 10.906 2.932 -25.325 1.00 92.88 344 ILE A N 1
ATOM 2803 C CA . ILE A 1 344 ? 11.956 3.519 -24.484 1.00 92.88 344 ILE A CA 1
ATOM 2804 C C . ILE A 1 344 ? 12.366 2.511 -23.423 1.00 92.88 344 ILE A C 1
ATOM 2806 O O . ILE A 1 344 ? 11.520 1.909 -22.770 1.00 92.88 344 ILE A O 1
ATOM 2810 N N . ILE A 1 345 ? 13.677 2.385 -23.225 1.00 93.19 345 ILE A N 1
ATOM 2811 C CA . ILE A 1 345 ? 14.254 1.633 -22.116 1.00 93.19 345 ILE A CA 1
ATOM 2812 C C . ILE A 1 345 ? 14.471 2.591 -20.948 1.00 93.19 345 ILE A C 1
ATOM 2814 O O . ILE A 1 345 ? 15.158 3.606 -21.095 1.00 93.19 345 ILE A O 1
ATOM 2818 N N . ILE A 1 346 ? 13.936 2.226 -19.791 1.00 90.81 346 ILE A N 1
ATOM 2819 C CA . ILE A 1 346 ? 14.218 2.851 -18.503 1.00 90.81 346 ILE A CA 1
ATOM 2820 C C . ILE A 1 346 ? 14.974 1.829 -17.671 1.00 90.81 346 ILE A C 1
ATOM 2822 O O . ILE A 1 346 ? 14.530 0.691 -17.513 1.00 90.81 346 ILE A O 1
ATOM 2826 N N . GLN A 1 347 ? 16.133 2.219 -17.163 1.00 89.00 347 GLN A N 1
ATOM 2827 C CA . GLN A 1 347 ? 17.022 1.314 -16.454 1.00 89.00 347 GLN A CA 1
ATOM 2828 C C . GLN A 1 347 ? 17.325 1.838 -15.056 1.00 89.00 347 GLN A C 1
ATOM 2830 O O . GLN A 1 347 ? 17.685 3.005 -14.897 1.00 89.00 347 GLN A O 1
ATOM 2835 N N . ASN A 1 348 ? 17.305 0.941 -14.068 1.00 86.31 348 ASN A N 1
ATOM 2836 C CA . ASN A 1 348 ? 18.002 1.158 -12.807 1.00 86.31 348 ASN A CA 1
ATOM 2837 C C . ASN A 1 348 ? 19.490 0.792 -12.978 1.00 86.31 348 ASN A C 1
ATOM 2839 O O . ASN A 1 348 ? 19.837 -0.383 -13.133 1.00 86.31 348 ASN A O 1
ATOM 2843 N N . PRO A 1 349 ? 20.408 1.769 -12.967 1.00 79.38 349 PRO A N 1
ATOM 2844 C CA . PRO A 1 349 ? 21.819 1.507 -13.223 1.00 79.38 349 PRO A CA 1
ATOM 2845 C C . PRO A 1 349 ? 22.579 0.951 -12.003 1.00 79.38 349 PRO A C 1
ATOM 2847 O O . PRO A 1 349 ? 23.778 0.685 -12.132 1.00 79.38 349 PRO A O 1
ATOM 2850 N N . GLY A 1 350 ? 21.924 0.810 -10.843 1.00 71.62 350 GLY A N 1
ATOM 2851 C CA . GLY A 1 350 ? 22.468 0.250 -9.602 1.00 71.62 350 GLY A CA 1
ATOM 2852 C C . GLY A 1 350 ? 22.215 -1.246 -9.400 1.00 71.62 350 GLY A C 1
ATOM 2853 O O . GLY A 1 350 ? 22.660 -1.784 -8.388 1.00 71.62 350 GLY A O 1
ATOM 2854 N N . ILE A 1 351 ? 21.533 -1.915 -10.336 1.00 71.81 351 ILE A N 1
ATOM 2855 C CA . ILE A 1 351 ? 21.164 -3.335 -10.239 1.00 71.81 351 ILE A CA 1
ATOM 2856 C C . ILE A 1 351 ? 21.746 -4.117 -11.422 1.00 71.81 351 ILE A C 1
ATOM 2858 O O . ILE A 1 351 ? 21.848 -3.603 -12.538 1.00 71.81 351 ILE A O 1
ATOM 2862 N N . MET A 1 352 ? 22.144 -5.370 -11.174 1.00 69.62 352 MET A N 1
ATOM 2863 C CA . MET A 1 352 ? 22.603 -6.275 -12.228 1.00 69.62 352 MET A CA 1
ATOM 2864 C C . MET A 1 352 ? 21.456 -6.594 -13.187 1.00 69.62 352 MET A C 1
ATOM 2866 O O . MET A 1 352 ? 20.357 -6.952 -12.764 1.00 69.62 352 MET A O 1
ATOM 2870 N N . LEU A 1 353 ? 21.722 -6.477 -14.484 1.00 74.25 353 LEU A N 1
ATOM 2871 C CA . LEU A 1 353 ? 20.694 -6.670 -15.491 1.00 74.25 353 LEU A CA 1
ATOM 2872 C C . LEU A 1 353 ? 20.365 -8.147 -15.717 1.00 74.25 353 LEU A C 1
ATOM 2874 O O . LEU A 1 353 ? 21.284 -8.964 -15.812 1.00 74.25 353 LEU A O 1
ATOM 2878 N N . PRO A 1 354 ? 19.079 -8.492 -15.887 1.00 76.62 354 PRO A N 1
ATOM 2879 C CA . PRO A 1 354 ? 18.701 -9.831 -16.296 1.00 76.62 354 PRO A CA 1
ATOM 2880 C C . PRO A 1 354 ? 19.015 -10.060 -17.784 1.00 76.62 354 PRO A C 1
ATOM 2882 O O . PRO A 1 354 ? 18.633 -9.281 -18.654 1.00 76.62 354 PRO A O 1
ATOM 2885 N N . THR A 1 355 ? 19.672 -11.172 -18.095 1.00 83.19 355 THR A N 1
ATOM 2886 C CA . THR A 1 355 ? 19.632 -11.807 -19.422 1.00 83.19 355 THR A CA 1
ATOM 2887 C C . THR A 1 355 ? 18.557 -12.888 -19.436 1.00 83.19 355 THR A C 1
ATOM 2889 O O . THR A 1 355 ? 18.241 -13.433 -18.379 1.00 83.19 355 THR A O 1
ATOM 2892 N N . TRP A 1 356 ? 18.038 -13.260 -20.610 1.00 82.94 356 TRP A N 1
ATOM 2893 C CA . TRP A 1 356 ? 17.087 -14.374 -20.718 1.00 82.94 356 TRP A CA 1
ATOM 2894 C C . TRP A 1 356 ? 17.618 -15.654 -20.051 1.00 82.94 356 TRP A C 1
ATOM 2896 O O . TRP A 1 356 ? 16.936 -16.254 -19.231 1.00 82.94 356 TRP A O 1
ATOM 2906 N N . SER A 1 357 ? 18.889 -16.002 -20.277 1.00 78.69 357 SER A N 1
ATOM 2907 C CA . SER A 1 357 ? 19.537 -17.141 -19.614 1.00 78.69 357 SER A CA 1
ATOM 2908 C C . SER A 1 357 ? 19.630 -16.986 -18.090 1.00 78.69 357 SER A C 1
ATOM 2910 O O . SER A 1 357 ? 19.450 -17.962 -17.375 1.00 78.69 357 SER A O 1
ATOM 2912 N N . SER A 1 358 ? 19.840 -15.773 -17.562 1.00 74.19 358 SER A N 1
ATOM 2913 C CA . SER A 1 358 ? 19.818 -15.518 -16.106 1.00 74.19 358 SER A CA 1
ATOM 2914 C C . SER A 1 358 ? 18.416 -15.575 -15.481 1.00 74.19 358 SER A C 1
ATOM 2916 O O . SER A 1 358 ? 18.276 -15.539 -14.255 1.00 74.19 358 SER A O 1
ATOM 2918 N N . LEU A 1 359 ? 17.367 -15.594 -16.309 1.00 74.56 359 LEU A N 1
ATOM 2919 C CA . LEU A 1 359 ? 16.010 -15.912 -15.869 1.00 74.56 359 LEU A CA 1
ATOM 2920 C C . LEU A 1 359 ? 15.796 -17.434 -15.787 1.00 74.56 359 LEU A C 1
ATOM 2922 O O . LEU A 1 359 ? 14.908 -17.863 -15.064 1.00 74.56 359 LEU A O 1
ATOM 2926 N N . ILE A 1 360 ? 16.619 -18.227 -16.488 1.00 70.44 360 ILE A N 1
ATOM 2927 C CA . ILE A 1 360 ? 16.522 -19.693 -16.577 1.00 70.44 360 ILE A CA 1
ATOM 2928 C C . ILE A 1 360 ? 17.477 -20.405 -15.595 1.00 70.44 360 ILE A C 1
ATOM 2930 O O . ILE A 1 360 ? 17.100 -21.433 -15.037 1.00 70.44 360 ILE A O 1
ATOM 2934 N N . GLU A 1 361 ? 18.700 -19.896 -15.361 1.00 55.81 361 GLU A N 1
ATOM 2935 C CA . GLU A 1 361 ? 19.785 -20.688 -14.745 1.00 55.81 361 GLU A CA 1
ATOM 2936 C C . GLU A 1 361 ? 20.711 -20.007 -13.702 1.00 55.81 361 GLU A C 1
ATOM 2938 O O . GLU A 1 361 ? 20.789 -18.787 -13.553 1.00 55.81 361 GLU A O 1
ATOM 2943 N N . VAL A 1 362 ? 21.412 -20.902 -12.983 1.00 46.66 362 VAL A N 1
ATOM 2944 C CA . VAL A 1 362 ? 22.175 -20.847 -11.715 1.00 46.66 362 VAL A CA 1
ATOM 2945 C C . VAL A 1 362 ? 23.522 -20.108 -11.796 1.00 46.66 362 VAL A C 1
ATOM 2947 O O . VAL A 1 362 ? 24.317 -20.360 -12.696 1.00 46.66 362 VAL A O 1
ATOM 2950 N N . SER A 1 363 ? 23.884 -19.313 -10.778 1.00 33.34 363 SER A N 1
ATOM 2951 C CA . SER A 1 363 ? 25.274 -18.848 -10.608 1.00 33.34 363 SER A CA 1
ATOM 2952 C C . SER A 1 363 ? 26.092 -19.792 -9.712 1.00 33.34 363 SER A C 1
ATOM 2954 O O . SER A 1 363 ? 25.826 -19.902 -8.513 1.00 33.34 363 SER A O 1
ATOM 2956 N N . GLN A 1 364 ? 27.113 -20.438 -10.286 1.00 29.47 364 GLN A N 1
ATOM 2957 C CA . GLN A 1 364 ? 28.157 -21.192 -9.579 1.00 29.47 364 GLN A CA 1
ATOM 2958 C C . GLN A 1 364 ? 29.093 -20.248 -8.797 1.00 29.47 364 GLN A C 1
ATOM 2960 O O . GLN A 1 364 ? 29.529 -19.221 -9.315 1.00 29.47 364 GLN A O 1
ATOM 2965 N N . SER A 1 365 ? 29.430 -20.600 -7.552 1.00 28.73 365 SER A N 1
ATOM 2966 C CA . SER A 1 365 ? 30.370 -19.850 -6.711 1.00 28.73 365 SER A CA 1
ATOM 2967 C C . SER A 1 365 ? 31.829 -20.210 -7.014 1.00 28.73 365 SER A C 1
ATOM 2969 O O . SER A 1 365 ? 32.218 -21.372 -6.888 1.00 28.73 365 SER A O 1
ATOM 2971 N N . ASN A 1 366 ? 32.663 -19.206 -7.302 1.00 28.22 366 ASN A N 1
ATOM 2972 C CA . ASN A 1 366 ? 34.119 -19.339 -7.227 1.00 28.22 366 ASN A CA 1
ATOM 2973 C C . ASN A 1 366 ? 34.551 -19.492 -5.759 1.00 28.22 366 ASN A C 1
ATOM 2975 O O . ASN A 1 366 ? 34.319 -18.611 -4.932 1.00 28.22 366 ASN A O 1
ATOM 2979 N N . ASN A 1 367 ? 35.193 -20.620 -5.451 1.00 25.09 367 ASN A N 1
ATOM 2980 C CA . ASN A 1 367 ? 35.791 -20.920 -4.153 1.00 25.09 367 ASN A CA 1
ATOM 2981 C C . ASN A 1 367 ? 36.908 -19.920 -3.813 1.00 25.09 367 ASN A C 1
ATOM 2983 O O . ASN A 1 367 ? 37.979 -19.961 -4.415 1.00 25.09 367 ASN A O 1
ATOM 2987 N N . ILE A 1 368 ? 36.709 -19.100 -2.778 1.00 28.30 368 ILE A N 1
ATOM 2988 C CA . ILE A 1 368 ? 37.816 -18.551 -1.987 1.00 28.30 368 ILE A CA 1
ATOM 2989 C C . ILE A 1 368 ? 37.786 -19.246 -0.631 1.00 28.30 368 ILE A C 1
ATOM 2991 O O . ILE A 1 368 ? 36.936 -18.997 0.222 1.00 28.30 368 ILE A O 1
ATOM 2995 N N . VAL A 1 369 ? 38.744 -20.153 -0.464 1.00 29.02 369 VAL A N 1
ATOM 2996 C CA . VAL A 1 369 ? 39.078 -20.810 0.795 1.00 29.02 369 VAL A CA 1
ATOM 2997 C C . VAL A 1 369 ? 39.456 -19.740 1.818 1.00 29.02 369 VAL A C 1
ATOM 2999 O O . VAL A 1 369 ? 40.490 -19.093 1.688 1.00 29.02 369 VAL A O 1
ATOM 3002 N N . THR A 1 370 ? 38.666 -19.597 2.879 1.00 26.09 370 THR A N 1
ATOM 3003 C CA . THR A 1 370 ? 39.177 -19.095 4.159 1.00 26.09 370 THR A CA 1
ATOM 3004 C C . THR A 1 370 ? 38.740 -20.028 5.279 1.00 26.09 370 THR A C 1
ATOM 3006 O O . THR A 1 370 ? 37.618 -20.031 5.772 1.00 26.09 370 THR A O 1
ATOM 3009 N N . THR A 1 371 ? 39.685 -20.877 5.664 1.00 26.03 371 THR A N 1
ATOM 3010 C CA . THR A 1 371 ? 39.654 -21.708 6.860 1.00 26.03 371 THR A CA 1
ATOM 3011 C C . THR A 1 371 ? 39.539 -20.844 8.113 1.00 26.03 371 THR A C 1
ATOM 3013 O O . THR A 1 371 ? 40.478 -20.115 8.429 1.00 26.03 371 THR A O 1
ATOM 3016 N N . LYS A 1 372 ? 38.475 -21.009 8.904 1.00 27.22 372 LYS A N 1
ATOM 3017 C CA . LYS A 1 372 ? 38.546 -20.809 10.359 1.00 27.22 372 LYS A CA 1
ATOM 3018 C C . LYS A 1 372 ? 37.768 -21.900 11.090 1.00 27.22 372 LYS A C 1
ATOM 3020 O O . LYS A 1 372 ? 36.550 -22.000 11.017 1.00 27.22 372 LYS A O 1
ATOM 3025 N N . LYS A 1 373 ? 38.555 -22.722 11.788 1.00 26.70 373 LYS A N 1
ATOM 3026 C CA . LYS A 1 373 ? 38.166 -23.650 12.851 1.00 26.70 373 LYS A CA 1
ATOM 3027 C C . LYS A 1 373 ? 37.283 -22.930 13.882 1.00 26.70 373 LYS A C 1
ATOM 3029 O O . LYS A 1 373 ? 37.643 -21.831 14.293 1.00 26.70 373 LYS A O 1
ATOM 3034 N N . ASN A 1 374 ? 36.238 -23.589 14.388 1.00 26.11 374 ASN A N 1
ATOM 3035 C CA . ASN A 1 374 ? 36.260 -24.077 15.772 1.00 26.11 374 ASN A CA 1
ATOM 3036 C C . ASN A 1 374 ? 35.005 -24.869 16.186 1.00 26.11 374 ASN A C 1
ATOM 3038 O O . ASN A 1 374 ? 33.876 -24.409 16.071 1.00 26.11 374 ASN A O 1
ATOM 3042 N N . SER A 1 375 ? 35.305 -26.046 16.746 1.00 27.14 375 SER A N 1
ATOM 3043 C CA . SER A 1 375 ? 34.639 -26.751 17.850 1.00 27.14 375 SER A CA 1
ATOM 3044 C C . SER A 1 375 ? 33.139 -27.056 17.760 1.00 27.14 375 SER A C 1
ATOM 3046 O O . SER A 1 375 ? 32.301 -26.315 18.267 1.00 27.14 375 SER A O 1
ATOM 3048 N N . ALA A 1 376 ? 32.841 -28.266 17.283 1.00 27.53 376 ALA A N 1
ATOM 3049 C CA . ALA A 1 376 ? 31.643 -29.007 17.653 1.00 27.53 376 ALA A CA 1
ATOM 3050 C C . ALA A 1 376 ? 31.819 -29.648 19.046 1.00 27.53 376 ALA A C 1
ATOM 3052 O O . ALA A 1 376 ? 32.790 -30.368 19.286 1.00 27.53 376 ALA A O 1
ATOM 3053 N N . LYS A 1 377 ? 30.853 -29.428 19.944 1.00 27.34 377 LYS A N 1
ATOM 3054 C CA . LYS A 1 377 ? 30.522 -30.343 21.045 1.00 27.34 377 LYS A CA 1
ATOM 3055 C C . LYS A 1 377 ? 29.214 -31.027 20.663 1.00 27.34 377 LYS A C 1
ATOM 3057 O O . LYS A 1 377 ? 28.173 -30.383 20.600 1.00 27.34 377 LYS A O 1
ATOM 3062 N N . ILE A 1 378 ? 29.302 -32.321 20.377 1.00 27.20 378 ILE A N 1
ATOM 3063 C CA . ILE A 1 378 ? 28.165 -33.219 20.190 1.00 27.20 378 ILE A CA 1
ATOM 3064 C C . ILE A 1 378 ? 27.874 -33.844 21.550 1.00 27.20 378 ILE A C 1
ATOM 3066 O O . ILE A 1 378 ? 28.762 -34.445 22.153 1.00 27.20 378 ILE A O 1
ATOM 3070 N N . GLN A 1 379 ? 26.631 -33.741 22.011 1.00 26.48 379 GLN A N 1
ATOM 3071 C CA . GLN A 1 379 ? 26.103 -34.664 23.003 1.00 26.48 379 GLN A CA 1
ATOM 3072 C C . GLN A 1 379 ? 24.678 -35.046 22.605 1.00 26.48 379 GLN A C 1
ATOM 3074 O O . GLN A 1 379 ? 23.807 -34.198 22.423 1.00 26.48 379 GLN A O 1
ATOM 3079 N N . ASN A 1 380 ? 24.513 -36.349 22.391 1.00 27.00 380 ASN A N 1
ATOM 3080 C CA . ASN A 1 380 ? 23.278 -37.033 22.043 1.00 27.00 380 ASN A CA 1
ATOM 3081 C C . ASN A 1 380 ? 22.204 -36.840 23.119 1.00 27.00 380 ASN A C 1
ATOM 3083 O O . ASN A 1 380 ? 22.526 -36.834 24.303 1.00 27.00 380 ASN A O 1
ATOM 3087 N N . ASN A 1 381 ? 20.935 -36.839 22.703 1.00 25.75 381 ASN A N 1
ATOM 3088 C CA . ASN A 1 381 ? 19.934 -37.721 23.304 1.00 25.75 381 ASN A CA 1
ATOM 3089 C C . ASN A 1 381 ? 18.725 -37.915 22.376 1.00 25.75 381 ASN A C 1
ATOM 3091 O O . ASN A 1 381 ? 18.107 -36.967 21.898 1.00 25.75 381 ASN A O 1
ATOM 3095 N N . ILE A 1 382 ? 18.412 -39.188 22.147 1.00 25.70 382 ILE A N 1
ATOM 3096 C CA . ILE A 1 382 ? 17.215 -39.714 21.490 1.00 25.70 382 ILE A CA 1
ATOM 3097 C C . ILE A 1 382 ? 16.232 -40.085 22.610 1.00 25.70 382 ILE A C 1
ATOM 3099 O O . ILE A 1 382 ? 16.655 -40.732 23.564 1.00 25.70 382 ILE A O 1
ATOM 3103 N N . THR A 1 383 ? 14.944 -39.732 22.495 1.00 26.42 383 THR A N 1
ATOM 3104 C CA . THR A 1 383 ? 13.770 -40.649 22.550 1.00 26.42 383 THR A CA 1
ATOM 3105 C C . THR A 1 383 ? 12.452 -39.978 22.981 1.00 26.42 383 THR A C 1
ATOM 3107 O O . THR A 1 383 ? 12.405 -39.118 23.854 1.00 26.42 383 THR A O 1
ATOM 3110 N N . SER A 1 384 ? 11.367 -40.525 22.408 1.00 25.97 384 SER A N 1
ATOM 3111 C CA . SER A 1 384 ? 9.932 -40.363 22.718 1.00 25.97 384 SER A CA 1
ATOM 3112 C C . SER A 1 384 ? 9.282 -39.066 22.199 1.00 25.97 384 SER A C 1
ATOM 3114 O O . SER A 1 384 ? 9.829 -37.987 22.326 1.00 25.97 384 SER A O 1
ATOM 3116 N N . SER A 1 385 ? 8.110 -39.054 21.561 1.00 26.86 385 SER A N 1
ATOM 3117 C CA . SER A 1 385 ? 6.971 -39.973 21.603 1.00 26.86 385 SER A CA 1
ATOM 3118 C C . SER A 1 385 ? 6.085 -39.773 20.355 1.00 26.86 385 SER A C 1
ATOM 3120 O O . SER A 1 385 ? 5.852 -38.648 19.911 1.00 26.86 385 SER A O 1
ATOM 3122 N N . ARG A 1 386 ? 5.575 -40.870 19.774 1.00 28.61 386 ARG A N 1
ATOM 3123 C CA . ARG A 1 386 ? 4.524 -40.854 18.742 1.00 28.61 386 ARG A CA 1
ATOM 3124 C C . ARG A 1 386 ? 3.162 -41.118 19.383 1.00 28.61 386 ARG A C 1
ATOM 3126 O O . ARG A 1 386 ? 3.020 -41.946 20.274 1.00 28.61 386 ARG A O 1
ATOM 3133 N N . ARG A 1 387 ? 2.178 -40.370 18.887 1.00 26.91 387 ARG A N 1
ATOM 3134 C CA . ARG A 1 387 ? 0.765 -40.319 19.274 1.00 26.91 387 ARG A CA 1
ATOM 3135 C C . ARG A 1 387 ? -0.096 -41.348 18.524 1.00 26.91 387 ARG A C 1
ATOM 3137 O O . ARG A 1 387 ? 0.180 -41.634 17.364 1.00 26.91 387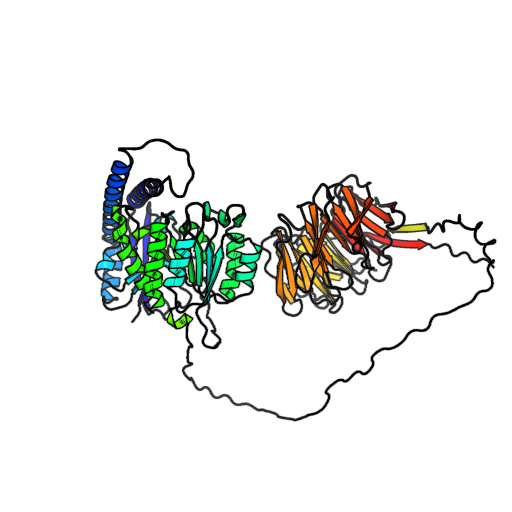 ARG A O 1
ATOM 3144 N N . LYS A 1 388 ? -1.246 -41.627 19.163 1.00 25.84 388 LYS A N 1
ATOM 3145 C CA . LYS A 1 388 ? -2.586 -42.000 18.647 1.00 25.84 388 LYS A CA 1
ATOM 3146 C C . LYS A 1 388 ? -2.845 -43.467 18.280 1.00 25.84 388 LYS A C 1
ATOM 3148 O O . LYS A 1 388 ? -2.163 -44.020 17.436 1.00 25.84 388 LYS A O 1
ATOM 3153 N N . ILE A 1 389 ? -3.957 -43.993 18.814 1.00 26.47 389 ILE A N 1
ATOM 3154 C CA . ILE A 1 389 ? -5.180 -44.333 18.056 1.00 26.47 389 ILE A CA 1
ATOM 3155 C C . ILE A 1 389 ? -6.394 -44.272 19.009 1.00 26.47 389 ILE A C 1
ATOM 3157 O O . ILE A 1 389 ? -6.369 -44.839 20.099 1.00 26.47 389 ILE A O 1
ATOM 3161 N N . LEU A 1 390 ? -7.438 -43.546 18.585 1.00 26.20 390 LEU A N 1
ATOM 3162 C CA . LEU A 1 390 ? -8.787 -43.549 19.161 1.00 26.20 390 LEU A CA 1
ATOM 3163 C C . LEU A 1 390 ? -9.558 -44.783 18.666 1.00 26.20 390 LEU A C 1
ATOM 3165 O O . LEU A 1 390 ? -9.524 -45.095 17.478 1.00 26.20 390 LEU A O 1
ATOM 3169 N N . LYS A 1 391 ? -10.345 -45.395 19.553 1.00 26.12 391 LYS A N 1
ATOM 3170 C CA . LYS A 1 391 ? -11.559 -46.152 19.216 1.00 26.12 391 LYS A CA 1
ATOM 3171 C C . LYS A 1 391 ? -12.750 -45.361 19.752 1.00 26.12 391 LYS A C 1
ATOM 3173 O O . LYS A 1 391 ? -12.645 -44.856 20.859 1.00 26.12 391 LYS A O 1
ATOM 3178 N N . TYR A 1 392 ? -13.822 -45.243 18.972 1.00 28.70 392 TYR A N 1
ATOM 3179 C CA . TYR A 1 392 ? -15.195 -45.623 19.341 1.00 28.70 392 TYR A CA 1
ATOM 3180 C C . TYR A 1 392 ? -16.152 -45.218 18.213 1.00 28.70 392 TYR A C 1
ATOM 3182 O O . TYR A 1 392 ? -16.201 -44.059 17.812 1.00 28.70 392 TYR A O 1
ATOM 3190 N N . GLY A 1 393 ? -16.898 -46.201 17.709 1.00 23.56 393 GLY A N 1
ATOM 3191 C CA . GLY A 1 393 ? -18.029 -46.032 16.805 1.00 23.56 393 GLY A CA 1
ATOM 3192 C C . GLY A 1 393 ? -19.288 -46.633 17.436 1.00 23.56 393 GLY A C 1
ATOM 3193 O O . GLY A 1 393 ? -19.248 -47.773 17.882 1.00 23.56 393 GLY A O 1
ATOM 3194 N N . SER A 1 394 ? -20.327 -45.794 17.506 1.00 26.42 394 SER A N 1
ATOM 3195 C CA . SER A 1 394 ? -21.763 -45.987 17.194 1.00 26.42 394 SER A CA 1
ATOM 3196 C C . SER A 1 394 ? -22.556 -47.270 17.521 1.00 26.42 394 SER A C 1
ATOM 3198 O O . SER A 1 394 ? -22.058 -48.379 17.368 1.00 26.42 394 SER A O 1
ATOM 3200 N N . PHE A 1 395 ? -23.867 -47.009 17.748 1.00 25.69 395 PHE A N 1
ATOM 3201 C CA . PHE A 1 395 ? -25.104 -47.839 17.742 1.00 25.69 395 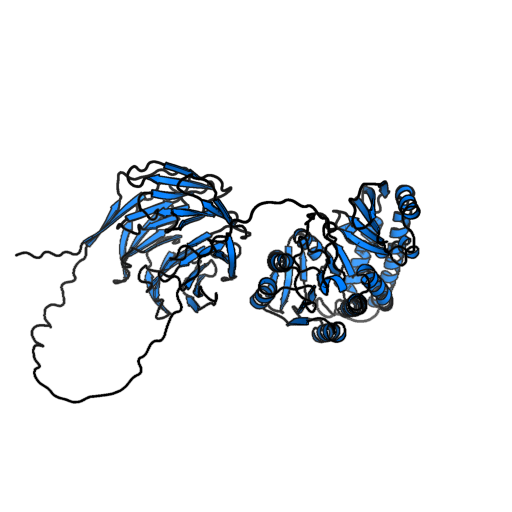PHE A CA 1
ATOM 3202 C C . PHE A 1 395 ? -25.745 -48.039 19.145 1.00 25.69 395 PHE A C 1
ATOM 3204 O O . PHE A 1 395 ? -25.003 -48.214 20.100 1.00 25.69 395 PHE A O 1
ATOM 3211 N N . ILE A 1 396 ? -27.070 -48.020 19.420 1.00 26.75 396 ILE A N 1
ATOM 3212 C CA . ILE A 1 396 ? -28.357 -47.891 18.681 1.00 26.75 396 ILE A CA 1
ATOM 3213 C C . ILE A 1 396 ? -29.489 -47.456 19.655 1.00 26.75 396 ILE A C 1
ATOM 3215 O O . ILE A 1 396 ? -29.345 -47.578 20.866 1.00 26.75 396 ILE A O 1
ATOM 3219 N N . LEU A 1 397 ? -30.596 -46.976 19.062 1.00 24.69 397 LEU A N 1
ATOM 3220 C CA . LEU A 1 397 ? -31.963 -46.681 19.542 1.00 24.69 397 LEU A CA 1
ATOM 3221 C C . LEU A 1 397 ? -32.505 -47.362 20.821 1.00 24.69 397 LEU A C 1
ATOM 3223 O O . LEU A 1 397 ? -32.319 -48.553 21.048 1.00 24.69 397 LEU A O 1
ATOM 3227 N N . GLY A 1 398 ? -33.431 -46.645 21.474 1.00 23.83 398 GLY A N 1
ATOM 3228 C CA . GLY A 1 398 ? -34.553 -47.229 22.217 1.00 23.83 398 GLY A CA 1
ATOM 3229 C C . GLY A 1 398 ? -35.554 -46.166 22.684 1.00 23.83 398 GLY A C 1
ATOM 3230 O O . GLY A 1 398 ? -35.223 -45.315 23.500 1.00 23.83 398 GLY A O 1
ATOM 3231 N N . SER A 1 399 ? -36.772 -46.206 22.147 1.00 27.47 399 SER A N 1
ATOM 3232 C CA . SER A 1 399 ? -37.941 -45.420 22.569 1.00 27.47 399 SER A CA 1
ATOM 3233 C C . SER A 1 399 ? -38.943 -46.343 23.272 1.00 27.47 399 SER A C 1
ATOM 3235 O O . SER A 1 399 ? -38.927 -47.531 22.963 1.00 27.47 399 SER A O 1
ATOM 3237 N N . ILE A 1 400 ? -39.802 -45.780 24.150 1.00 30.81 400 ILE A N 1
ATOM 3238 C CA . ILE A 1 400 ? -41.237 -46.106 24.412 1.00 30.81 400 ILE A CA 1
ATOM 3239 C C . ILE A 1 400 ? -41.648 -46.022 25.908 1.00 30.81 400 ILE A C 1
ATOM 3241 O O . ILE A 1 400 ? -41.204 -46.828 26.714 1.00 30.81 400 ILE A O 1
ATOM 3245 N N . LEU A 1 401 ? -42.578 -45.070 26.174 1.00 27.23 401 LEU A N 1
ATOM 3246 C CA . LEU A 1 401 ? -43.741 -45.047 27.108 1.00 27.23 401 LEU A CA 1
ATOM 3247 C C . LEU A 1 401 ? -43.494 -45.182 28.644 1.00 27.23 401 LEU A C 1
ATOM 3249 O O . LEU A 1 401 ? -42.568 -45.844 29.068 1.00 27.23 401 LEU A O 1
ATOM 3253 N N . LEU A 1 402 ? -44.271 -44.628 29.594 1.00 22.98 402 LEU A N 1
ATOM 3254 C CA . LEU A 1 402 ? -45.614 -44.030 29.634 1.00 22.98 402 LEU A CA 1
ATOM 3255 C C . LEU A 1 402 ? -45.777 -43.200 30.945 1.00 22.98 402 LEU A C 1
ATOM 3257 O O . LEU A 1 402 ? -45.285 -43.594 31.995 1.00 22.98 402 LEU A O 1
ATOM 3261 N N . THR A 1 403 ? -46.502 -42.080 30.851 1.00 29.06 403 THR A N 1
ATOM 3262 C CA . THR A 1 403 ? -47.355 -41.375 31.845 1.00 29.06 403 THR A CA 1
ATOM 3263 C C . THR A 1 403 ? -47.186 -41.597 33.362 1.00 29.06 403 THR A C 1
ATOM 3265 O O . THR A 1 403 ? -47.386 -42.696 33.866 1.00 29.06 403 THR A O 1
ATOM 3268 N N . THR A 1 404 ? -47.105 -40.504 34.133 1.00 30.78 404 THR A N 1
ATOM 3269 C CA . THR A 1 404 ? -48.193 -40.011 35.019 1.00 30.78 404 THR A CA 1
ATOM 3270 C C . THR A 1 404 ? -47.770 -38.725 35.756 1.00 30.78 404 THR A C 1
ATOM 3272 O O . THR A 1 404 ? -46.603 -38.548 36.081 1.00 30.78 404 THR A O 1
ATOM 3275 N N . LEU A 1 405 ? -48.756 -37.859 36.040 1.00 26.39 405 LEU A N 1
ATOM 3276 C CA . LEU A 1 405 ? -48.744 -36.694 36.953 1.00 26.39 405 LEU A CA 1
ATOM 3277 C C . LEU A 1 405 ? -48.304 -35.320 36.401 1.00 26.39 405 LEU A C 1
ATOM 3279 O O . LEU A 1 405 ? -47.293 -34.737 36.781 1.00 26.39 405 LEU A O 1
ATOM 3283 N N . LEU A 1 406 ? -49.210 -34.716 35.628 1.00 25.45 406 LEU A N 1
ATOM 3284 C CA . LEU A 1 406 ? -49.644 -33.327 35.856 1.00 25.45 406 LEU A CA 1
ATOM 3285 C C . LEU A 1 406 ? -50.833 -33.379 36.845 1.00 25.45 406 LEU A C 1
ATOM 3287 O O . LEU A 1 406 ? -51.583 -34.351 36.755 1.00 25.45 406 LEU A O 1
ATOM 3291 N N . PRO A 1 407 ? -51.051 -32.406 37.762 1.00 37.81 407 PRO A N 1
ATOM 3292 C CA . PRO A 1 407 ? -50.762 -30.983 37.583 1.00 37.81 407 PRO A CA 1
ATOM 3293 C C . PRO A 1 407 ? -50.149 -30.274 38.819 1.00 37.81 407 PRO A C 1
ATOM 3295 O O . PRO A 1 407 ? -50.785 -30.109 39.856 1.00 37.81 407 PRO A O 1
ATOM 3298 N N . LYS A 1 408 ? -48.943 -29.707 38.662 1.00 33.72 408 LYS A N 1
ATOM 3299 C CA . LYS A 1 408 ? -48.445 -28.561 39.464 1.00 33.72 408 LYS A CA 1
ATOM 3300 C C . LYS A 1 408 ? -48.552 -27.230 38.692 1.00 33.72 408 LYS A C 1
ATOM 3302 O O . LYS A 1 408 ? -47.906 -26.246 39.038 1.00 33.72 408 LYS A O 1
ATOM 3307 N N . ILE A 1 409 ? -49.412 -27.186 37.671 1.00 37.66 409 ILE A N 1
ATOM 3308 C CA . ILE A 1 409 ? -49.757 -25.988 36.888 1.00 37.66 409 ILE A CA 1
ATOM 3309 C C . ILE A 1 409 ? -50.988 -25.323 37.515 1.00 37.66 409 ILE A C 1
ATOM 3311 O O . ILE A 1 409 ? -52.074 -25.362 36.957 1.00 37.66 409 ILE A O 1
ATOM 3315 N N . LEU A 1 410 ? -50.831 -24.767 38.719 1.00 29.36 410 LEU A N 1
ATOM 3316 C CA . LEU A 1 410 ? -51.797 -23.792 39.266 1.00 29.36 410 LEU A CA 1
ATOM 3317 C C . LEU A 1 410 ? -51.248 -22.903 40.397 1.00 29.36 410 LEU A C 1
ATOM 3319 O O . LEU A 1 410 ? -51.991 -22.135 40.997 1.00 29.36 410 LEU A O 1
ATOM 3323 N N . LYS A 1 411 ? -49.929 -22.923 40.652 1.00 29.77 411 LYS A N 1
ATOM 3324 C CA . LYS A 1 411 ? -49.246 -21.927 41.509 1.00 29.77 411 LYS A CA 1
ATOM 3325 C C . LYS A 1 411 ? -48.194 -21.086 40.775 1.00 29.77 411 LYS A C 1
ATOM 3327 O O . LYS A 1 411 ? -47.473 -20.319 41.401 1.00 29.77 411 LYS A O 1
ATOM 3332 N N . GLN A 1 412 ? -48.131 -21.196 39.446 1.00 33.75 412 GLN A N 1
ATOM 3333 C CA . GLN A 1 412 ? -47.113 -20.556 38.607 1.00 33.75 412 GLN A CA 1
ATOM 3334 C C . GLN A 1 412 ? -47.711 -19.596 37.565 1.00 33.75 412 GLN A C 1
ATOM 3336 O O . GLN A 1 412 ? -47.167 -19.430 36.481 1.00 33.75 412 GLN A O 1
ATOM 3341 N N . GLN A 1 413 ? -48.835 -18.953 37.899 1.00 33.22 413 GLN A N 1
ATOM 3342 C CA . GLN A 1 413 ? -49.457 -17.924 37.054 1.00 33.22 413 GLN A CA 1
ATOM 3343 C C . GLN A 1 413 ? -49.925 -16.678 37.828 1.00 33.22 413 GLN A C 1
ATOM 3345 O O . GLN A 1 413 ? -50.791 -15.946 37.369 1.00 33.22 413 GLN A O 1
ATOM 3350 N N . LEU A 1 414 ? -49.317 -16.397 38.989 1.00 30.69 414 LEU A N 1
ATOM 3351 C CA . LEU A 1 414 ? -49.592 -15.176 39.767 1.00 30.69 414 LEU A CA 1
ATOM 3352 C C . LEU A 1 414 ? -48.343 -14.520 40.391 1.00 30.69 414 LEU A C 1
ATOM 3354 O O . LEU A 1 414 ? -48.459 -13.731 41.316 1.00 30.69 414 LEU A O 1
ATOM 3358 N N . ASN A 1 415 ? -47.147 -14.802 39.856 1.00 31.95 415 ASN A N 1
ATOM 3359 C CA . ASN A 1 415 ? -45.882 -14.177 40.283 1.00 31.95 415 ASN A CA 1
ATOM 3360 C C . ASN A 1 415 ? -45.014 -13.709 39.094 1.00 31.95 415 ASN A C 1
ATOM 3362 O O . ASN A 1 415 ? -43.797 -13.874 39.093 1.00 31.95 415 ASN A O 1
ATOM 3366 N N . GLN A 1 416 ? -45.621 -13.109 38.066 1.00 35.41 416 GLN A N 1
ATOM 3367 C CA . GLN A 1 416 ? -44.885 -12.434 36.987 1.00 35.41 416 GLN A CA 1
ATOM 3368 C C . GLN A 1 416 ? -45.307 -10.971 36.834 1.00 35.41 416 GLN A C 1
ATOM 3370 O O . GLN A 1 416 ? -45.770 -10.554 35.787 1.00 35.41 416 GLN A O 1
ATOM 3375 N N . THR A 1 417 ? -45.080 -10.180 37.881 1.00 33.47 417 THR A N 1
ATOM 3376 C CA . THR A 1 417 ? -44.742 -8.749 37.773 1.00 33.47 417 THR A CA 1
ATOM 3377 C C . THR A 1 417 ? -43.947 -8.340 39.011 1.00 33.47 417 THR A C 1
ATOM 3379 O O . THR A 1 417 ? -44.379 -7.539 39.833 1.00 33.47 417 THR A O 1
ATOM 3382 N N . LYS A 1 418 ? -42.751 -8.906 39.168 1.00 32.25 418 LYS A N 1
ATOM 3383 C CA . LYS A 1 418 ? -41.664 -8.206 39.853 1.00 32.25 418 LYS A CA 1
ATOM 3384 C C . LYS A 1 418 ? -40.541 -8.075 38.842 1.00 32.25 418 LYS A C 1
ATOM 3386 O O . LYS A 1 418 ? -39.715 -8.968 38.695 1.00 32.25 418 LYS A O 1
ATOM 3391 N N . GLN A 1 419 ? -40.561 -6.968 38.096 1.00 35.59 419 GLN A N 1
ATOM 3392 C CA . GLN A 1 419 ? -39.337 -6.433 37.512 1.00 35.59 419 GLN A CA 1
ATOM 3393 C C . GLN A 1 419 ? -38.331 -6.347 38.659 1.00 35.59 419 GLN A C 1
ATOM 3395 O O . GLN A 1 419 ? -38.514 -5.552 39.581 1.00 35.59 419 GLN A O 1
ATOM 3400 N N . SER A 1 420 ? -37.300 -7.191 38.640 1.00 37.56 420 SER A N 1
ATOM 3401 C CA . SER A 1 420 ? -36.106 -6.907 39.418 1.00 37.56 420 SER A CA 1
ATOM 3402 C C . SER A 1 420 ? -35.555 -5.605 38.842 1.00 37.56 420 SER A C 1
ATOM 3404 O O . SER A 1 420 ? -34.942 -5.604 37.773 1.00 37.56 420 SER A O 1
ATOM 3406 N N . ASN A 1 421 ? -35.856 -4.481 39.486 1.00 41.97 421 ASN A N 1
ATOM 3407 C CA . ASN A 1 421 ? -35.248 -3.202 39.159 1.00 41.97 421 ASN A CA 1
ATOM 3408 C C . ASN A 1 421 ? -33.779 -3.290 39.574 1.00 41.97 421 ASN A C 1
ATOM 3410 O O . ASN A 1 421 ? -33.402 -2.883 40.670 1.00 41.97 421 ASN A O 1
ATOM 3414 N N . SER A 1 422 ? -32.951 -3.871 38.705 1.00 55.34 422 SER A N 1
ATOM 3415 C CA . SER A 1 422 ? -31.507 -3.745 38.801 1.00 55.34 422 SER A CA 1
ATOM 3416 C C . SER A 1 422 ? -31.182 -2.268 38.605 1.00 55.34 422 SER A C 1
ATOM 3418 O O . SER A 1 422 ? -31.343 -1.731 37.504 1.00 55.34 422 SER A O 1
ATOM 3420 N N . LYS A 1 423 ? -30.812 -1.575 39.682 1.00 75.38 423 LYS A N 1
ATOM 3421 C CA . LYS A 1 423 ? -30.472 -0.154 39.611 1.00 75.38 423 LYS A CA 1
ATOM 3422 C C . LYS A 1 423 ? -29.037 -0.061 39.100 1.00 75.38 423 LYS A C 1
ATOM 3424 O O . LYS A 1 423 ? -28.100 -0.359 39.836 1.00 75.38 423 LYS A O 1
ATOM 3429 N N . PHE A 1 424 ? -28.878 0.298 37.828 1.00 87.31 424 PHE A N 1
ATOM 3430 C CA . PHE A 1 424 ? -27.570 0.649 37.286 1.00 87.31 424 PHE A CA 1
ATOM 3431 C C . PHE A 1 424 ? -27.163 2.018 37.827 1.00 87.31 424 PHE A C 1
ATOM 3433 O O . PHE A 1 424 ? -27.942 2.972 37.772 1.00 87.31 424 PHE A O 1
ATOM 3440 N N . GLU A 1 425 ? -25.944 2.117 38.337 1.00 90.81 425 GLU A N 1
ATOM 3441 C CA . GLU A 1 425 ? -25.358 3.376 38.777 1.00 90.81 425 GLU A CA 1
ATOM 3442 C C . GLU A 1 425 ? -23.954 3.506 38.193 1.00 90.81 425 GLU A C 1
ATOM 3444 O O . GLU A 1 425 ? -23.193 2.545 38.194 1.00 90.81 425 GLU A O 1
ATOM 3449 N N . ILE A 1 426 ? -23.606 4.694 37.706 1.00 94.06 426 ILE A N 1
ATOM 3450 C CA . ILE A 1 426 ? -22.261 5.036 37.243 1.00 94.06 426 ILE A CA 1
ATOM 3451 C C . ILE A 1 426 ? -21.862 6.367 37.873 1.00 94.06 426 ILE A C 1
ATOM 3453 O O . ILE A 1 426 ? -22.636 7.326 37.871 1.00 94.06 426 ILE A O 1
ATOM 3457 N N . LYS A 1 427 ? -20.673 6.407 38.468 1.00 93.00 427 LYS A N 1
ATOM 3458 C CA . LYS A 1 427 ? -20.164 7.543 39.237 1.00 93.00 427 LYS A CA 1
ATOM 3459 C C . LYS A 1 427 ? -18.762 7.900 38.781 1.00 93.00 427 LYS A C 1
ATOM 3461 O O . LYS A 1 427 ? -17.942 7.022 38.528 1.00 93.00 427 LYS A O 1
ATOM 3466 N N . LEU A 1 428 ? -18.490 9.198 38.717 1.00 91.44 428 LEU A N 1
ATOM 3467 C CA . LEU A 1 428 ? -17.145 9.709 38.493 1.00 91.44 428 LEU A CA 1
ATOM 3468 C C . LEU A 1 428 ? -16.288 9.456 39.738 1.00 91.44 428 LEU A C 1
ATOM 3470 O O . LEU A 1 428 ? -16.695 9.788 40.854 1.00 91.44 428 LEU A O 1
ATOM 3474 N N . VAL A 1 429 ? -15.093 8.910 39.549 1.00 89.25 429 VAL A N 1
ATOM 3475 C CA . VAL A 1 429 ? -14.115 8.722 40.621 1.00 89.25 429 VAL A CA 1
ATOM 3476 C C . VAL A 1 429 ? -13.365 10.044 40.811 1.00 89.25 429 VAL A C 1
ATOM 3478 O O . VAL A 1 429 ? -12.408 10.355 40.103 1.00 89.25 429 VAL A O 1
ATOM 3481 N N . VAL A 1 430 ? -13.843 10.862 41.753 1.00 72.75 430 VAL A N 1
ATOM 3482 C CA . VAL A 1 430 ? -13.442 12.275 41.926 1.00 72.75 430 VAL A CA 1
ATOM 3483 C C . VAL A 1 430 ? -11.926 12.465 42.083 1.00 72.75 430 VAL A C 1
ATOM 3485 O O . VAL A 1 430 ? -11.382 13.425 41.548 1.00 72.75 430 VAL A O 1
ATOM 3488 N N . ASN A 1 431 ? -11.226 11.520 42.714 1.00 67.25 431 ASN A N 1
ATOM 3489 C CA . ASN A 1 431 ? -9.783 11.614 42.976 1.00 67.25 431 ASN A CA 1
ATOM 3490 C C . ASN A 1 431 ? -8.888 11.229 41.780 1.00 67.25 431 ASN A C 1
ATOM 3492 O O . ASN A 1 431 ? -7.680 11.129 41.941 1.00 67.25 431 ASN A O 1
ATOM 3496 N N . THR A 1 432 ? -9.455 10.978 40.596 1.00 68.62 432 THR A N 1
ATOM 3497 C CA . THR A 1 432 ? -8.716 10.440 39.432 1.00 68.62 432 THR A CA 1
ATOM 3498 C C . THR A 1 432 ? -8.936 11.252 38.156 1.00 68.62 432 THR A C 1
ATOM 3500 O O . THR A 1 432 ? -8.850 10.726 37.048 1.00 68.62 432 THR A O 1
ATOM 3503 N N . GLN A 1 433 ? -9.250 12.545 38.289 1.00 77.75 433 GLN A N 1
ATOM 3504 C CA . GLN A 1 433 ? -9.218 13.446 37.138 1.00 77.75 433 GLN A CA 1
ATOM 3505 C C . GLN A 1 433 ? -7.767 13.728 36.766 1.00 77.75 433 GLN A C 1
ATOM 3507 O O . GLN A 1 433 ? -7.035 14.359 37.523 1.00 77.75 433 GLN A O 1
ATOM 3512 N N . ILE A 1 434 ? -7.375 13.248 35.594 1.00 87.56 434 ILE A N 1
ATOM 3513 C CA . ILE A 1 434 ? -6.005 13.321 35.105 1.00 87.56 434 ILE A CA 1
ATOM 3514 C C . ILE A 1 434 ? -5.958 14.362 33.990 1.00 87.56 434 ILE A C 1
ATOM 3516 O O . ILE A 1 434 ? -6.785 14.331 33.078 1.00 87.56 434 ILE A O 1
ATOM 3520 N N . THR A 1 435 ? -4.988 15.270 34.048 1.00 90.25 435 THR A N 1
ATOM 3521 C CA . THR A 1 435 ? -4.720 16.229 32.969 1.00 90.25 435 THR A CA 1
ATOM 3522 C C . THR A 1 435 ? -3.665 15.640 32.037 1.00 90.25 435 THR A C 1
ATOM 3524 O O . THR A 1 435 ? -2.557 15.347 32.479 1.00 90.25 435 THR A O 1
ATOM 3527 N N . ALA A 1 436 ? -4.018 15.456 30.767 1.00 91.62 436 ALA A N 1
ATOM 3528 C CA . ALA A 1 436 ? -3.100 15.021 29.718 1.00 91.62 436 ALA A CA 1
ATOM 3529 C C . ALA A 1 436 ? -2.364 16.227 29.115 1.00 91.62 436 ALA A C 1
ATOM 3531 O O . ALA A 1 436 ? -2.868 17.350 29.155 1.00 91.62 436 ALA A O 1
ATOM 3532 N N . SER A 1 437 ? -1.198 16.007 28.504 1.00 92.25 437 SER A N 1
ATOM 3533 C CA . SER A 1 437 ? -0.435 17.085 27.841 1.00 92.25 437 SER A CA 1
ATOM 3534 C C . SER A 1 437 ? -1.038 17.588 26.522 1.00 92.25 437 SER A C 1
ATOM 3536 O O . SER A 1 437 ? -0.528 18.544 25.942 1.00 92.25 437 SER A O 1
ATOM 3538 N N . GLY A 1 438 ? -2.109 16.961 26.029 1.00 94.00 438 GLY A N 1
ATOM 3539 C CA . GLY A 1 438 ? -2.777 17.323 24.781 1.00 94.00 438 GLY A CA 1
ATOM 3540 C C . GLY A 1 438 ? -4.185 16.740 24.681 1.00 94.00 438 GLY A C 1
ATOM 3541 O O . GLY A 1 438 ? -4.692 16.117 25.618 1.00 94.00 438 GLY A O 1
ATOM 3542 N N . GLU A 1 439 ? -4.837 16.940 23.535 1.00 96.94 439 GLU A N 1
ATOM 3543 C CA . GLU A 1 439 ? -6.145 16.334 23.263 1.00 96.94 439 GLU A CA 1
ATOM 3544 C C . GLU A 1 439 ? -6.015 14.811 23.290 1.00 96.94 439 GLU A C 1
ATOM 3546 O O . GLU A 1 439 ? -5.136 14.264 22.631 1.00 96.94 439 GLU A O 1
ATOM 3551 N N . VAL A 1 440 ? -6.896 14.117 24.006 1.00 97.56 440 VAL A N 1
ATOM 3552 C CA . VAL A 1 440 ? -6.829 12.656 24.136 1.00 97.56 440 VAL A CA 1
ATOM 3553 C C . VAL A 1 440 ? -7.604 12.015 22.995 1.00 97.56 440 VAL A C 1
ATOM 3555 O O . VAL A 1 440 ? -8.825 12.142 22.935 1.00 97.56 440 VAL A O 1
ATOM 3558 N N . TRP A 1 441 ? -6.902 11.324 22.100 1.00 97.50 441 TRP A N 1
ATOM 3559 C CA . TRP A 1 441 ? -7.474 10.703 20.901 1.00 97.50 441 TRP A CA 1
ATOM 3560 C C . TRP A 1 441 ? -7.642 9.190 21.021 1.00 97.50 441 TRP A C 1
ATOM 3562 O O . TRP A 1 441 ? -8.502 8.625 20.354 1.00 97.50 441 TRP A O 1
ATOM 3572 N N . SER A 1 442 ? -6.882 8.548 21.907 1.00 97.31 442 SER A N 1
ATOM 3573 C CA . SER A 1 442 ? -6.963 7.107 22.159 1.00 97.31 442 SER A CA 1
ATOM 3574 C C . SER A 1 442 ? -6.690 6.792 23.625 1.00 97.31 442 SER A C 1
ATOM 3576 O O . SER A 1 442 ? -5.836 7.434 24.237 1.00 97.31 442 SER A O 1
ATOM 3578 N N . LEU A 1 443 ? -7.385 5.791 24.168 1.00 97.56 443 LEU A N 1
ATOM 3579 C CA . LEU A 1 443 ? -7.229 5.316 25.542 1.00 97.56 443 LEU A CA 1
ATOM 3580 C C . LEU A 1 443 ? -7.189 3.791 25.571 1.00 97.56 443 LEU A C 1
ATOM 3582 O O . LEU A 1 443 ? -7.937 3.145 24.844 1.00 97.56 443 LEU A O 1
ATOM 3586 N N . ALA A 1 444 ? -6.373 3.220 26.455 1.00 96.12 444 ALA A N 1
ATOM 3587 C CA . ALA A 1 444 ? -6.358 1.781 26.700 1.00 96.12 444 ALA A CA 1
ATOM 3588 C C . ALA A 1 444 ? -6.006 1.461 28.158 1.00 96.12 444 ALA A C 1
ATOM 3590 O O . ALA A 1 444 ? -5.097 2.062 28.735 1.00 96.12 444 ALA A O 1
ATOM 3591 N N . PHE A 1 445 ? -6.695 0.483 28.747 1.00 94.75 445 PHE A N 1
ATOM 3592 C CA . PHE A 1 445 ? -6.282 -0.101 30.022 1.00 94.75 445 PHE A CA 1
ATOM 3593 C C . PHE A 1 445 ? -5.144 -1.091 29.803 1.00 94.75 445 PHE A C 1
ATOM 3595 O O . PHE A 1 445 ? -5.170 -1.887 28.861 1.00 94.75 445 PHE A O 1
ATOM 3602 N N . SER A 1 446 ? -4.155 -1.074 30.695 1.00 93.12 446 SER A N 1
ATOM 3603 C CA . SER A 1 446 ? -3.167 -2.143 30.729 1.00 93.12 446 SER A CA 1
ATOM 3604 C C . SER A 1 446 ? -3.824 -3.475 31.125 1.00 93.12 446 SER A C 1
ATOM 3606 O O . SER A 1 446 ? -4.787 -3.476 31.885 1.00 93.12 446 SER A O 1
ATOM 3608 N N . PRO A 1 447 ? -3.284 -4.637 30.716 1.00 90.50 447 PRO A N 1
ATOM 3609 C CA . PRO A 1 447 ? -3.878 -5.947 31.030 1.00 90.50 447 PRO A CA 1
ATOM 3610 C C . PRO A 1 447 ? -3.978 -6.255 32.537 1.00 90.50 447 PRO A C 1
ATOM 3612 O O . PRO A 1 447 ? -4.730 -7.126 32.980 1.00 90.50 447 PRO A O 1
ATOM 3615 N N . ASP A 1 448 ? -3.177 -5.567 33.354 1.00 89.88 448 ASP A N 1
ATOM 3616 C CA . ASP A 1 448 ? -3.217 -5.636 34.814 1.00 89.88 448 ASP A CA 1
ATOM 3617 C C . ASP A 1 448 ? -4.203 -4.639 35.456 1.00 89.88 448 ASP A C 1
ATOM 3619 O O . ASP A 1 448 ? -4.374 -4.700 36.671 1.00 89.88 448 ASP A O 1
ATOM 3623 N N . ASP A 1 449 ? -4.856 -3.781 34.662 1.00 90.50 449 ASP A N 1
ATOM 3624 C CA . ASP A 1 449 ? -5.707 -2.639 35.035 1.00 90.50 449 ASP A CA 1
ATOM 3625 C C . ASP A 1 449 ? -5.042 -1.624 35.983 1.00 90.50 449 ASP A C 1
ATOM 3627 O O . ASP A 1 449 ? -5.712 -0.779 36.576 1.00 90.50 449 ASP A O 1
ATOM 3631 N N . LYS A 1 450 ? -3.713 -1.672 36.130 1.00 90.50 450 LYS A N 1
ATOM 3632 C CA . LYS A 1 450 ? -2.963 -0.745 36.993 1.00 90.50 450 LYS A CA 1
ATOM 3633 C C . LYS A 1 450 ? -2.643 0.578 36.309 1.00 90.50 450 LYS A C 1
ATOM 3635 O O . LYS A 1 450 ? -2.438 1.576 36.999 1.00 90.50 450 LYS A O 1
ATOM 3640 N N . PHE A 1 451 ? -2.586 0.583 34.980 1.00 91.88 451 PHE A N 1
ATOM 3641 C CA . PHE A 1 451 ? -2.203 1.740 34.188 1.00 91.88 451 PHE A CA 1
ATOM 3642 C C . PHE A 1 451 ? -3.231 2.047 33.106 1.00 91.88 451 PHE A C 1
ATOM 3644 O O . PHE A 1 451 ? -3.916 1.158 32.597 1.00 91.88 451 PHE A O 1
ATOM 3651 N N . ILE A 1 452 ? -3.292 3.320 32.735 1.00 94.38 452 ILE A N 1
ATOM 3652 C CA . ILE A 1 452 ? -4.078 3.820 31.610 1.00 94.38 452 ILE A CA 1
ATOM 3653 C C . ILE A 1 452 ? -3.096 4.446 30.626 1.00 94.38 452 ILE A C 1
ATOM 3655 O O . ILE A 1 452 ? -2.333 5.335 31.002 1.00 94.38 452 ILE A O 1
ATOM 3659 N N . ALA A 1 453 ? -3.102 3.973 29.383 1.00 95.88 453 ALA A N 1
ATOM 3660 C CA . ALA A 1 453 ? -2.378 4.599 28.287 1.00 95.88 453 ALA A CA 1
ATOM 3661 C C . ALA A 1 453 ? -3.270 5.624 27.594 1.00 95.88 453 ALA A C 1
ATOM 3663 O O . ALA A 1 453 ? -4.422 5.324 27.283 1.00 95.88 453 ALA A O 1
ATOM 3664 N N . SER A 1 454 ? -2.722 6.805 27.336 1.00 96.88 454 SER A N 1
ATOM 3665 C CA . SER A 1 454 ? -3.360 7.892 26.598 1.00 96.88 454 SER A CA 1
ATOM 3666 C C . SER A 1 454 ? -2.483 8.289 25.428 1.00 96.88 454 SER A C 1
ATOM 3668 O O . SER A 1 454 ? -1.289 8.491 25.615 1.00 96.88 454 SER A O 1
ATOM 3670 N N . GLY A 1 455 ? -3.066 8.408 24.241 1.00 97.19 455 GLY A N 1
ATOM 3671 C CA . GLY A 1 455 ? -2.394 8.906 23.044 1.00 97.19 455 GLY A CA 1
ATOM 3672 C C . GLY A 1 455 ? -2.989 10.246 22.646 1.00 97.19 455 GLY A C 1
ATOM 3673 O O . GLY A 1 455 ? -4.219 10.382 22.623 1.00 97.19 455 GLY A O 1
ATOM 3674 N N . ASN A 1 456 ? -2.136 11.231 22.365 1.00 96.25 456 ASN A N 1
ATOM 3675 C CA . ASN A 1 456 ? -2.574 12.603 22.135 1.00 96.25 456 ASN A CA 1
ATOM 3676 C C . ASN A 1 456 ? -2.279 13.144 20.726 1.00 96.25 456 ASN A C 1
ATOM 3678 O O . ASN A 1 456 ? -1.636 12.497 19.897 1.00 96.25 456 ASN A O 1
ATOM 3682 N N . ASN A 1 457 ? -2.770 14.355 20.456 1.00 94.75 457 ASN A N 1
ATOM 3683 C CA . ASN A 1 457 ? -2.599 15.076 19.189 1.00 94.75 457 ASN A CA 1
ATOM 3684 C C . ASN A 1 457 ? -1.167 15.543 18.884 1.00 94.75 457 ASN A C 1
ATOM 3686 O O . ASN A 1 457 ? -0.911 15.962 17.759 1.00 94.75 457 ASN A O 1
ATOM 3690 N N . HIS A 1 458 ? -0.247 15.455 19.842 1.00 92.69 458 HIS A N 1
ATOM 3691 C CA . HIS A 1 458 ? 1.163 15.812 19.674 1.00 92.69 458 HIS A CA 1
ATOM 3692 C C . HIS A 1 458 ? 2.062 14.600 19.379 1.00 92.69 458 HIS A C 1
ATOM 3694 O O . HIS A 1 458 ? 3.276 14.752 19.334 1.00 92.69 458 HIS A O 1
ATOM 3700 N N . GLY A 1 459 ? 1.488 13.404 19.198 1.00 93.12 459 GLY A N 1
ATOM 3701 C CA . GLY A 1 459 ? 2.266 12.178 18.985 1.00 93.12 459 GLY A CA 1
ATOM 3702 C C . GLY A 1 459 ? 2.876 11.601 20.263 1.00 93.12 459 GLY A C 1
ATOM 3703 O O . GLY A 1 459 ? 3.779 10.762 20.210 1.00 93.12 459 GLY A O 1
ATOM 3704 N N . THR A 1 460 ? 2.367 12.023 21.421 1.00 95.31 460 THR A N 1
ATOM 3705 C CA . THR A 1 460 ? 2.834 11.569 22.728 1.00 95.31 460 THR A CA 1
ATOM 3706 C C . THR A 1 460 ? 1.879 10.538 23.312 1.00 95.31 460 THR A C 1
ATOM 3708 O O . THR A 1 460 ? 0.654 10.683 23.257 1.00 95.31 460 THR A O 1
ATOM 3711 N N . ILE A 1 461 ? 2.463 9.500 23.905 1.00 96.44 461 ILE A N 1
ATOM 3712 C CA . ILE A 1 461 ? 1.773 8.478 24.682 1.00 96.44 461 ILE A CA 1
ATOM 3713 C C . ILE A 1 461 ? 2.140 8.655 26.156 1.00 96.44 461 ILE A C 1
ATOM 3715 O O . ILE A 1 461 ? 3.313 8.603 26.522 1.00 96.44 461 ILE A O 1
ATOM 3719 N N . GLU A 1 462 ? 1.141 8.812 27.013 1.00 95.19 462 GLU A N 1
ATOM 3720 C CA . GLU A 1 462 ? 1.299 8.980 28.459 1.00 95.19 462 GLU A CA 1
ATOM 3721 C C . GLU A 1 462 ? 0.731 7.759 29.186 1.00 95.19 462 GLU A C 1
ATOM 3723 O O . GLU A 1 462 ? -0.405 7.347 28.937 1.00 95.19 462 GLU A O 1
ATOM 3728 N N . LEU A 1 463 ? 1.522 7.163 30.083 1.00 94.25 463 LEU A N 1
ATOM 3729 C CA . LEU A 1 463 ? 1.091 6.055 30.937 1.00 94.25 463 LEU A CA 1
ATOM 3730 C C . LEU A 1 463 ? 0.829 6.555 32.354 1.00 94.25 463 LEU A C 1
ATOM 3732 O O . LEU A 1 463 ? 1.767 6.847 33.104 1.00 94.25 463 LEU A O 1
ATOM 3736 N N . PHE A 1 464 ? -0.437 6.577 32.745 1.00 92.50 464 PHE A N 1
ATOM 3737 C CA . PHE A 1 464 ? -0.873 7.012 34.065 1.00 92.50 464 PHE A CA 1
ATOM 3738 C C . PHE A 1 464 ? -1.044 5.836 35.012 1.00 92.50 464 PHE A C 1
ATOM 3740 O O . PHE A 1 464 ? -1.596 4.802 34.629 1.00 92.50 464 PHE A O 1
ATOM 3747 N N . ASN A 1 465 ? -0.626 5.996 36.265 1.00 91.38 465 ASN A N 1
ATOM 3748 C CA . ASN A 1 465 ? -1.028 5.084 37.329 1.00 91.38 465 ASN A CA 1
ATOM 3749 C C . ASN A 1 465 ? -2.505 5.333 37.657 1.00 91.38 465 ASN A C 1
ATOM 3751 O O . ASN A 1 465 ? -2.882 6.438 38.034 1.00 91.38 465 ASN A O 1
ATOM 3755 N N . ARG A 1 466 ? -3.347 4.302 37.551 1.00 88.75 466 ARG A N 1
ATOM 3756 C CA . ARG A 1 466 ? -4.796 4.426 37.774 1.00 88.75 466 ARG A CA 1
ATOM 3757 C C . ARG A 1 466 ? -5.145 4.897 39.191 1.00 88.75 466 ARG A C 1
ATOM 3759 O O . ARG A 1 466 ? -6.133 5.600 39.364 1.00 88.75 466 ARG A O 1
ATOM 3766 N N . GLN A 1 467 ? -4.390 4.461 40.201 1.00 85.50 467 GLN A N 1
ATOM 3767 C CA . GLN A 1 467 ? -4.693 4.748 41.606 1.00 85.50 467 GLN A CA 1
ATOM 3768 C C . GLN A 1 467 ? -4.274 6.158 42.015 1.00 85.50 467 GLN A C 1
ATOM 3770 O O . GLN A 1 467 ? -5.012 6.807 42.750 1.00 85.50 467 GLN A O 1
ATOM 3775 N N . THR A 1 468 ? -3.101 6.610 41.567 1.00 85.81 468 THR A N 1
ATOM 3776 C CA . THR A 1 468 ? -2.560 7.917 41.971 1.00 85.81 468 THR A CA 1
ATOM 3777 C C . THR A 1 468 ? -2.892 9.030 40.980 1.00 85.81 468 THR A C 1
ATOM 3779 O O . THR A 1 468 ? -2.955 10.188 41.370 1.00 85.81 468 THR A O 1
ATOM 3782 N N . GLY A 1 469 ? -3.141 8.689 39.713 1.00 84.12 469 GLY A N 1
ATOM 3783 C CA . GLY A 1 469 ? -3.331 9.645 38.621 1.00 84.12 469 GLY A CA 1
ATOM 3784 C C . GLY A 1 469 ? -2.025 10.185 38.030 1.00 84.12 469 GLY A C 1
ATOM 3785 O O . GLY A 1 469 ? -2.067 10.920 37.047 1.00 84.12 469 GLY A O 1
ATOM 3786 N N . ASP A 1 470 ? -0.871 9.805 38.581 1.00 87.75 470 ASP A N 1
ATOM 3787 C CA . ASP A 1 470 ? 0.423 10.338 38.155 1.00 87.75 470 ASP A CA 1
ATOM 3788 C C . ASP A 1 470 ? 0.881 9.751 36.818 1.00 87.75 470 ASP A C 1
ATOM 3790 O O . ASP A 1 470 ? 0.710 8.555 36.546 1.00 87.75 470 ASP A O 1
ATOM 3794 N N . ILE A 1 471 ? 1.553 10.581 36.016 1.00 89.44 471 ILE A N 1
ATOM 3795 C CA . ILE A 1 471 ? 2.289 10.127 34.834 1.00 89.44 471 ILE A CA 1
ATOM 3796 C C . ILE A 1 471 ? 3.495 9.323 35.304 1.00 89.44 471 ILE A C 1
ATOM 3798 O O . ILE A 1 471 ? 4.406 9.840 35.945 1.00 89.44 471 ILE A O 1
ATOM 3802 N N . THR A 1 472 ? 3.521 8.047 34.942 1.00 89.12 472 THR A N 1
ATOM 3803 C CA . THR A 1 472 ? 4.649 7.163 35.252 1.00 89.12 472 THR A CA 1
ATOM 3804 C C . THR A 1 472 ? 5.678 7.126 34.135 1.00 89.12 472 THR A C 1
ATOM 3806 O O . THR A 1 472 ? 6.867 6.961 34.406 1.00 89.12 472 THR A O 1
ATOM 3809 N N . LYS A 1 473 ? 5.232 7.252 32.878 1.00 89.12 473 LYS A N 1
ATOM 3810 C CA . LYS A 1 473 ? 6.071 7.177 31.676 1.00 89.12 473 LYS A CA 1
ATOM 3811 C C . LYS A 1 473 ? 5.474 8.009 30.546 1.00 89.12 473 LYS A C 1
ATOM 3813 O O . LYS A 1 473 ? 4.253 8.101 30.429 1.00 89.12 473 LYS A O 1
ATOM 3818 N N . ILE A 1 474 ? 6.352 8.533 29.696 1.00 91.31 474 ILE A N 1
ATOM 3819 C CA . ILE A 1 474 ? 6.020 9.267 28.473 1.00 91.31 474 ILE A CA 1
ATOM 3820 C C . ILE A 1 474 ? 6.787 8.616 27.317 1.00 91.31 474 ILE A C 1
ATOM 3822 O O . ILE A 1 474 ? 7.980 8.349 27.457 1.00 91.31 474 ILE A O 1
ATOM 3826 N N . LEU A 1 475 ? 6.108 8.339 26.203 1.00 90.19 475 LEU A N 1
ATOM 3827 C CA . LEU A 1 475 ? 6.694 7.841 24.956 1.00 90.19 475 LEU A CA 1
ATOM 3828 C C . LEU A 1 475 ? 6.370 8.853 23.851 1.00 90.19 475 LEU A C 1
ATOM 3830 O O . LEU A 1 475 ? 5.202 9.060 23.536 1.00 90.19 475 LEU A O 1
ATOM 3834 N N . SER A 1 476 ? 7.379 9.502 23.279 1.00 80.50 476 SER A N 1
ATOM 3835 C CA . SER A 1 476 ? 7.193 10.632 22.357 1.00 80.50 476 SER A CA 1
ATOM 3836 C C . SER A 1 476 ? 8.110 10.507 21.142 1.00 80.50 476 SER A C 1
ATOM 3838 O O . SER A 1 476 ? 9.098 11.223 21.019 1.00 80.50 476 SER A O 1
ATOM 3840 N N . GLU A 1 477 ? 7.794 9.562 20.257 1.00 80.88 477 GLU A N 1
ATOM 3841 C CA . GLU A 1 477 ? 8.540 9.352 19.003 1.00 80.88 477 GLU A CA 1
ATOM 3842 C C . GLU A 1 477 ? 7.661 9.491 17.754 1.00 80.88 477 GLU A C 1
ATOM 3844 O O . GLU A 1 477 ? 8.148 9.284 16.641 1.00 80.88 477 GLU A O 1
ATOM 3849 N N . HIS A 1 478 ? 6.353 9.717 17.893 1.00 86.88 478 HIS A N 1
ATOM 3850 C CA . HIS A 1 478 ? 5.496 9.881 16.723 1.00 86.88 478 HIS A CA 1
ATOM 3851 C C . HIS A 1 478 ? 5.501 11.342 16.259 1.00 86.88 478 HIS A C 1
ATOM 3853 O O . HIS A 1 478 ? 5.425 12.238 17.097 1.00 86.88 478 HIS A O 1
ATOM 3859 N N . PRO A 1 479 ? 5.573 11.594 14.941 1.00 78.19 479 PRO A N 1
ATOM 3860 C CA . PRO A 1 479 ? 5.546 12.948 14.381 1.00 78.19 479 PRO A CA 1
ATOM 3861 C C . PRO A 1 479 ? 4.165 13.610 14.473 1.00 78.19 479 PRO A C 1
ATOM 3863 O O . PRO A 1 479 ? 4.053 14.830 14.383 1.00 78.19 479 PRO A O 1
ATOM 3866 N N . ASN A 1 480 ? 3.113 12.805 14.623 1.00 87.88 480 ASN A N 1
ATOM 3867 C CA . ASN A 1 480 ? 1.732 13.239 14.507 1.00 87.88 480 ASN A CA 1
ATOM 3868 C C . ASN A 1 480 ? 0.844 12.494 15.510 1.00 87.88 480 ASN A C 1
ATOM 3870 O O . ASN A 1 480 ? 1.278 11.565 16.190 1.00 87.88 480 ASN A O 1
ATOM 3874 N N . VAL A 1 481 ? -0.415 12.907 15.592 1.00 94.75 481 VAL A N 1
ATOM 3875 C CA . VAL A 1 481 ? -1.434 12.393 16.508 1.00 94.75 481 VAL A CA 1
ATOM 3876 C C . VAL A 1 481 ? -1.487 10.871 16.607 1.00 94.75 481 VAL A C 1
ATOM 3878 O O . VAL A 1 481 ? -1.540 10.170 15.601 1.00 94.75 481 VAL A O 1
ATOM 3881 N N . ILE A 1 482 ? -1.576 10.367 17.836 1.00 97.19 482 ILE A N 1
ATOM 3882 C CA . ILE A 1 482 ? -1.847 8.956 18.112 1.00 97.19 482 ILE A CA 1
ATOM 3883 C C . ILE A 1 482 ? -3.350 8.716 18.006 1.00 97.19 482 ILE A C 1
ATOM 3885 O O . ILE A 1 482 ? -4.129 9.246 18.798 1.00 97.19 482 ILE A O 1
ATOM 3889 N N . ARG A 1 483 ? -3.772 7.939 17.010 1.00 96.38 483 ARG A N 1
ATOM 3890 C CA . ARG A 1 483 ? -5.193 7.679 16.736 1.00 96.38 483 ARG A CA 1
ATOM 3891 C C . ARG A 1 483 ? -5.719 6.442 17.443 1.00 96.38 483 ARG A C 1
ATOM 3893 O O . ARG A 1 483 ? -6.892 6.420 17.795 1.00 96.38 483 ARG A O 1
ATOM 3900 N N . SER A 1 484 ? -4.865 5.447 17.671 1.00 96.81 484 SER A N 1
ATOM 3901 C CA . SER A 1 484 ? -5.259 4.216 18.351 1.00 96.81 484 SER A CA 1
ATOM 3902 C C . SER A 1 484 ? -4.107 3.614 19.150 1.00 96.81 484 SER A C 1
ATOM 3904 O O . SER A 1 484 ? -2.931 3.749 18.792 1.00 96.81 484 SER A O 1
ATOM 3906 N N . LEU A 1 485 ? -4.471 2.970 20.259 1.00 96.75 485 LEU A N 1
ATOM 3907 C CA . LEU A 1 485 ? -3.578 2.335 21.221 1.00 96.75 485 LEU A CA 1
ATOM 3908 C C . LEU A 1 485 ? -4.157 0.990 21.641 1.00 96.75 485 LEU A C 1
ATOM 3910 O O . LEU A 1 485 ? -5.313 0.914 22.050 1.00 96.75 485 LEU A O 1
ATOM 3914 N N . VAL A 1 486 ? -3.330 -0.053 21.624 1.00 95.69 486 VAL A N 1
ATOM 3915 C CA . VAL A 1 486 ? -3.730 -1.396 22.062 1.00 95.69 486 VAL A CA 1
ATOM 3916 C C . VAL A 1 486 ? -2.610 -2.085 22.832 1.00 95.69 486 VAL A C 1
ATOM 3918 O O . VAL A 1 486 ? -1.436 -1.983 22.478 1.00 95.69 486 VAL A O 1
ATOM 3921 N N . PHE A 1 487 ? -2.965 -2.809 23.893 1.00 93.88 487 PHE A N 1
ATOM 3922 C CA . PHE A 1 487 ? -2.018 -3.631 24.645 1.00 93.88 487 PHE A CA 1
ATOM 3923 C C . PHE A 1 487 ? -2.007 -5.073 24.139 1.00 93.88 487 PHE A C 1
ATOM 3925 O O . PHE A 1 487 ? -3.056 -5.661 23.880 1.00 93.88 487 PHE A O 1
ATOM 3932 N N . ILE A 1 488 ? -0.819 -5.676 24.096 1.00 91.12 488 ILE A N 1
ATOM 3933 C CA . ILE A 1 488 ? -0.669 -7.126 23.954 1.00 91.12 488 ILE A CA 1
ATOM 3934 C C . ILE A 1 488 ? -0.722 -7.737 25.357 1.00 91.12 488 ILE A C 1
ATOM 3936 O O . ILE A 1 488 ? 0.218 -7.594 26.141 1.00 91.12 488 ILE A O 1
ATOM 3940 N N . SER A 1 489 ? -1.805 -8.439 25.688 1.00 84.31 489 SER A N 1
ATOM 3941 C CA . SER A 1 489 ? -2.031 -8.993 27.032 1.00 84.31 489 SER A CA 1
ATOM 3942 C C . SER A 1 489 ? -0.929 -9.942 27.513 1.00 84.31 489 SER A C 1
ATOM 3944 O O . SER A 1 489 ? -0.587 -9.951 28.694 1.00 84.31 489 SER A O 1
ATOM 3946 N N . GLN A 1 490 ? -0.356 -10.724 26.600 1.00 83.06 490 GLN A N 1
ATOM 3947 C CA . GLN A 1 490 ? 0.607 -11.786 26.889 1.00 83.06 490 GLN A CA 1
ATOM 3948 C C . GLN A 1 490 ? 2.005 -11.240 27.209 1.00 83.06 490 GLN A C 1
ATOM 3950 O O . GLN A 1 490 ? 2.672 -11.736 28.115 1.00 83.06 490 GLN A O 1
ATOM 3955 N N . THR A 1 491 ? 2.456 -10.225 26.470 1.00 82.06 491 THR A N 1
ATOM 3956 C CA . THR A 1 491 ? 3.807 -9.648 26.590 1.00 82.06 491 THR A CA 1
ATOM 3957 C C . THR A 1 491 ? 3.818 -8.335 27.364 1.00 82.06 491 THR A C 1
ATOM 3959 O O . THR A 1 491 ? 4.873 -7.898 27.825 1.00 82.06 491 THR A O 1
ATOM 3962 N N . ASN A 1 492 ? 2.642 -7.724 27.546 1.00 80.94 492 ASN A N 1
ATOM 3963 C CA . ASN A 1 492 ? 2.453 -6.406 28.143 1.00 80.94 492 ASN A CA 1
ATOM 3964 C C . ASN A 1 492 ? 3.155 -5.281 27.357 1.00 80.94 492 ASN A C 1
ATOM 3966 O O . ASN A 1 492 ? 3.556 -4.266 27.932 1.00 80.94 492 ASN A O 1
ATOM 3970 N N . GLN A 1 493 ? 3.337 -5.490 26.052 1.00 90.94 493 GLN A N 1
ATOM 3971 C CA . GLN A 1 493 ? 3.750 -4.470 25.090 1.00 90.94 493 GLN A CA 1
ATOM 3972 C C . GLN A 1 493 ? 2.565 -3.559 24.749 1.00 90.94 493 GLN A C 1
ATOM 3974 O O . GLN A 1 493 ? 1.404 -3.965 24.847 1.00 90.94 493 GLN A O 1
ATOM 3979 N N . LEU A 1 494 ? 2.871 -2.335 24.330 1.00 94.50 494 LEU A N 1
ATOM 3980 C CA . LEU A 1 494 ? 1.898 -1.364 23.835 1.00 94.50 494 LEU A CA 1
ATOM 3981 C C . LEU A 1 494 ? 2.132 -1.151 22.341 1.00 94.50 494 LEU A C 1
ATOM 3983 O O . LEU A 1 494 ? 3.277 -1.041 21.919 1.00 94.50 494 LEU A O 1
ATOM 3987 N N . ILE A 1 495 ? 1.070 -1.069 21.550 1.00 96.06 495 ILE A N 1
ATOM 3988 C CA . ILE A 1 495 ? 1.138 -0.717 20.131 1.00 96.06 495 ILE A CA 1
ATOM 3989 C C . ILE A 1 495 ? 0.391 0.590 19.916 1.00 96.06 495 ILE A C 1
ATOM 3991 O O . ILE A 1 495 ? -0.708 0.765 20.443 1.00 96.06 495 ILE A O 1
ATOM 3995 N N . SER A 1 496 ? 0.980 1.483 19.131 1.00 96.94 496 SER A N 1
ATOM 3996 C CA . SER A 1 496 ? 0.389 2.757 18.730 1.00 96.94 496 SER A CA 1
ATOM 3997 C C . SER A 1 496 ? 0.341 2.900 17.219 1.00 96.94 496 SER A C 1
ATOM 3999 O O . SER A 1 496 ? 1.264 2.478 16.525 1.00 96.94 496 SER A O 1
ATOM 4001 N N . GLY A 1 497 ? -0.731 3.516 16.725 1.00 96.50 497 GLY A N 1
ATOM 4002 C CA . GLY A 1 497 ? -0.902 3.909 15.327 1.00 96.50 497 GLY A CA 1
ATOM 4003 C C . GLY A 1 497 ? -1.085 5.418 15.227 1.00 96.50 497 GLY A C 1
ATOM 4004 O O . GLY A 1 497 ? -1.871 5.989 15.991 1.00 96.50 497 GLY A O 1
ATOM 4005 N N . ASP A 1 498 ? -0.353 6.060 14.318 1.00 93.19 498 ASP A N 1
ATOM 4006 C CA . ASP A 1 498 ? -0.333 7.519 14.200 1.00 93.19 498 ASP A CA 1
ATOM 4007 C C . ASP A 1 498 ? -0.999 8.086 12.938 1.00 93.19 498 ASP A C 1
ATOM 4009 O O . ASP A 1 498 ? -1.439 7.379 12.024 1.00 93.19 498 ASP A O 1
ATOM 4013 N N . GLY A 1 499 ? -1.050 9.417 12.921 1.00 86.69 499 GLY A N 1
ATOM 4014 C CA . GLY A 1 499 ? -1.615 10.235 11.863 1.00 86.69 499 GLY A CA 1
ATOM 4015 C C . GLY A 1 499 ? -0.939 10.112 10.495 1.00 86.69 499 GLY A C 1
ATOM 4016 O O . GLY A 1 499 ? -1.568 10.511 9.516 1.00 86.69 499 GLY A O 1
ATOM 4017 N N . ASP A 1 500 ? 0.257 9.525 10.417 1.00 80.25 500 ASP A N 1
ATOM 4018 C CA . ASP A 1 500 ? 1.095 9.461 9.212 1.00 80.25 500 ASP A CA 1
ATOM 4019 C C . ASP A 1 500 ? 1.275 8.026 8.688 1.00 80.25 500 ASP A C 1
ATOM 4021 O O . ASP A 1 500 ? 2.033 7.789 7.749 1.00 80.25 500 ASP A O 1
ATOM 4025 N N . GLY A 1 501 ? 0.567 7.052 9.267 1.00 83.38 501 GLY A N 1
ATOM 4026 C CA . GLY A 1 501 ? 0.616 5.663 8.813 1.00 83.38 501 GLY A CA 1
ATOM 4027 C C . GLY A 1 501 ? 1.698 4.814 9.483 1.00 83.38 501 GLY A C 1
ATOM 4028 O O . GLY A 1 501 ? 1.949 3.688 9.043 1.00 83.38 501 GLY A O 1
ATOM 4029 N N . ASN A 1 502 ? 2.316 5.295 10.566 1.00 86.69 502 ASN A N 1
ATOM 4030 C CA . ASN A 1 502 ? 3.287 4.513 11.328 1.00 86.69 502 ASN A CA 1
ATOM 4031 C C . ASN A 1 502 ? 2.617 3.734 12.455 1.00 86.69 502 ASN A C 1
ATOM 4033 O O . ASN A 1 502 ? 1.857 4.284 13.257 1.00 86.69 502 ASN A O 1
ATOM 4037 N N . ILE A 1 503 ? 2.999 2.464 12.582 1.00 94.56 503 ILE A N 1
ATOM 4038 C CA . ILE A 1 503 ? 2.674 1.638 13.742 1.00 94.56 503 ILE A CA 1
ATOM 4039 C C . ILE A 1 503 ? 3.959 1.373 14.520 1.00 94.56 503 ILE A C 1
ATOM 4041 O O . ILE A 1 503 ? 4.938 0.888 13.951 1.00 94.56 503 ILE A O 1
ATOM 4045 N N . LYS A 1 504 ? 3.967 1.657 15.822 1.00 93.44 504 LYS A N 1
ATOM 4046 C CA . LYS A 1 504 ? 5.116 1.408 16.706 1.00 93.44 504 LYS A CA 1
ATOM 4047 C C . LYS A 1 504 ? 4.739 0.438 17.817 1.00 93.44 504 LYS A C 1
ATOM 4049 O O . LYS A 1 504 ? 3.647 0.521 18.374 1.00 93.44 504 LYS A O 1
ATOM 4054 N N . VAL A 1 505 ? 5.652 -0.477 18.133 1.00 93.31 505 VAL A N 1
ATOM 4055 C CA . VAL A 1 505 ? 5.520 -1.451 19.223 1.00 93.31 505 VAL A CA 1
ATOM 4056 C C . VAL A 1 505 ? 6.529 -1.114 20.311 1.00 93.31 505 VAL A C 1
ATOM 4058 O O . VAL A 1 505 ? 7.732 -1.015 20.066 1.00 93.31 505 VAL A O 1
ATOM 4061 N N . TRP A 1 506 ? 6.021 -0.954 21.523 1.00 92.75 506 TRP A N 1
ATOM 4062 C CA . TRP A 1 506 ? 6.745 -0.426 22.663 1.00 92.75 506 TRP A CA 1
ATOM 4063 C C . TRP A 1 506 ? 6.843 -1.454 23.770 1.00 92.75 506 TRP A C 1
ATOM 4065 O O . TRP A 1 506 ? 5.850 -2.062 24.191 1.00 92.75 506 TRP A O 1
ATOM 4075 N N . ASN A 1 507 ? 8.033 -1.550 24.345 1.00 87.81 507 ASN A N 1
ATOM 4076 C CA . ASN A 1 507 ? 8.225 -2.295 25.567 1.00 87.81 507 ASN A CA 1
ATOM 4077 C C . ASN A 1 507 ? 7.850 -1.434 26.773 1.00 87.81 507 ASN A C 1
ATOM 4079 O O . ASN A 1 507 ? 8.528 -0.467 27.124 1.00 87.81 507 ASN A O 1
ATOM 4083 N N . ARG A 1 508 ? 6.797 -1.829 27.489 1.00 81.62 508 ARG A N 1
ATOM 4084 C CA . ARG A 1 508 ? 6.341 -1.087 28.670 1.00 81.62 508 ARG A CA 1
ATOM 4085 C C . ARG A 1 508 ? 7.376 -1.051 29.797 1.00 81.62 508 ARG A C 1
ATOM 4087 O O . ARG A 1 508 ? 7.388 -0.092 30.563 1.00 81.62 508 ARG A O 1
ATOM 4094 N N . LYS A 1 509 ? 8.228 -2.072 29.967 1.00 78.94 509 LYS A N 1
ATOM 4095 C CA . LYS A 1 509 ? 9.154 -2.160 31.116 1.00 78.94 509 LYS A CA 1
ATOM 4096 C C . LYS A 1 509 ? 10.288 -1.147 31.014 1.00 78.94 509 LYS A C 1
ATOM 4098 O O . LYS A 1 509 ? 10.514 -0.424 31.981 1.00 78.94 509 LYS A O 1
ATOM 4103 N N . ASN A 1 510 ? 10.944 -1.049 29.863 1.00 80.38 510 ASN A N 1
ATOM 4104 C CA . ASN A 1 510 ? 12.063 -0.122 29.652 1.00 80.38 510 ASN A CA 1
ATOM 4105 C C . ASN A 1 510 ? 11.676 1.156 28.881 1.00 80.38 510 ASN A C 1
ATOM 4107 O O . ASN A 1 510 ? 12.501 2.052 28.810 1.00 80.38 510 ASN A O 1
ATOM 4111 N N . SER A 1 511 ? 10.433 1.271 28.392 1.00 80.81 511 SER A N 1
ATOM 4112 C CA . SER A 1 511 ? 9.941 2.411 27.596 1.00 80.81 511 SER A CA 1
ATOM 4113 C C . SER A 1 511 ? 10.595 2.566 26.218 1.00 80.81 511 SER A C 1
ATOM 4115 O O . SER A 1 511 ? 10.477 3.625 25.611 1.00 80.81 511 SER A O 1
ATOM 4117 N N . ASN A 1 512 ? 11.267 1.533 25.711 1.00 86.12 512 ASN A N 1
ATOM 4118 C CA . ASN A 1 512 ? 11.944 1.611 24.422 1.00 86.12 512 ASN A CA 1
ATOM 4119 C C . ASN A 1 512 ? 11.030 1.156 23.282 1.00 86.12 512 ASN A C 1
ATOM 4121 O O . ASN A 1 512 ? 10.201 0.252 23.443 1.00 86.12 512 ASN A O 1
ATOM 4125 N N . LEU A 1 513 ? 11.238 1.763 22.115 1.00 88.31 513 LEU A N 1
ATOM 4126 C CA . LEU A 1 513 ? 10.722 1.269 20.846 1.00 88.31 513 LEU A CA 1
ATOM 4127 C C . LEU A 1 513 ? 11.404 -0.067 20.518 1.00 88.31 513 LEU A C 1
ATOM 4129 O O . LEU A 1 513 ? 12.631 -0.143 20.488 1.00 88.31 513 LEU A O 1
ATOM 4133 N N . GLU A 1 514 ? 10.621 -1.117 20.285 1.00 85.44 514 GLU A N 1
ATOM 4134 C CA . GLU A 1 514 ? 11.149 -2.435 19.907 1.00 85.44 514 GLU A CA 1
ATOM 4135 C C . GLU A 1 514 ? 11.101 -2.659 18.403 1.00 85.44 514 GLU A C 1
ATOM 4137 O O . GLU A 1 514 ? 12.054 -3.170 17.821 1.00 85.44 514 GLU A O 1
ATOM 4142 N N . THR A 1 515 ? 9.986 -2.294 17.770 1.00 84.75 515 THR A N 1
ATOM 4143 C CA . THR A 1 515 ? 9.824 -2.436 16.326 1.00 84.75 515 THR A CA 1
ATOM 4144 C C . THR A 1 515 ? 8.844 -1.410 15.773 1.00 84.75 515 THR A C 1
ATOM 4146 O O . THR A 1 515 ? 7.966 -0.908 16.483 1.00 84.75 515 THR A O 1
ATOM 4149 N N . GLN A 1 516 ? 9.002 -1.104 14.490 1.00 84.75 516 GLN A N 1
ATOM 4150 C CA . GLN A 1 516 ? 8.104 -0.258 13.722 1.00 84.75 516 GLN A CA 1
ATOM 4151 C C . GLN A 1 516 ? 7.554 -1.072 12.556 1.00 84.75 516 GLN A C 1
ATOM 4153 O O . GLN A 1 516 ? 8.312 -1.616 11.752 1.00 84.75 516 GLN A O 1
ATOM 4158 N N . LEU A 1 517 ? 6.230 -1.142 12.458 1.00 82.00 517 LEU A N 1
ATOM 4159 C CA . LEU A 1 517 ? 5.555 -1.795 11.348 1.00 82.00 517 LEU A CA 1
ATOM 4160 C C . LEU A 1 517 ? 5.243 -0.724 10.302 1.00 82.00 517 LEU A C 1
ATOM 4162 O O . LEU A 1 517 ? 4.421 0.166 10.525 1.00 82.00 517 LEU A O 1
ATOM 4166 N N . MET A 1 518 ? 5.953 -0.783 9.177 1.00 74.62 518 MET A N 1
ATOM 4167 C CA . MET A 1 518 ? 5.806 0.169 8.079 1.00 74.62 518 MET A CA 1
ATOM 4168 C C . MET A 1 518 ? 4.958 -0.428 6.963 1.00 74.62 518 MET A C 1
ATOM 4170 O O . MET A 1 518 ? 5.115 -1.595 6.601 1.00 74.62 518 MET A O 1
ATOM 4174 N N . GLY A 1 519 ? 4.083 0.385 6.372 1.00 63.12 519 GLY A N 1
ATOM 4175 C CA . GLY A 1 519 ? 3.376 -0.031 5.169 1.00 63.12 519 GLY A CA 1
ATOM 4176 C C . GLY A 1 519 ? 2.229 0.871 4.742 1.00 63.12 519 GLY A C 1
ATOM 4177 O O . GLY A 1 519 ? 2.053 1.033 3.534 1.00 63.12 519 GLY A O 1
ATOM 4178 N N . HIS A 1 520 ? 1.445 1.407 5.682 1.00 75.44 520 HIS A N 1
ATOM 4179 C CA . HIS A 1 520 ? 0.347 2.319 5.351 1.00 75.44 520 HIS A CA 1
ATOM 4180 C C . HIS A 1 520 ? 0.886 3.601 4.710 1.00 75.44 520 HIS A C 1
ATOM 4182 O O . HIS A 1 520 ? 1.931 4.101 5.119 1.00 75.44 520 HIS A O 1
ATOM 4188 N N . SER A 1 521 ? 0.195 4.105 3.686 1.00 75.31 521 SER A N 1
ATOM 4189 C CA . SER A 1 521 ? 0.580 5.338 2.976 1.00 75.31 521 SER A CA 1
ATOM 4190 C C . SER A 1 521 ? -0.128 6.585 3.509 1.00 75.31 521 SER A C 1
ATOM 4192 O O . SER A 1 521 ? 0.147 7.689 3.046 1.00 75.31 521 SER A O 1
ATOM 4194 N N . ALA A 1 522 ? -1.048 6.413 4.460 1.00 79.75 522 ALA A N 1
ATOM 4195 C CA . ALA A 1 522 ? -1.810 7.488 5.076 1.00 79.75 522 ALA A CA 1
ATOM 4196 C C . ALA A 1 522 ? -2.203 7.142 6.523 1.00 79.75 522 ALA A C 1
ATOM 4198 O O . ALA A 1 522 ? -1.982 6.027 7.004 1.00 79.75 522 ALA A O 1
ATOM 4199 N N . SER A 1 523 ? -2.837 8.111 7.187 1.00 86.25 523 SER A N 1
ATOM 4200 C CA . SER A 1 523 ? -3.289 8.074 8.582 1.00 86.25 523 SER A CA 1
ATOM 4201 C C . SER A 1 523 ? -3.898 6.743 9.013 1.00 86.25 523 SER A C 1
ATOM 4203 O O . SER A 1 523 ? -4.852 6.277 8.390 1.00 86.25 523 SER A O 1
ATOM 4205 N N . ILE A 1 524 ? -3.389 6.150 10.094 1.00 96.25 524 ILE A N 1
ATOM 4206 C CA . ILE A 1 524 ? -4.038 5.006 10.743 1.00 96.25 524 ILE A CA 1
ATOM 4207 C C . ILE A 1 524 ? -5.180 5.537 11.592 1.00 96.25 524 ILE A C 1
ATOM 4209 O O . ILE A 1 524 ? -4.986 6.441 12.399 1.00 96.25 524 ILE A O 1
ATOM 4213 N N . TRP A 1 525 ? -6.367 4.966 11.433 1.00 97.19 525 TRP A N 1
ATOM 4214 C CA . TRP A 1 525 ? -7.529 5.354 12.228 1.00 97.19 525 TRP A CA 1
ATOM 4215 C C . TRP A 1 525 ? -7.750 4.446 13.424 1.00 97.19 525 TRP A C 1
ATOM 4217 O O . TRP A 1 525 ? -8.111 4.951 14.485 1.00 97.19 525 TRP A O 1
ATOM 4227 N N . ASP A 1 526 ? -7.502 3.146 13.269 1.00 97.88 526 ASP A N 1
ATOM 4228 C CA . ASP A 1 526 ? -7.705 2.190 14.347 1.00 97.88 526 ASP A CA 1
ATOM 4229 C C . ASP A 1 526 ? -6.762 0.984 14.276 1.00 97.88 526 ASP A C 1
ATOM 4231 O O . ASP A 1 526 ? -6.230 0.632 13.217 1.00 97.88 526 ASP A O 1
ATOM 4235 N N . LEU A 1 527 ? -6.567 0.358 15.435 1.00 97.81 527 LEU A N 1
ATOM 4236 C CA . LEU A 1 527 ? -5.778 -0.842 15.659 1.00 97.81 527 LEU A CA 1
ATOM 4237 C C . LEU A 1 527 ? -6.594 -1.823 16.502 1.00 97.81 527 LEU A C 1
ATOM 4239 O O . LEU A 1 527 ? -7.181 -1.451 17.511 1.00 97.81 527 LEU A O 1
ATOM 4243 N N . ALA A 1 528 ? -6.560 -3.102 16.144 1.00 96.19 528 ALA A N 1
ATOM 4244 C CA . ALA A 1 528 ? -7.174 -4.165 16.929 1.00 96.19 528 ALA A CA 1
ATOM 4245 C C . ALA A 1 528 ? -6.239 -5.376 17.006 1.00 96.19 528 ALA A C 1
ATOM 4247 O O . ALA A 1 528 ? -5.577 -5.724 16.031 1.00 96.19 528 ALA A O 1
ATOM 4248 N N . ILE A 1 529 ? -6.176 -6.034 18.163 1.00 95.25 529 ILE A N 1
ATOM 4249 C CA . ILE A 1 529 ? -5.323 -7.208 18.401 1.00 95.25 529 ILE A CA 1
ATOM 4250 C C . ILE A 1 529 ? -6.183 -8.460 18.540 1.00 95.25 529 ILE A C 1
ATOM 4252 O O . ILE A 1 529 ? -7.229 -8.434 19.190 1.00 95.25 529 ILE A O 1
ATOM 4256 N N . SER A 1 530 ? -5.720 -9.568 17.961 1.00 94.25 530 SER A N 1
ATOM 4257 C CA . SER A 1 530 ? -6.341 -10.873 18.152 1.00 94.25 530 SER A CA 1
ATOM 4258 C C . SER A 1 530 ? -6.222 -11.326 19.614 1.00 94.25 530 SER A C 1
ATOM 4260 O O . SER A 1 530 ? -5.196 -11.079 20.249 1.00 94.25 530 SER A O 1
ATOM 4262 N N . PRO A 1 531 ? -7.210 -12.056 20.162 1.00 91.88 531 PRO A N 1
ATOM 4263 C CA . PRO A 1 531 ? -7.186 -12.502 21.561 1.00 91.88 531 PRO A CA 1
ATOM 4264 C C . PRO A 1 531 ? -5.931 -13.298 21.962 1.00 91.88 531 PRO A C 1
ATOM 4266 O O . PRO A 1 531 ? -5.492 -13.247 23.111 1.00 91.88 531 PRO A O 1
ATOM 4269 N N . ASP A 1 532 ? -5.314 -14.009 21.016 1.00 91.25 532 ASP A N 1
ATOM 4270 C CA . ASP A 1 532 ? -4.070 -14.757 21.232 1.00 91.25 532 ASP A CA 1
ATOM 4271 C C . ASP A 1 532 ? -2.794 -13.888 21.233 1.00 91.25 532 ASP A C 1
ATOM 4273 O O . ASP A 1 532 ? -1.711 -14.402 21.519 1.00 91.25 532 ASP A O 1
ATOM 4277 N N . GLY A 1 533 ? -2.913 -12.591 20.929 1.00 91.25 533 GLY A N 1
ATOM 4278 C CA . GLY A 1 533 ? -1.824 -11.616 20.907 1.00 91.25 533 GLY A CA 1
ATOM 4279 C C . GLY A 1 533 ? -0.878 -11.731 19.712 1.00 91.25 533 GLY A C 1
ATOM 4280 O O . GLY A 1 533 ? 0.175 -11.096 19.719 1.00 91.25 533 GLY A O 1
ATOM 4281 N N . LYS A 1 534 ? -1.196 -12.550 18.701 1.00 91.62 534 LYS A N 1
ATOM 4282 C CA . LYS A 1 534 ? -0.275 -12.838 17.585 1.00 91.62 534 LYS A CA 1
ATOM 4283 C C . LYS A 1 534 ? -0.537 -12.018 16.334 1.00 91.62 534 LYS A C 1
ATOM 4285 O O . LYS A 1 534 ? 0.390 -11.807 15.552 1.00 91.62 534 LYS A O 1
ATOM 4290 N N . THR A 1 535 ? -1.777 -11.591 16.123 1.00 93.38 535 THR A N 1
ATOM 4291 C CA . THR A 1 535 ? -2.184 -10.846 14.933 1.00 93.38 535 THR A CA 1
ATOM 4292 C C . THR A 1 535 ? -2.646 -9.454 15.327 1.00 93.38 535 THR A C 1
ATOM 4294 O O . THR A 1 535 ? -3.556 -9.301 16.136 1.00 93.38 535 THR A O 1
ATOM 4297 N N . LEU A 1 536 ? -2.048 -8.436 14.720 1.00 96.06 536 LEU A N 1
ATOM 4298 C CA . LEU A 1 536 ? -2.568 -7.072 14.745 1.00 96.06 536 LEU A CA 1
ATOM 4299 C C . LEU A 1 536 ? -3.348 -6.830 13.456 1.00 96.06 536 LEU A C 1
ATOM 4301 O O . LEU A 1 536 ? -2.951 -7.310 12.396 1.00 96.06 536 LEU A O 1
ATOM 4305 N N . VAL A 1 537 ? -4.428 -6.070 13.531 1.00 96.62 537 VAL A N 1
ATOM 4306 C CA . VAL A 1 537 ? -5.131 -5.528 12.371 1.00 96.62 537 VAL A CA 1
ATOM 4307 C C . VAL A 1 537 ? -5.120 -4.011 12.490 1.00 96.62 537 VAL A C 1
ATOM 4309 O O . VAL A 1 537 ? -5.354 -3.482 13.573 1.00 96.62 537 VAL A O 1
ATOM 4312 N N . SER A 1 538 ? -4.811 -3.321 11.400 1.00 96.94 538 SER A N 1
ATOM 4313 C CA . SER A 1 538 ? -4.803 -1.861 11.315 1.00 96.94 538 SER A CA 1
ATOM 4314 C C . SER A 1 538 ? -5.660 -1.392 10.155 1.00 96.94 538 SER A C 1
ATOM 4316 O O . SER A 1 538 ? -5.727 -2.067 9.128 1.00 96.94 538 SER A O 1
ATOM 4318 N N . CYS A 1 539 ? -6.316 -0.247 10.307 1.00 96.62 539 CYS A N 1
ATOM 4319 C CA . CYS A 1 539 ? -7.112 0.365 9.251 1.00 96.62 539 CYS A CA 1
ATOM 4320 C C . CYS A 1 539 ? -6.693 1.817 9.029 1.00 96.62 539 CYS A C 1
ATOM 4322 O O . CYS A 1 539 ? -6.247 2.491 9.963 1.00 96.62 539 CYS A O 1
ATOM 4324 N N . SER A 1 540 ? -6.804 2.297 7.792 1.00 91.88 540 SER A N 1
ATOM 4325 C CA . SER A 1 540 ? -6.216 3.578 7.406 1.00 91.88 540 SER A CA 1
ATOM 4326 C C . SER A 1 540 ? -7.084 4.382 6.437 1.00 91.88 540 SER A C 1
ATOM 4328 O O . SER A 1 540 ? -8.045 3.906 5.826 1.00 91.88 540 SER A O 1
ATOM 4330 N N . GLN A 1 541 ? -6.718 5.657 6.327 1.00 86.81 541 GLN A N 1
ATOM 4331 C CA . GLN A 1 541 ? -7.148 6.576 5.286 1.00 86.81 541 GLN A CA 1
ATOM 4332 C C . GLN A 1 541 ? -6.724 6.136 3.881 1.00 86.81 541 GLN A C 1
ATOM 4334 O O . GLN A 1 541 ? -7.341 6.588 2.926 1.00 86.81 541 GLN A O 1
ATOM 4339 N N . ASP A 1 542 ? -5.755 5.226 3.754 1.00 79.69 542 ASP A N 1
ATOM 4340 C CA . ASP A 1 542 ? -5.376 4.592 2.484 1.00 79.69 542 ASP A CA 1
ATOM 4341 C C . ASP A 1 542 ? -6.363 3.506 2.008 1.00 79.69 542 ASP A C 1
ATOM 4343 O O . ASP A 1 542 ? -6.024 2.708 1.139 1.00 79.69 542 ASP A O 1
ATOM 4347 N N . GLU A 1 543 ? -7.562 3.454 2.606 1.00 83.62 543 GLU A N 1
ATOM 4348 C CA . GLU A 1 543 ? -8.674 2.551 2.251 1.00 83.62 543 GLU A CA 1
ATOM 4349 C C . GLU A 1 543 ? -8.385 1.065 2.541 1.00 83.62 543 GLU A C 1
ATOM 4351 O O . GLU A 1 543 ? -9.233 0.186 2.352 1.00 83.62 543 GLU A O 1
ATOM 4356 N N . SER A 1 544 ? -7.200 0.767 3.084 1.00 84.44 544 SER A N 1
ATOM 4357 C CA . SER A 1 544 ? -6.762 -0.589 3.375 1.00 84.44 544 SER A CA 1
ATOM 4358 C C . SER A 1 544 ? -6.936 -0.967 4.845 1.00 84.44 544 SER A C 1
ATOM 4360 O O . SER A 1 544 ? -6.762 -0.172 5.775 1.00 84.44 544 SER A O 1
ATOM 4362 N N . VAL A 1 545 ? -7.231 -2.247 5.050 1.00 93.50 545 VAL A N 1
ATOM 4363 C CA . VAL A 1 545 ? -7.085 -2.951 6.320 1.00 93.50 545 VAL A CA 1
ATOM 4364 C C . VAL A 1 545 ? -5.913 -3.910 6.192 1.00 93.50 545 VAL A C 1
ATOM 4366 O O . VAL A 1 545 ? -5.880 -4.748 5.292 1.00 93.50 545 VAL A O 1
ATOM 4369 N N . ARG A 1 546 ? -4.933 -3.820 7.086 1.00 92.31 546 ARG A N 1
ATOM 4370 C CA . ARG A 1 546 ? -3.739 -4.672 7.067 1.00 92.31 546 ARG A CA 1
ATOM 4371 C C . ARG A 1 546 ? -3.715 -5.570 8.275 1.00 92.31 546 ARG A C 1
ATOM 4373 O O . ARG A 1 546 ? -4.038 -5.149 9.375 1.00 92.31 546 ARG A O 1
ATOM 4380 N N . THR A 1 547 ? -3.300 -6.808 8.066 1.00 92.69 547 THR A N 1
ATOM 4381 C CA . THR A 1 547 ? -3.078 -7.782 9.131 1.00 92.69 547 THR A CA 1
ATOM 4382 C C . THR A 1 547 ? -1.579 -8.009 9.274 1.00 92.69 547 THR A C 1
ATOM 4384 O O . THR A 1 547 ? -0.885 -8.194 8.276 1.00 92.69 547 THR A O 1
ATOM 4387 N N . TRP A 1 548 ? -1.074 -8.020 10.499 1.00 92.75 548 TRP A N 1
ATOM 4388 C CA . TRP A 1 548 ? 0.349 -8.102 10.818 1.00 92.75 548 TRP A CA 1
ATOM 4389 C C . TRP A 1 548 ? 0.601 -9.280 11.737 1.00 92.75 548 TRP A C 1
ATOM 4391 O O . TRP A 1 548 ? -0.204 -9.564 12.626 1.00 92.75 548 TRP A O 1
ATOM 4401 N N . ASN A 1 549 ? 1.725 -9.953 11.544 1.00 87.81 549 ASN A N 1
ATOM 4402 C CA . ASN A 1 549 ? 2.217 -10.948 12.475 1.00 87.81 549 ASN A CA 1
ATOM 4403 C C . ASN A 1 549 ? 3.100 -10.258 13.512 1.00 87.81 549 ASN A C 1
ATOM 4405 O O . ASN A 1 549 ? 4.194 -9.805 13.193 1.00 87.81 549 ASN A O 1
ATOM 4409 N N . LEU A 1 550 ? 2.658 -10.212 14.763 1.00 87.50 550 LEU A N 1
ATOM 4410 C CA . LEU A 1 550 ? 3.413 -9.567 15.840 1.00 87.50 550 LEU A CA 1
ATOM 4411 C C . LEU A 1 550 ? 4.652 -10.359 16.272 1.00 87.50 550 LEU A C 1
ATOM 4413 O O . LEU A 1 550 ? 5.522 -9.813 16.939 1.00 87.50 550 LEU A O 1
ATOM 4417 N N . THR A 1 551 ? 4.759 -11.633 15.883 1.00 82.69 551 THR A N 1
ATOM 4418 C CA . THR A 1 551 ? 5.952 -12.447 16.159 1.00 82.69 551 THR A CA 1
ATOM 4419 C C . THR A 1 551 ? 7.078 -12.142 15.171 1.00 82.69 551 THR A C 1
ATOM 4421 O O . THR A 1 551 ? 8.240 -12.145 15.566 1.00 82.69 551 THR A O 1
ATOM 4424 N N . THR A 1 552 ? 6.755 -11.889 13.897 1.00 76.94 552 THR A N 1
ATOM 4425 C CA . THR A 1 552 ? 7.759 -11.629 12.845 1.00 76.94 552 THR A CA 1
ATOM 4426 C C . THR A 1 552 ? 7.903 -10.150 12.487 1.00 76.94 552 THR A C 1
ATOM 4428 O O . THR A 1 552 ? 8.927 -9.759 11.942 1.00 76.94 552 THR A O 1
ATOM 4431 N N . GLY A 1 553 ? 6.901 -9.321 12.790 1.00 72.25 553 GLY A N 1
ATOM 4432 C CA . GLY A 1 553 ? 6.824 -7.925 12.351 1.00 72.25 553 GLY A CA 1
ATOM 4433 C C . GLY A 1 553 ? 6.379 -7.752 10.892 1.00 72.25 553 GLY A C 1
ATOM 4434 O O . GLY A 1 553 ? 6.396 -6.638 10.377 1.00 72.25 553 GLY A O 1
ATOM 4435 N N . GLU A 1 554 ? 5.979 -8.828 10.212 1.00 75.38 554 GLU A N 1
ATOM 4436 C CA . GLU A 1 554 ? 5.632 -8.798 8.788 1.00 75.38 554 GLU A CA 1
ATOM 4437 C C . GLU A 1 554 ? 4.126 -8.621 8.548 1.00 75.38 554 GLU A C 1
ATOM 4439 O O . GLU A 1 554 ? 3.282 -9.028 9.353 1.00 75.38 554 GLU A O 1
ATOM 4444 N N . VAL A 1 555 ? 3.774 -8.049 7.393 1.00 76.06 555 VAL A N 1
ATOM 4445 C CA . VAL A 1 555 ? 2.384 -7.979 6.925 1.00 76.06 555 VAL A CA 1
ATOM 4446 C C . VAL A 1 555 ? 1.935 -9.366 6.464 1.00 76.06 555 VAL A C 1
ATOM 4448 O O . VAL A 1 555 ? 2.444 -9.899 5.480 1.00 76.06 555 VAL A O 1
ATOM 4451 N N . ASN A 1 556 ? 0.923 -9.919 7.128 1.00 75.25 556 ASN A N 1
ATOM 4452 C CA . ASN A 1 556 ? 0.282 -11.171 6.736 1.00 75.25 556 ASN A CA 1
ATOM 4453 C C . ASN A 1 556 ? -0.622 -10.994 5.505 1.00 75.25 556 ASN A C 1
ATOM 4455 O O . ASN A 1 556 ? -0.628 -11.839 4.615 1.00 75.25 556 ASN A O 1
ATOM 4459 N N . ALA A 1 557 ? -1.432 -9.932 5.470 1.00 70.44 557 ALA A N 1
ATOM 4460 C CA . ALA A 1 557 ? -2.390 -9.671 4.390 1.00 70.44 557 ALA A CA 1
ATOM 4461 C C . ALA A 1 557 ? -2.838 -8.208 4.381 1.00 70.44 557 ALA A C 1
ATOM 4463 O O . ALA A 1 557 ? -2.787 -7.543 5.415 1.00 70.44 557 ALA A O 1
ATOM 4464 N N . ILE A 1 558 ? -3.321 -7.744 3.230 1.00 75.12 558 ILE A N 1
ATOM 4465 C CA . ILE A 1 558 ? -3.878 -6.404 3.023 1.00 75.12 558 ILE A CA 1
ATOM 4466 C C . ILE A 1 558 ? -5.203 -6.562 2.304 1.00 75.12 558 ILE A C 1
ATOM 4468 O O . ILE A 1 558 ? -5.294 -7.308 1.333 1.00 75.12 558 ILE A O 1
ATOM 4472 N N . LEU A 1 559 ? -6.216 -5.882 2.811 1.00 74.62 559 LEU A N 1
ATOM 4473 C CA . LEU A 1 559 ? -7.597 -6.003 2.398 1.00 74.62 559 LEU A CA 1
ATOM 4474 C C . LEU A 1 559 ? -8.083 -4.606 2.039 1.00 74.62 559 LEU A C 1
ATOM 4476 O O . LEU A 1 559 ? -8.229 -3.756 2.915 1.00 74.62 559 LEU A O 1
ATOM 4480 N N . PHE A 1 560 ? -8.348 -4.368 0.758 1.00 73.25 560 PHE A N 1
ATOM 4481 C CA . PHE A 1 560 ? -9.067 -3.176 0.303 1.00 73.25 560 PHE A CA 1
ATOM 4482 C C . PHE A 1 560 ? -10.552 -3.377 0.589 1.00 73.25 560 PHE A C 1
ATOM 4484 O O . PHE A 1 560 ? -11.357 -3.730 -0.266 1.00 73.25 560 PHE A O 1
ATOM 4491 N N . SER A 1 561 ? -10.859 -3.311 1.880 1.00 67.25 561 SER A N 1
ATOM 4492 C CA . SER A 1 561 ? -12.142 -3.730 2.431 1.00 67.25 561 SER A CA 1
ATOM 4493 C C . SER A 1 561 ? -13.283 -2.782 2.070 1.00 67.25 561 SER A C 1
ATOM 4495 O O . SER A 1 561 ? -14.405 -3.245 1.870 1.00 67.25 561 SER A O 1
ATOM 4497 N N . HIS A 1 562 ? -13.007 -1.485 1.965 1.00 76.31 562 HIS A N 1
ATOM 4498 C CA . HIS A 1 562 ? -13.992 -0.426 1.764 1.00 76.31 562 HIS A CA 1
ATOM 4499 C C . HIS A 1 562 ? -13.578 0.441 0.567 1.00 76.31 562 HIS A C 1
ATOM 4501 O O . HIS A 1 562 ? -12.395 0.535 0.262 1.00 76.31 562 HIS A O 1
ATOM 4507 N N . GLU A 1 563 ? -14.543 1.085 -0.092 1.00 71.75 563 GLU A N 1
ATOM 4508 C CA . GLU A 1 563 ? -14.300 1.989 -1.240 1.00 71.75 563 GLU A CA 1
ATOM 4509 C C . GLU A 1 563 ? -13.704 3.344 -0.826 1.00 71.75 563 GLU A C 1
ATOM 4511 O O . GLU A 1 563 ? -13.455 4.214 -1.651 1.00 71.75 563 GLU A O 1
ATOM 4516 N N . THR A 1 564 ? -13.591 3.570 0.481 1.00 81.12 564 THR A N 1
ATOM 4517 C CA . THR A 1 564 ? -13.138 4.820 1.083 1.00 81.12 564 THR A CA 1
ATOM 4518 C C . THR A 1 564 ? -12.479 4.520 2.432 1.00 81.12 564 THR A C 1
ATOM 4520 O O . THR A 1 564 ? -12.414 3.372 2.873 1.00 81.12 564 THR A O 1
ATOM 4523 N N . VAL A 1 565 ? -12.022 5.574 3.115 1.00 87.12 565 VAL A N 1
ATOM 4524 C CA . VAL A 1 565 ? -11.387 5.538 4.441 1.00 87.12 565 VAL A CA 1
ATOM 4525 C C . VAL A 1 565 ? -12.032 4.537 5.402 1.00 87.12 565 VAL A C 1
ATOM 4527 O O . VAL A 1 565 ? -13.238 4.593 5.658 1.00 87.12 565 VAL A O 1
ATOM 4530 N N . VAL A 1 566 ? -11.199 3.696 6.016 1.00 96.75 566 VAL A N 1
ATOM 4531 C CA . VAL A 1 566 ? -11.618 2.749 7.052 1.00 96.75 566 VAL A CA 1
ATOM 4532 C C . VAL A 1 566 ? -11.314 3.341 8.421 1.00 96.75 566 VAL A C 1
ATOM 4534 O O . VAL A 1 566 ? -10.174 3.704 8.709 1.00 96.75 566 VAL A O 1
ATOM 4537 N N . TYR A 1 567 ? -12.336 3.451 9.265 1.00 97.81 567 TYR A N 1
ATOM 4538 C CA . TYR A 1 567 ? -12.267 4.190 10.521 1.00 97.81 567 TYR A CA 1
ATOM 4539 C C . TYR A 1 567 ? -12.136 3.327 11.768 1.00 97.81 567 TYR A C 1
ATOM 4541 O O . TYR A 1 567 ? -11.607 3.828 12.756 1.00 97.81 567 TYR A O 1
ATOM 4549 N N . ALA A 1 568 ? -12.665 2.103 11.762 1.00 97.62 568 ALA A N 1
ATOM 4550 C CA . ALA A 1 568 ? -12.776 1.312 12.982 1.00 97.62 568 ALA A CA 1
ATOM 4551 C C . ALA A 1 568 ? -12.602 -0.186 12.737 1.00 97.62 568 ALA A C 1
ATOM 4553 O O . ALA A 1 568 ? -12.992 -0.707 11.684 1.00 97.62 568 ALA A O 1
ATOM 4554 N N . LEU A 1 569 ? -12.066 -0.870 13.747 1.00 98.19 569 LEU A N 1
ATOM 4555 C CA . LEU A 1 569 ? -11.831 -2.309 13.760 1.00 98.19 569 LEU A CA 1
ATOM 4556 C C . LEU A 1 569 ? -12.316 -2.940 15.068 1.00 98.19 569 LEU A C 1
ATOM 4558 O O . LEU A 1 569 ? -12.270 -2.332 16.131 1.00 98.19 569 LEU A O 1
ATOM 4562 N N . ALA A 1 570 ? -12.735 -4.204 15.014 1.00 97.38 570 ALA A N 1
ATOM 4563 C CA . ALA A 1 570 ? -12.994 -4.989 16.221 1.00 97.38 570 ALA A CA 1
ATOM 4564 C C . ALA A 1 570 ? -12.723 -6.475 15.986 1.00 97.38 570 ALA A C 1
ATOM 4566 O O . ALA A 1 570 ? -13.143 -7.033 14.976 1.00 97.38 570 ALA A O 1
ATOM 4567 N N . PHE A 1 571 ? -12.060 -7.135 16.932 1.00 96.94 571 PHE A N 1
ATOM 4568 C CA . PHE A 1 571 ? -11.840 -8.580 16.889 1.00 96.94 571 PHE A CA 1
ATOM 4569 C C . PHE A 1 571 ? -12.969 -9.351 17.562 1.00 96.94 571 PHE A C 1
ATOM 4571 O O . PHE A 1 571 ? -13.514 -8.908 18.574 1.00 96.94 571 PHE A O 1
ATOM 4578 N N . SER A 1 572 ? -13.288 -10.534 17.033 1.00 96.56 572 SER A N 1
ATOM 4579 C CA . SER A 1 572 ? -14.148 -11.475 17.739 1.00 96.56 572 SER A CA 1
ATOM 4580 C C . SER A 1 572 ? -13.433 -12.028 18.984 1.00 96.56 572 SER A C 1
ATOM 4582 O O . SER A 1 572 ? -12.220 -12.262 18.939 1.00 96.56 572 SER A O 1
ATOM 4584 N N . PRO A 1 573 ? -14.148 -12.285 20.097 1.00 94.25 573 PRO A N 1
ATOM 4585 C CA . PRO A 1 573 ? -13.542 -12.819 21.322 1.00 94.25 573 PRO A CA 1
ATOM 4586 C C . PRO A 1 573 ? -12.870 -14.186 21.145 1.00 94.25 573 PRO A C 1
ATOM 4588 O O . PRO A 1 573 ? -11.941 -14.522 21.877 1.00 94.25 573 PRO A O 1
ATOM 4591 N N . ASP A 1 574 ? -13.323 -14.974 20.170 1.00 94.31 574 ASP A N 1
ATOM 4592 C CA . ASP A 1 574 ? -12.734 -16.266 19.813 1.00 94.31 574 ASP A CA 1
ATOM 4593 C C . ASP A 1 574 ? -11.569 -16.157 18.808 1.00 94.31 574 ASP A C 1
ATOM 4595 O O . ASP A 1 574 ? -10.912 -17.155 18.512 1.00 94.31 574 ASP A O 1
ATOM 4599 N N . GLY A 1 575 ? -11.301 -14.957 18.280 1.00 93.94 575 GLY A N 1
ATOM 4600 C CA . GLY A 1 575 ? -10.245 -14.687 17.308 1.00 93.94 575 GLY A CA 1
ATOM 4601 C C . GLY A 1 575 ? -10.475 -15.289 15.921 1.00 93.94 575 GLY A C 1
ATOM 4602 O O . GLY A 1 575 ? -9.539 -15.325 15.125 1.00 93.94 575 GLY A O 1
ATOM 4603 N N . GLN A 1 576 ? -11.676 -15.780 15.607 1.00 93.50 576 GLN A N 1
ATOM 4604 C CA . GLN A 1 576 ? -11.967 -16.390 14.305 1.00 93.50 576 GLN A CA 1
ATOM 4605 C C . GLN A 1 576 ? -12.260 -15.365 13.207 1.00 93.50 576 GLN A C 1
ATOM 4607 O O . GLN A 1 576 ? -12.009 -15.639 12.031 1.00 93.50 576 GLN A O 1
ATOM 4612 N N . PHE A 1 577 ? -12.763 -14.184 13.563 1.00 95.50 577 PHE A N 1
ATOM 4613 C CA . PHE A 1 577 ? -13.089 -13.122 12.618 1.00 95.50 577 PHE A CA 1
ATOM 4614 C C . PHE A 1 577 ? -12.777 -11.739 13.195 1.00 95.50 577 PHE A C 1
ATOM 4616 O O . PHE A 1 577 ? -12.521 -11.566 14.387 1.00 95.50 577 PHE A O 1
ATOM 4623 N N . PHE A 1 578 ? -12.792 -10.731 12.334 1.00 97.25 578 PHE A N 1
ATOM 4624 C CA . PHE A 1 578 ? -12.758 -9.333 12.746 1.00 97.25 578 PHE A CA 1
ATOM 4625 C C . PHE A 1 578 ? -13.743 -8.521 11.906 1.00 97.25 578 PHE A C 1
ATOM 4627 O O . PHE A 1 578 ? -14.129 -8.923 10.809 1.00 97.25 578 PHE A O 1
ATOM 4634 N N . ALA A 1 579 ? -14.169 -7.385 12.434 1.00 97.75 579 ALA A N 1
ATOM 4635 C CA . ALA A 1 579 ? -15.032 -6.432 11.766 1.00 97.75 579 ALA A CA 1
ATOM 4636 C C . ALA A 1 579 ? -14.233 -5.193 11.348 1.00 97.75 579 ALA A C 1
ATOM 4638 O O . ALA A 1 579 ? -13.314 -4.786 12.060 1.00 97.75 579 ALA A O 1
ATOM 4639 N N . SER A 1 580 ? -14.611 -4.590 10.225 1.00 98.06 580 SER A N 1
ATOM 4640 C CA . SER A 1 580 ? -14.134 -3.286 9.763 1.00 98.06 580 SER A CA 1
ATOM 4641 C C . SER A 1 580 ? -15.314 -2.382 9.426 1.00 98.06 580 SER A C 1
ATOM 4643 O O . SER A 1 580 ? -16.371 -2.866 9.014 1.00 98.06 580 SER A O 1
ATOM 4645 N N . ALA A 1 581 ? -15.153 -1.075 9.605 1.00 97.81 581 ALA A N 1
ATOM 4646 C CA . ALA A 1 581 ? -16.160 -0.100 9.206 1.00 97.81 581 ALA A CA 1
ATOM 4647 C C . ALA A 1 581 ? -15.521 1.216 8.759 1.00 97.81 581 ALA A C 1
ATOM 4649 O O . ALA A 1 581 ? -14.457 1.594 9.260 1.00 97.81 581 ALA A O 1
ATOM 4650 N N . GLY A 1 582 ? -16.163 1.910 7.819 1.00 94.50 582 GLY A N 1
ATOM 4651 C CA . GLY A 1 582 ? -15.567 3.068 7.162 1.00 94.50 582 GLY A CA 1
ATOM 4652 C C . GLY A 1 582 ? -16.534 4.187 6.790 1.00 94.50 582 GLY A C 1
ATOM 4653 O O . GLY A 1 582 ? -17.693 4.254 7.216 1.00 94.50 582 GLY A O 1
ATOM 4654 N N . LYS A 1 583 ? -16.008 5.110 5.983 1.00 93.25 583 LYS A N 1
ATOM 4655 C CA . LYS A 1 583 ? -16.729 6.266 5.436 1.00 93.25 583 LYS A CA 1
ATOM 4656 C C . LYS A 1 583 ? -17.800 5.863 4.416 1.00 93.25 583 LYS A C 1
ATOM 4658 O O . LYS A 1 583 ? -18.763 6.603 4.233 1.00 93.25 583 LYS A O 1
ATOM 4663 N N . ASP A 1 584 ? -17.682 4.673 3.836 1.00 88.25 584 ASP A N 1
ATOM 4664 C CA . ASP A 1 584 ? -18.671 4.056 2.947 1.00 88.25 584 ASP A CA 1
ATOM 4665 C C . ASP A 1 584 ? -19.960 3.622 3.667 1.00 88.25 584 ASP A C 1
ATOM 4667 O O . ASP A 1 584 ? -20.903 3.178 3.018 1.00 88.25 584 ASP A O 1
ATOM 4671 N N . LYS A 1 585 ? -20.035 3.824 4.995 1.00 94.19 585 LYS A N 1
ATOM 4672 C CA . LYS A 1 585 ? -21.207 3.578 5.856 1.00 94.19 585 LYS A CA 1
ATOM 4673 C C . LYS A 1 585 ? -21.511 2.094 6.088 1.00 94.19 585 LYS A C 1
ATOM 4675 O O . LYS A 1 585 ? -22.517 1.762 6.721 1.00 94.19 585 LYS A O 1
ATOM 4680 N N . ILE A 1 586 ? -20.653 1.202 5.601 1.00 92.88 586 ILE A N 1
ATOM 4681 C CA . ILE A 1 586 ? -20.839 -0.247 5.669 1.00 92.88 586 ILE A CA 1
ATOM 4682 C C . ILE A 1 586 ? -19.957 -0.813 6.780 1.00 92.88 586 ILE A C 1
ATOM 4684 O O . ILE A 1 586 ? -18.853 -0.333 7.037 1.00 92.88 586 ILE A O 1
ATOM 4688 N N . ILE A 1 587 ? -20.440 -1.864 7.438 1.00 98.06 587 ILE A N 1
ATOM 4689 C CA . ILE A 1 587 ? -19.640 -2.689 8.348 1.00 98.06 587 ILE A CA 1
ATOM 4690 C C . ILE A 1 587 ? -19.415 -4.034 7.668 1.00 98.06 587 ILE A C 1
ATOM 4692 O O . ILE A 1 587 ? -20.370 -4.656 7.208 1.00 98.06 587 ILE A O 1
ATOM 4696 N N . LYS A 1 588 ? -18.174 -4.506 7.609 1.00 95.69 588 LYS A N 1
ATOM 4697 C CA . LYS A 1 588 ? -17.801 -5.773 6.971 1.00 95.69 588 LYS A CA 1
ATOM 4698 C C . LYS A 1 588 ? -17.189 -6.722 7.989 1.00 95.69 588 LYS A C 1
ATOM 4700 O O . LYS A 1 588 ? -16.401 -6.297 8.826 1.00 95.69 588 LYS A O 1
ATOM 4705 N N . ILE A 1 589 ? -17.555 -7.999 7.921 1.00 96.50 589 ILE A N 1
ATOM 4706 C CA . ILE A 1 589 ? -17.035 -9.060 8.791 1.00 96.50 589 ILE A CA 1
ATOM 4707 C C . ILE A 1 589 ? -16.145 -9.981 7.970 1.00 96.50 589 ILE A C 1
ATOM 4709 O O . ILE A 1 589 ? -16.573 -10.509 6.945 1.00 96.50 589 ILE A O 1
ATOM 4713 N N . TRP A 1 590 ? -14.932 -10.214 8.448 1.00 94.50 590 TRP A N 1
ATOM 4714 C CA . TRP A 1 590 ? -13.878 -10.916 7.731 1.00 94.50 590 TRP A CA 1
ATOM 4715 C C . TRP A 1 590 ? -13.426 -12.140 8.503 1.00 94.50 590 TRP A C 1
ATOM 4717 O O . TRP A 1 590 ? -13.115 -12.056 9.691 1.00 94.50 590 TRP A O 1
ATOM 4727 N N . ASN A 1 591 ? -13.319 -13.270 7.820 1.00 87.81 591 ASN A N 1
ATOM 4728 C CA . ASN A 1 591 ? -12.708 -14.460 8.385 1.00 87.81 591 ASN A CA 1
ATOM 4729 C C . ASN A 1 591 ? -11.205 -14.222 8.572 1.00 87.81 591 ASN A C 1
ATOM 4731 O O . ASN A 1 591 ? -10.498 -13.833 7.641 1.00 87.81 591 ASN A O 1
ATOM 4735 N N . LEU A 1 592 ? -10.684 -14.468 9.772 1.00 87.88 592 LEU A N 1
ATOM 4736 C CA . LEU A 1 592 ? -9.268 -14.256 10.033 1.00 87.88 592 LEU A CA 1
ATOM 4737 C C . LEU A 1 592 ? -8.407 -15.290 9.294 1.00 87.88 592 LEU A C 1
ATOM 4739 O O . LEU A 1 592 ? -7.346 -14.949 8.793 1.00 87.88 592 LEU A O 1
ATOM 4743 N N . LYS A 1 593 ? -8.817 -16.549 9.190 1.00 82.69 593 LYS A N 1
ATOM 4744 C CA . LYS A 1 593 ? -7.958 -17.612 8.653 1.00 82.69 593 LYS A CA 1
ATOM 4745 C C . LYS A 1 593 ? -7.687 -17.464 7.156 1.00 82.69 593 LYS A C 1
ATOM 4747 O O . LYS A 1 593 ? -6.540 -17.598 6.740 1.00 82.69 593 LYS A O 1
ATOM 4752 N N . ASP A 1 594 ? -8.726 -17.231 6.364 1.00 79.06 594 ASP A N 1
ATOM 4753 C CA . ASP A 1 594 ? -8.642 -17.178 4.897 1.00 79.06 594 ASP A CA 1
ATOM 4754 C C . ASP A 1 594 ? -8.827 -15.768 4.317 1.00 79.06 594 ASP A C 1
ATOM 4756 O O . ASP A 1 594 ? -8.642 -15.580 3.117 1.00 79.06 594 ASP A O 1
ATOM 4760 N N . ARG A 1 595 ? -9.110 -14.773 5.170 1.00 82.00 595 ARG A N 1
ATOM 4761 C CA . ARG A 1 595 ? -9.305 -13.361 4.805 1.00 82.00 595 ARG A CA 1
ATOM 4762 C C . ARG A 1 595 ? -10.506 -13.107 3.892 1.00 82.00 595 ARG A C 1
ATOM 4764 O O . ARG A 1 595 ? -10.566 -12.070 3.237 1.00 82.00 595 ARG A O 1
ATOM 4771 N N . THR A 1 596 ? -11.466 -14.023 3.861 1.00 78.19 596 THR A N 1
ATOM 4772 C CA . THR A 1 596 ? -12.688 -13.864 3.070 1.00 78.19 596 THR A CA 1
ATOM 4773 C C . THR A 1 596 ? -13.702 -12.960 3.768 1.00 78.19 596 THR A C 1
ATOM 4775 O O . THR A 1 596 ? -13.795 -12.925 4.999 1.00 78.19 596 THR A O 1
ATOM 4778 N N . LEU A 1 597 ? -14.476 -12.217 2.974 1.00 86.44 597 LEU A N 1
ATOM 4779 C CA . LEU A 1 597 ? -15.632 -11.473 3.464 1.00 86.44 597 LEU A CA 1
ATOM 4780 C C . LEU A 1 597 ? -16.742 -12.468 3.822 1.00 86.44 597 LEU A C 1
ATOM 4782 O O . LEU A 1 597 ? -17.252 -13.169 2.951 1.00 86.44 597 LEU A O 1
ATOM 4786 N N . LEU A 1 598 ? -17.130 -12.517 5.094 1.00 86.38 598 LEU A N 1
ATOM 4787 C CA . LEU A 1 598 ? -18.210 -13.380 5.573 1.00 86.38 598 LEU A CA 1
ATOM 4788 C C . LEU A 1 598 ? -19.578 -12.743 5.348 1.00 86.38 598 LEU A C 1
ATOM 4790 O O . LEU A 1 598 ? -20.511 -13.412 4.915 1.00 86.38 598 LEU A O 1
ATOM 4794 N N . LYS A 1 599 ? -19.710 -11.459 5.692 1.00 91.69 599 LYS A N 1
ATOM 4795 C CA . LYS A 1 599 ? -20.975 -10.717 5.618 1.00 91.69 599 LYS A CA 1
ATOM 4796 C C . LYS A 1 599 ? -20.750 -9.213 5.721 1.00 91.69 599 LYS A C 1
ATOM 4798 O O . LYS A 1 599 ? -19.686 -8.762 6.147 1.00 91.69 599 LYS A O 1
ATOM 4803 N N . SER A 1 600 ? -21.760 -8.444 5.327 1.00 92.81 600 SER A N 1
ATOM 4804 C CA . SER A 1 600 ? -21.779 -6.982 5.423 1.00 92.81 600 SER A CA 1
ATOM 4805 C C . SER A 1 600 ? -23.079 -6.507 6.066 1.00 92.81 600 SER A C 1
ATOM 4807 O O . SER A 1 600 ? -24.150 -7.008 5.732 1.00 92.81 600 SER A O 1
ATOM 4809 N N . PHE A 1 601 ? -22.991 -5.526 6.959 1.00 95.19 601 PHE A N 1
ATOM 4810 C CA . PHE A 1 601 ? -24.139 -4.838 7.536 1.00 95.19 601 PHE A CA 1
ATOM 4811 C C . PHE A 1 601 ? -24.273 -3.448 6.926 1.00 95.19 601 PHE A C 1
ATOM 4813 O O . PHE A 1 601 ? -23.348 -2.634 6.973 1.00 95.19 601 PHE A O 1
ATOM 4820 N N . VAL A 1 602 ? -25.454 -3.191 6.369 1.00 93.69 602 VAL A N 1
ATOM 4821 C CA . VAL A 1 602 ? -25.853 -1.917 5.769 1.00 93.69 602 VAL A CA 1
ATOM 4822 C C . VAL A 1 602 ? -27.028 -1.366 6.572 1.00 93.69 602 VAL A C 1
ATOM 4824 O O . VAL A 1 602 ? -27.922 -2.118 6.963 1.00 93.69 602 VAL A O 1
ATOM 4827 N N . GLY A 1 603 ? -27.030 -0.059 6.833 1.00 91.38 603 GLY A N 1
ATOM 4828 C CA . GLY A 1 603 ? -28.152 0.608 7.504 1.00 91.38 603 GLY A CA 1
ATOM 4829 C C . GLY A 1 603 ? -27.805 1.856 8.314 1.00 91.38 603 GLY A C 1
ATOM 4830 O O . GLY A 1 603 ? -28.691 2.385 8.984 1.00 91.38 603 GLY A O 1
ATOM 4831 N N . HIS A 1 604 ? -26.544 2.295 8.318 1.00 97.62 604 HIS A N 1
ATOM 4832 C CA . HIS A 1 604 ? -26.164 3.638 8.759 1.00 97.62 604 HIS A CA 1
ATOM 4833 C C . HIS A 1 604 ? -26.269 4.632 7.598 1.00 97.62 604 HIS A C 1
ATOM 4835 O O . HIS A 1 604 ? -25.993 4.281 6.453 1.00 97.62 604 HIS A O 1
ATOM 4841 N N . GLU A 1 605 ? -26.637 5.875 7.906 1.00 96.69 605 GLU A N 1
ATOM 4842 C CA . GLU A 1 605 ? -26.859 6.922 6.892 1.00 96.69 605 GLU A CA 1
ATOM 4843 C C . GLU A 1 605 ? -25.627 7.808 6.658 1.00 96.69 605 GLU A C 1
ATOM 4845 O O . GLU A 1 605 ? -25.566 8.577 5.695 1.00 96.69 605 GLU A O 1
ATOM 4850 N N . ASP A 1 606 ? -24.605 7.665 7.498 1.00 97.81 606 ASP A N 1
ATOM 4851 C CA . ASP A 1 606 ? -23.324 8.365 7.409 1.00 97.81 606 ASP A CA 1
ATOM 4852 C C . ASP A 1 606 ? -22.187 7.464 7.928 1.00 97.81 606 ASP A C 1
ATOM 4854 O O . ASP A 1 606 ? -22.427 6.350 8.410 1.00 97.81 606 ASP A O 1
ATOM 4858 N N . ALA A 1 607 ? -20.946 7.936 7.814 1.00 97.31 607 ALA A N 1
ATOM 4859 C CA . ALA A 1 607 ? -19.727 7.207 8.141 1.00 97.31 607 ALA A CA 1
ATOM 4860 C C . ALA A 1 607 ? -19.803 6.489 9.494 1.00 97.31 607 ALA A C 1
ATOM 4862 O O . ALA A 1 607 ? -20.158 7.081 10.520 1.00 97.31 607 ALA A O 1
ATOM 4863 N N . VAL A 1 608 ? -19.413 5.215 9.508 1.00 98.56 608 VAL A N 1
ATOM 4864 C CA . VAL A 1 608 ? -19.341 4.418 10.733 1.00 98.56 608 VAL A CA 1
ATOM 4865 C C . VAL A 1 608 ? -17.959 4.613 11.337 1.00 98.56 608 VAL A C 1
ATOM 4867 O O . VAL A 1 608 ? -16.956 4.175 10.781 1.00 98.56 608 VAL A O 1
ATOM 4870 N N . ARG A 1 609 ? -17.905 5.321 12.466 1.00 98.06 609 ARG A N 1
ATOM 4871 C CA . ARG A 1 609 ? -16.652 5.795 13.066 1.00 98.06 609 ARG A CA 1
ATOM 4872 C C . ARG A 1 609 ? -16.133 4.900 14.185 1.00 98.06 609 ARG A C 1
ATOM 4874 O O . ARG A 1 609 ? -14.945 4.948 14.472 1.00 98.06 609 ARG A O 1
ATOM 4881 N N . ALA A 1 610 ? -17.005 4.125 14.820 1.00 98.00 610 ALA A N 1
ATOM 4882 C CA . ALA A 1 610 ? -16.637 3.230 15.909 1.00 98.00 610 ALA A CA 1
ATOM 4883 C C . ALA A 1 610 ? -17.422 1.927 15.813 1.00 98.00 610 ALA A C 1
ATOM 4885 O O . ALA A 1 610 ? -18.626 1.949 15.546 1.00 98.00 610 ALA A O 1
ATOM 4886 N N . ILE A 1 611 ? -16.755 0.809 16.084 1.00 98.56 611 ILE A N 1
ATOM 4887 C CA . ILE A 1 611 ? -17.381 -0.504 16.226 1.00 98.56 611 ILE A CA 1
ATOM 4888 C C . ILE A 1 611 ? -16.793 -1.238 17.430 1.00 98.56 611 ILE A C 1
ATOM 4890 O O . ILE A 1 611 ? -15.649 -1.008 17.805 1.00 98.56 611 ILE A O 1
ATOM 4894 N N . ALA A 1 612 ? -17.572 -2.131 18.029 1.00 97.88 612 ALA A N 1
ATOM 4895 C CA . ALA A 1 612 ? -17.113 -3.042 19.071 1.00 97.88 612 ALA A CA 1
ATOM 4896 C C . ALA A 1 612 ? -17.887 -4.360 18.981 1.00 97.88 612 ALA A C 1
ATOM 4898 O O . ALA A 1 612 ? -19.097 -4.354 18.751 1.00 97.88 612 ALA A O 1
ATOM 4899 N N . ILE A 1 613 ? -17.206 -5.487 19.186 1.00 98.00 613 ILE A N 1
ATOM 4900 C CA . ILE A 1 613 ? -17.852 -6.796 19.341 1.00 98.00 613 ILE A CA 1
ATOM 4901 C C . ILE A 1 613 ? -17.993 -7.070 20.837 1.00 98.00 613 ILE A C 1
ATOM 4903 O O . ILE A 1 613 ? -17.061 -6.837 21.609 1.00 98.00 613 ILE A O 1
ATOM 4907 N N . SER A 1 614 ? -19.171 -7.520 21.262 1.00 96.69 614 SER A N 1
ATOM 4908 C CA . SER A 1 614 ? -19.429 -7.810 22.668 1.00 96.69 614 SER A CA 1
ATOM 4909 C C . SER A 1 614 ? -18.537 -8.952 23.174 1.00 96.69 614 SER A C 1
ATOM 4911 O O . SER A 1 614 ? -18.278 -9.901 22.432 1.00 96.69 614 SER A O 1
ATOM 4913 N N . PRO A 1 615 ? -18.106 -8.928 24.449 1.00 94.75 615 PRO A N 1
ATOM 4914 C CA . PRO A 1 615 ? -17.285 -9.995 25.031 1.00 94.75 615 PRO A CA 1
ATOM 4915 C C . PRO A 1 615 ? -17.880 -11.406 24.922 1.00 94.75 615 PRO A C 1
ATOM 4917 O O . PRO A 1 615 ? -17.143 -12.382 24.817 1.00 94.75 615 PRO A O 1
ATOM 4920 N N . ASN A 1 616 ? -19.211 -11.532 24.911 1.00 94.69 616 ASN A N 1
ATOM 4921 C CA . ASN A 1 616 ? -19.899 -12.809 24.690 1.00 94.69 616 ASN A CA 1
ATOM 4922 C C . ASN A 1 616 ? -19.988 -13.242 23.207 1.00 94.69 616 ASN A C 1
ATOM 4924 O O . ASN A 1 616 ? -20.561 -14.290 22.925 1.00 94.69 616 ASN A O 1
ATOM 4928 N N . GLY A 1 617 ? -19.480 -12.435 22.269 1.00 95.50 617 GLY A N 1
ATOM 4929 C CA . GLY A 1 617 ? -19.441 -12.701 20.827 1.00 95.50 617 GLY A CA 1
ATOM 4930 C C . GLY A 1 617 ? -20.780 -12.604 20.087 1.00 95.50 617 GLY A C 1
ATOM 4931 O O . GLY A 1 617 ? -20.815 -12.849 18.887 1.00 95.50 617 GLY A O 1
ATOM 4932 N N . GLN A 1 618 ? -21.875 -12.257 20.771 1.00 95.56 618 GLN A N 1
ATOM 4933 C CA . GLN A 1 618 ? -23.228 -12.285 20.193 1.00 95.56 618 GLN A CA 1
ATOM 4934 C C . GLN A 1 618 ? -23.578 -11.023 19.401 1.00 95.56 618 GLN A C 1
ATOM 4936 O O . GLN A 1 618 ? -24.359 -11.079 18.452 1.00 95.56 618 GLN A O 1
ATOM 4941 N N . TYR A 1 619 ? -23.024 -9.877 19.798 1.00 96.81 619 TYR A N 1
ATOM 4942 C CA . TYR A 1 619 ? -23.434 -8.578 19.284 1.00 96.81 619 TYR A CA 1
ATOM 4943 C C . TYR A 1 619 ? -22.260 -7.812 18.687 1.00 96.81 619 TYR A C 1
ATOM 4945 O O . TYR A 1 619 ? -21.169 -7.782 19.255 1.00 96.81 619 TYR A O 1
ATOM 4953 N N . LEU A 1 620 ? -22.518 -7.109 17.588 1.00 98.19 620 LEU A N 1
ATOM 4954 C CA . LEU A 1 620 ? -21.686 -6.000 17.132 1.00 98.19 620 LEU A CA 1
ATOM 4955 C C . LEU A 1 620 ? -22.423 -4.698 17.421 1.00 98.19 620 LEU A C 1
ATOM 4957 O O . LEU A 1 620 ? -23.614 -4.572 17.147 1.00 98.19 620 LEU A O 1
ATOM 4961 N N . VAL A 1 621 ? -21.724 -3.718 17.975 1.00 98.44 621 VAL A N 1
ATOM 4962 C CA . VAL A 1 621 ? -22.254 -2.379 18.230 1.00 98.44 621 VAL A CA 1
ATOM 4963 C C . VAL A 1 621 ? -21.503 -1.392 17.356 1.00 98.44 621 VAL A C 1
ATOM 4965 O O . VAL A 1 621 ? -20.279 -1.446 17.295 1.00 98.44 621 VAL A O 1
ATOM 4968 N N . SER A 1 622 ? -22.221 -0.494 16.689 1.00 98.62 622 SER A N 1
ATOM 4969 C CA . SER A 1 622 ? -21.641 0.513 15.800 1.00 98.62 622 SER A CA 1
ATOM 4970 C C . SER A 1 622 ? -22.137 1.915 16.120 1.00 98.62 622 SER A C 1
ATOM 4972 O O . SER A 1 622 ? -23.293 2.108 16.493 1.00 98.62 622 SER A O 1
ATOM 4974 N N . GLY A 1 623 ? -21.252 2.897 15.973 1.00 98.56 623 GLY A N 1
ATOM 4975 C CA . GLY A 1 623 ? -21.503 4.316 16.194 1.00 98.56 623 GLY A CA 1
ATOM 4976 C C . GLY A 1 623 ? -21.148 5.099 14.949 1.00 98.56 623 GLY A C 1
ATOM 4977 O O . GLY A 1 623 ? -20.069 4.911 14.380 1.00 98.56 623 GLY A O 1
ATOM 4978 N N . SER A 1 624 ? -22.059 5.965 14.524 1.00 98.69 624 SER A N 1
ATOM 4979 C CA . SER A 1 624 ? -21.942 6.671 13.253 1.00 98.69 624 SER A CA 1
ATOM 4980 C C . SER A 1 624 ? -22.069 8.182 13.411 1.00 98.69 624 SER A C 1
ATOM 4982 O O . SER A 1 624 ? -22.582 8.728 14.398 1.00 98.69 624 SER A O 1
ATOM 4984 N N . TRP A 1 625 ? -21.583 8.874 12.389 1.00 98.56 625 TRP A N 1
ATOM 4985 C CA . TRP A 1 625 ? -21.808 10.297 12.189 1.00 98.56 625 TRP A CA 1
ATOM 4986 C C . TRP A 1 625 ? -23.275 10.645 11.918 1.00 98.56 625 TRP A C 1
ATOM 4988 O O . TRP A 1 625 ? -23.657 11.797 12.114 1.00 98.56 625 TRP A O 1
ATOM 4998 N N . ASP A 1 626 ? -24.124 9.650 11.641 1.00 98.06 626 ASP A N 1
ATOM 4999 C CA . ASP A 1 626 ? -25.585 9.788 11.602 1.00 98.06 626 ASP A CA 1
ATOM 5000 C C . ASP A 1 626 ? -26.223 9.997 12.990 1.00 98.06 626 ASP A C 1
ATOM 5002 O O . ASP A 1 626 ? -27.444 10.106 13.108 1.00 98.06 626 ASP A O 1
ATOM 5006 N N . LYS A 1 627 ? -25.388 10.107 14.037 1.00 98.50 627 LYS A N 1
ATOM 5007 C CA . LYS A 1 627 ? -25.756 10.373 15.438 1.00 98.50 627 LYS A CA 1
ATOM 5008 C C . LYS A 1 627 ? -26.440 9.193 16.133 1.00 98.50 627 LYS A C 1
ATOM 5010 O O . LYS A 1 627 ? -26.953 9.344 17.245 1.00 98.50 627 LYS A O 1
ATOM 5015 N N . THR A 1 628 ? -26.441 8.015 15.513 1.00 98.56 628 THR A N 1
ATOM 5016 C CA . THR A 1 628 ? -27.057 6.808 16.066 1.00 98.56 628 THR A CA 1
ATOM 5017 C C . THR A 1 628 ? -26.025 5.793 16.539 1.00 98.56 628 THR A C 1
ATOM 5019 O O . THR A 1 628 ? -24.870 5.768 16.101 1.00 98.56 628 THR A O 1
ATOM 5022 N N . VAL A 1 629 ? -26.471 4.928 17.451 1.00 98.75 629 VAL A N 1
ATOM 5023 C CA . VAL A 1 629 ? -25.762 3.702 17.828 1.00 98.75 629 VAL A CA 1
ATOM 5024 C C . VAL A 1 629 ? -26.625 2.515 17.424 1.00 98.75 629 VAL A C 1
ATOM 5026 O O . VAL A 1 629 ? -27.794 2.452 17.801 1.00 98.75 629 VAL A O 1
ATOM 5029 N N . LYS A 1 630 ? -26.086 1.560 16.672 1.00 98.56 630 LYS A N 1
ATOM 5030 C CA . LYS A 1 630 ? -26.816 0.362 16.233 1.00 98.56 630 LYS A CA 1
ATOM 5031 C C . LYS A 1 630 ? -26.240 -0.886 16.878 1.00 98.56 630 LYS A C 1
ATOM 5033 O O . LYS A 1 630 ? -25.042 -0.961 17.133 1.00 98.56 630 LYS A O 1
ATOM 5038 N N . VAL A 1 631 ? -27.110 -1.854 17.156 1.00 98.31 631 VAL A N 1
ATOM 5039 C CA . VAL A 1 631 ? -26.728 -3.176 17.669 1.00 98.31 631 VAL A CA 1
ATOM 5040 C C . VAL A 1 631 ? -27.156 -4.228 16.664 1.00 98.31 631 VAL A C 1
ATOM 5042 O O . VAL A 1 631 ? -28.333 -4.298 16.308 1.00 98.31 631 VAL A O 1
ATOM 5045 N N . TRP A 1 632 ? -26.208 -5.050 16.250 1.00 98.00 632 TRP A N 1
ATOM 5046 C CA . TRP A 1 632 ? -26.354 -6.093 15.248 1.00 98.00 632 TRP A CA 1
ATOM 5047 C C . TRP A 1 632 ? -26.161 -7.454 15.904 1.00 98.00 632 TRP A C 1
ATOM 5049 O O . TRP A 1 632 ? -25.273 -7.625 16.737 1.00 98.00 632 TRP A O 1
ATOM 5059 N N . ASP A 1 633 ? -26.999 -8.408 15.529 1.00 95.31 633 ASP A N 1
ATOM 5060 C CA . ASP A 1 633 ? -26.861 -9.817 15.871 1.00 95.31 633 ASP A CA 1
ATOM 5061 C C . ASP A 1 633 ? -25.867 -10.468 14.899 1.00 95.31 633 ASP A C 1
ATOM 5063 O O . ASP A 1 633 ? -26.096 -10.442 13.688 1.00 95.31 633 ASP A O 1
ATOM 5067 N N . LEU A 1 634 ? -24.766 -11.020 15.416 1.00 93.81 634 LEU A N 1
ATOM 5068 C CA . LEU A 1 634 ? -23.725 -11.656 14.597 1.00 93.81 634 LEU A CA 1
ATOM 5069 C C . LEU A 1 634 ? -24.096 -13.074 14.131 1.00 93.81 634 LEU A C 1
ATOM 5071 O O . LEU A 1 634 ? -23.537 -13.554 13.140 1.00 93.81 634 LEU A O 1
ATOM 5075 N N . GLU A 1 635 ? -25.014 -13.739 14.836 1.00 92.31 635 GLU A N 1
ATOM 5076 C CA . GLU A 1 635 ? -25.487 -15.089 14.520 1.00 92.31 635 GLU A CA 1
ATOM 5077 C C . GLU A 1 635 ? -26.612 -15.039 13.481 1.00 92.31 635 GLU A C 1
ATOM 5079 O O . GLU A 1 635 ? -26.594 -15.786 12.504 1.00 92.31 635 GLU A O 1
ATOM 5084 N N . ASN A 1 636 ? -27.571 -14.130 13.672 1.00 90.94 636 ASN A N 1
ATOM 5085 C CA . ASN A 1 636 ? -28.779 -14.034 12.847 1.00 90.94 636 ASN A CA 1
ATOM 5086 C C . ASN A 1 636 ? -28.716 -12.968 11.747 1.00 90.94 636 ASN A C 1
ATOM 5088 O O . ASN A 1 636 ? -29.688 -12.814 11.004 1.00 90.94 636 ASN A O 1
ATOM 5092 N N . ASP A 1 637 ? -27.625 -12.209 11.670 1.00 91.38 637 ASP A N 1
ATOM 5093 C CA . ASP A 1 637 ? -27.361 -11.179 10.658 1.00 91.38 637 ASP A CA 1
ATOM 5094 C C . ASP A 1 637 ? -28.422 -10.086 10.578 1.00 91.38 637 ASP A C 1
ATOM 5096 O O . ASP A 1 637 ? -28.825 -9.633 9.505 1.00 91.38 637 ASP A O 1
ATOM 5100 N N . LYS A 1 638 ? -28.902 -9.656 11.747 1.00 91.50 638 LYS A N 1
ATOM 5101 C CA . LYS A 1 638 ? -30.020 -8.717 11.865 1.00 91.50 638 LYS A CA 1
ATOM 5102 C C . LYS A 1 638 ? -29.677 -7.516 12.721 1.00 91.50 638 LYS A C 1
ATOM 5104 O O . LYS A 1 638 ? -29.067 -7.629 13.781 1.00 91.50 638 LYS A O 1
ATOM 5109 N N . LEU A 1 639 ? -30.181 -6.359 12.303 1.00 96.38 639 LEU A N 1
ATOM 5110 C CA . LEU A 1 639 ? -30.245 -5.177 13.153 1.00 96.38 639 LEU A CA 1
ATOM 5111 C C . LEU A 1 639 ? -31.242 -5.429 14.294 1.00 96.38 639 LEU A C 1
ATOM 5113 O O . LEU A 1 639 ? -32.439 -5.593 14.062 1.00 96.38 639 LEU A O 1
ATOM 5117 N N . ILE A 1 640 ? -30.754 -5.443 15.533 1.00 95.19 640 ILE A N 1
ATOM 5118 C CA . ILE A 1 640 ? -31.570 -5.650 16.735 1.00 95.19 640 ILE A CA 1
ATOM 5119 C C . ILE A 1 640 ? -32.255 -4.348 17.137 1.00 95.19 640 ILE A C 1
ATOM 5121 O O . ILE A 1 640 ? -33.452 -4.332 17.430 1.00 95.19 640 ILE A O 1
ATOM 5125 N N . THR A 1 641 ? -31.488 -3.259 17.216 1.00 96.38 641 THR A N 1
ATOM 5126 C CA . THR A 1 641 ? -31.994 -1.959 17.664 1.00 96.38 641 THR A CA 1
ATOM 5127 C C . THR A 1 641 ? -31.149 -0.809 17.132 1.00 96.38 641 THR A C 1
ATOM 5129 O O . THR A 1 641 ? -29.946 -0.955 16.920 1.00 96.38 641 THR A O 1
ATOM 5132 N N . THR A 1 642 ? -31.786 0.350 16.957 1.00 98.06 642 THR A N 1
ATOM 5133 C CA . THR A 1 642 ? -31.122 1.638 16.722 1.00 98.06 642 THR A CA 1
ATOM 5134 C C . THR A 1 642 ? -31.405 2.540 17.918 1.00 98.06 642 THR A C 1
ATOM 5136 O O . THR A 1 642 ? -32.558 2.844 18.216 1.00 98.06 642 THR A O 1
ATOM 5139 N N . PHE A 1 643 ? -30.359 2.952 18.619 1.00 97.94 643 PHE A N 1
ATOM 5140 C CA . PHE A 1 643 ? -30.417 3.938 19.683 1.00 97.94 643 PHE A CA 1
ATOM 5141 C C . PHE A 1 643 ? -30.265 5.339 19.101 1.00 97.94 643 PHE A C 1
ATOM 5143 O O . PHE A 1 643 ? -29.278 5.655 18.435 1.00 97.94 643 PHE A O 1
ATOM 5150 N N . ILE A 1 644 ? -31.253 6.178 19.394 1.00 96.62 644 ILE A N 1
ATOM 5151 C CA . ILE A 1 644 ? -31.302 7.586 19.011 1.00 96.62 644 ILE A CA 1
ATOM 5152 C C . ILE A 1 644 ? -31.257 8.406 20.300 1.00 96.62 644 ILE A C 1
ATOM 5154 O O . ILE A 1 644 ? -31.920 8.066 21.282 1.00 96.62 644 ILE A O 1
ATOM 5158 N N . GLY A 1 645 ? -30.471 9.481 20.312 1.00 94.25 645 GLY A N 1
ATOM 5159 C CA . GLY A 1 645 ? -30.458 10.416 21.438 1.00 94.25 645 GLY A CA 1
ATOM 5160 C C . GLY A 1 645 ? -29.231 11.318 21.526 1.00 94.25 645 GLY A C 1
ATOM 5161 O O . GLY A 1 645 ? -29.306 12.344 22.205 1.00 94.25 645 GLY A O 1
ATOM 5162 N N . HIS A 1 646 ? -28.120 10.968 20.872 1.00 98.19 646 HIS A N 1
ATOM 5163 C CA . HIS A 1 646 ? -27.008 11.904 20.689 1.00 98.19 646 HIS A CA 1
ATOM 5164 C C . HIS A 1 646 ? -27.420 13.051 19.762 1.00 98.19 646 HIS A C 1
ATOM 5166 O O . HIS A 1 646 ? -28.203 12.858 18.832 1.00 98.19 646 HIS A O 1
ATOM 5172 N N . GLN A 1 647 ? -26.920 14.252 20.045 1.00 98.00 647 GLN A N 1
ATOM 5173 C CA . GLN A 1 647 ? -27.242 15.462 19.271 1.00 98.00 647 GLN A CA 1
ATOM 5174 C C . GLN A 1 647 ? -26.232 15.724 18.146 1.00 98.00 647 GLN A C 1
ATOM 5176 O O . GLN A 1 647 ? -26.512 16.483 17.213 1.00 98.00 647 GLN A O 1
ATOM 5181 N N . ASP A 1 648 ? -25.092 15.037 18.192 1.00 98.25 648 ASP A N 1
ATOM 5182 C CA . ASP A 1 648 ? -24.018 15.114 17.209 1.00 98.25 648 ASP A CA 1
ATOM 5183 C C . ASP A 1 648 ? -23.348 13.739 17.010 1.00 98.25 648 ASP A C 1
ATOM 5185 O O . ASP A 1 648 ? -23.715 12.746 17.649 1.00 98.25 648 ASP A O 1
ATOM 5189 N N . ARG A 1 649 ? -22.380 13.676 16.095 1.00 98.50 649 ARG A N 1
ATOM 5190 C CA . ARG A 1 649 ? -21.681 12.470 15.634 1.00 98.50 649 ARG A CA 1
ATOM 5191 C C . ARG A 1 649 ? -21.192 11.607 16.794 1.00 98.50 649 ARG A C 1
ATOM 5193 O O . ARG A 1 649 ? -20.521 12.100 17.703 1.00 98.50 649 ARG A O 1
ATOM 5200 N N . VAL A 1 650 ? -21.463 10.305 16.723 1.00 98.75 650 VAL A N 1
ATOM 5201 C CA . VAL A 1 650 ? -20.893 9.319 17.649 1.00 98.75 650 VAL A CA 1
ATOM 5202 C C . VAL A 1 650 ? -19.487 8.968 17.171 1.00 98.75 650 VAL A C 1
ATOM 5204 O O . VAL A 1 650 ? -19.289 8.630 16.005 1.00 98.75 650 VAL A O 1
ATOM 5207 N N . VAL A 1 651 ? -18.498 9.091 18.057 1.00 98.25 651 VAL A N 1
ATOM 5208 C CA . VAL A 1 651 ? -17.071 8.992 17.701 1.00 98.25 651 VAL A CA 1
ATOM 5209 C C . VAL A 1 651 ? -16.400 7.761 18.295 1.00 98.25 651 VAL A C 1
ATOM 5211 O O . VAL A 1 651 ? -15.477 7.231 17.690 1.00 98.25 651 VAL A O 1
ATOM 5214 N N . THR A 1 652 ? -16.849 7.299 19.457 1.00 98.19 652 THR A N 1
ATOM 5215 C CA . THR A 1 652 ? -16.225 6.181 20.171 1.00 98.19 652 THR A CA 1
ATOM 5216 C C . THR A 1 652 ? -17.281 5.378 20.919 1.00 98.19 652 THR A C 1
ATOM 5218 O O . THR A 1 652 ? -18.288 5.928 21.379 1.00 98.19 652 THR A O 1
ATOM 5221 N N . ILE A 1 653 ? -17.069 4.067 21.011 1.00 98.38 653 ILE A N 1
ATOM 5222 C CA . ILE A 1 653 ? -17.962 3.127 21.682 1.00 98.38 653 ILE A CA 1
ATOM 5223 C C . ILE A 1 653 ? -17.135 2.148 22.504 1.00 98.38 653 ILE A C 1
ATOM 5225 O O . ILE A 1 653 ? -16.072 1.714 22.074 1.00 98.38 653 ILE A O 1
ATOM 5229 N N . ALA A 1 654 ? -17.664 1.756 23.659 1.00 97.44 654 ALA A N 1
ATOM 5230 C CA . ALA A 1 654 ? -17.182 0.614 24.419 1.00 97.44 654 ALA A CA 1
ATOM 5231 C C . ALA A 1 654 ? -18.357 -0.220 24.950 1.00 97.44 654 ALA A C 1
ATOM 5233 O O . ALA A 1 654 ? -19.470 0.286 25.119 1.00 97.44 654 ALA A O 1
ATOM 5234 N N . ILE A 1 655 ? -18.110 -1.499 25.227 1.00 97.00 655 ILE A N 1
ATOM 5235 C CA . ILE A 1 655 ? -19.101 -2.439 25.767 1.00 97.00 655 ILE A CA 1
ATOM 5236 C C . ILE A 1 655 ? -18.613 -2.906 27.140 1.00 97.00 655 ILE A C 1
ATOM 5238 O O . ILE A 1 655 ? -17.418 -3.134 27.326 1.00 97.00 655 ILE A O 1
ATOM 5242 N N . SER A 1 656 ? -19.519 -3.021 28.111 1.00 95.38 656 SER A N 1
ATOM 5243 C CA . SER A 1 656 ? -19.195 -3.577 29.429 1.00 95.38 656 SER A CA 1
ATOM 5244 C C . SER A 1 656 ? -18.778 -5.048 29.336 1.00 95.38 656 SER A C 1
ATOM 5246 O O . SER A 1 656 ? -19.249 -5.784 28.467 1.00 95.38 656 SER A O 1
ATOM 5248 N N . GLN A 1 657 ? -17.930 -5.512 30.260 1.00 92.44 657 GLN A N 1
ATOM 5249 C CA . GLN A 1 657 ? -17.393 -6.878 30.205 1.00 92.44 657 GLN A CA 1
ATOM 5250 C C . GLN A 1 657 ? -18.482 -7.962 30.316 1.00 92.44 657 GLN A C 1
ATOM 5252 O O . GLN A 1 657 ? -18.380 -9.032 29.719 1.00 92.44 657 GLN A O 1
ATOM 5257 N N . ASP A 1 658 ? -19.574 -7.658 31.017 1.00 91.56 658 ASP A N 1
ATOM 5258 C CA . ASP A 1 658 ? -20.763 -8.510 31.131 1.00 91.56 658 ASP A CA 1
ATOM 5259 C C . ASP A 1 658 ? -21.679 -8.481 29.888 1.00 91.56 658 ASP A C 1
ATOM 5261 O O . ASP A 1 658 ? -22.721 -9.138 29.872 1.00 91.56 658 ASP A O 1
ATOM 5265 N N . SER A 1 659 ? -21.303 -7.740 28.838 1.00 94.38 659 SER A N 1
ATOM 5266 C CA . SER A 1 659 ? -22.063 -7.561 27.593 1.00 94.38 659 SER A CA 1
ATOM 5267 C C . SER A 1 659 ? -23.480 -6.994 27.789 1.00 94.38 659 SER A C 1
ATOM 5269 O O . SER A 1 659 ? -24.355 -7.228 26.954 1.00 94.38 659 SER A O 1
ATOM 5271 N N . GLN A 1 660 ? -23.743 -6.264 28.881 1.00 93.00 660 GLN A N 1
ATOM 5272 C CA . GLN A 1 660 ? -25.073 -5.705 29.171 1.00 93.00 660 GLN A CA 1
ATOM 5273 C C . GLN A 1 660 ? -25.235 -4.239 28.764 1.00 93.00 660 GLN A C 1
ATOM 5275 O O . GLN A 1 660 ? -26.350 -3.822 28.419 1.00 93.00 660 GLN A O 1
ATOM 5280 N N . PHE A 1 661 ? -24.154 -3.460 28.812 1.00 95.75 661 PHE A N 1
ATOM 5281 C CA . PHE A 1 661 ? -24.183 -2.012 28.645 1.00 95.75 661 PHE A CA 1
ATOM 5282 C C . PHE A 1 661 ? -23.273 -1.542 27.513 1.00 95.75 661 PHE A C 1
ATOM 5284 O O . PHE A 1 661 ? -22.181 -2.067 27.302 1.00 95.75 661 PHE A O 1
ATOM 5291 N N . ILE A 1 662 ? -23.733 -0.512 26.806 1.00 98.00 662 ILE A N 1
ATOM 5292 C CA . ILE A 1 662 ? -22.977 0.208 25.781 1.00 98.00 662 ILE A CA 1
ATOM 5293 C C . ILE A 1 662 ? -22.688 1.606 26.305 1.00 98.00 662 ILE A C 1
ATOM 5295 O O . ILE A 1 662 ? -23.603 2.290 26.767 1.00 98.00 662 ILE A O 1
ATOM 5299 N N . PHE A 1 663 ? -21.445 2.044 26.164 1.00 98.44 663 PHE A N 1
ATOM 5300 C CA . PHE A 1 663 ? -21.012 3.415 26.397 1.00 98.44 663 PHE A CA 1
ATOM 5301 C C . PHE A 1 663 ? -20.715 4.061 25.048 1.00 98.44 663 PHE A C 1
ATOM 5303 O O . PHE A 1 663 ? -19.878 3.551 24.308 1.00 98.44 663 PHE A O 1
ATOM 5310 N N . SER A 1 664 ? -21.383 5.164 24.716 1.00 98.56 664 SER A N 1
ATOM 5311 C CA . SER A 1 664 ? -21.132 5.910 23.476 1.00 98.56 664 SER A CA 1
ATOM 5312 C C . SER A 1 664 ? -20.709 7.341 23.774 1.00 98.56 664 SER A C 1
ATOM 5314 O O . SER A 1 664 ? -21.395 8.044 24.515 1.00 98.56 664 SER A O 1
ATOM 5316 N N . GLY A 1 665 ? -19.581 7.761 23.204 1.00 98.44 665 GLY A N 1
ATOM 5317 C CA . GLY A 1 665 ? -19.043 9.117 23.300 1.00 98.44 665 GLY A CA 1
ATOM 5318 C C . GLY A 1 665 ? -19.272 9.895 22.006 1.00 98.44 665 GLY A C 1
ATOM 5319 O O . GLY A 1 665 ? -19.113 9.350 20.908 1.00 98.44 665 GLY A O 1
ATOM 5320 N N . SER A 1 666 ? -19.650 11.166 22.132 1.00 98.56 666 SER A N 1
ATOM 5321 C CA . SER A 1 666 ? -20.033 12.013 21.000 1.00 98.56 666 SER A CA 1
ATOM 5322 C C . SER A 1 666 ? -19.364 13.391 21.032 1.00 98.56 666 SER A C 1
ATOM 5324 O O . SER A 1 666 ? -18.840 13.858 22.049 1.00 98.56 666 SER A O 1
ATOM 5326 N N . ILE A 1 667 ? -19.408 14.046 19.873 1.00 98.19 667 ILE A N 1
ATOM 5327 C CA . ILE A 1 667 ? -19.099 15.467 19.676 1.00 98.19 667 ILE A CA 1
ATOM 5328 C C . ILE A 1 667 ? -20.090 16.371 20.433 1.00 98.19 667 ILE A C 1
ATOM 5330 O O . ILE A 1 667 ? -19.767 17.517 20.722 1.00 98.19 667 ILE A O 1
ATOM 5334 N N . ASP A 1 668 ? -21.244 15.849 20.867 1.00 97.94 668 ASP A N 1
ATOM 5335 C CA . ASP A 1 668 ? -22.193 16.565 21.734 1.00 97.94 668 ASP A CA 1
ATOM 5336 C C . ASP A 1 668 ? -21.730 16.728 23.198 1.00 97.94 668 ASP A C 1
ATOM 5338 O O . ASP A 1 668 ? -22.503 17.169 24.049 1.00 97.94 668 ASP A O 1
ATOM 5342 N N . ASN A 1 669 ? -20.469 16.389 23.487 1.00 97.69 669 ASN A N 1
ATOM 5343 C CA . ASN A 1 669 ? -19.807 16.450 24.795 1.00 97.69 669 ASN A CA 1
ATOM 5344 C C . ASN A 1 669 ? -20.349 15.456 25.834 1.00 97.69 669 ASN A C 1
ATOM 5346 O O . ASN A 1 669 ? -19.950 15.507 27.000 1.00 97.69 669 ASN A O 1
ATOM 5350 N N . THR A 1 670 ? -21.243 14.541 25.448 1.00 98.25 670 THR A N 1
ATOM 5351 C CA . THR A 1 670 ? -21.847 13.580 26.374 1.00 98.25 670 THR A CA 1
ATOM 5352 C C . THR A 1 670 ? -21.361 12.156 26.153 1.00 98.25 670 THR A C 1
ATOM 5354 O O . THR A 1 670 ? -20.975 11.750 25.053 1.00 98.25 670 THR A O 1
ATOM 5357 N N . ILE A 1 671 ? -21.428 11.372 27.230 1.00 98.56 671 ILE A N 1
ATOM 5358 C CA . ILE A 1 671 ? -21.359 9.913 27.166 1.00 98.56 671 ILE A CA 1
ATOM 5359 C C . ILE A 1 671 ? -22.747 9.377 27.493 1.00 98.56 671 ILE A C 1
ATOM 5361 O O . ILE A 1 671 ? -23.322 9.729 28.525 1.00 98.56 671 ILE A O 1
ATOM 5365 N N . LYS A 1 672 ? -23.300 8.513 26.647 1.00 98.38 672 LYS A N 1
ATOM 5366 C CA . LYS A 1 672 ? -24.584 7.851 26.911 1.00 98.38 672 LYS A CA 1
ATOM 5367 C C . LYS A 1 672 ? -24.372 6.393 27.265 1.00 98.38 672 LYS A C 1
ATOM 5369 O O . LYS A 1 672 ? -23.531 5.720 26.672 1.00 98.38 672 LYS A O 1
ATOM 5374 N N . VAL A 1 673 ? -25.142 5.926 28.246 1.00 98.12 673 VAL A N 1
ATOM 5375 C CA . VAL A 1 673 ? -25.138 4.531 28.688 1.00 98.12 673 VAL A CA 1
ATOM 5376 C C . VAL A 1 673 ? -26.438 3.873 28.270 1.00 98.12 673 VAL A C 1
ATOM 5378 O O . VAL A 1 673 ? -27.511 4.289 28.707 1.00 98.12 673 VAL A O 1
ATOM 5381 N N . TRP A 1 674 ? -26.348 2.827 27.464 1.00 97.50 674 TRP A N 1
ATOM 5382 C CA . TRP A 1 674 ? -27.496 2.093 26.937 1.00 97.50 674 TRP A CA 1
ATOM 5383 C C . TRP A 1 674 ? -27.491 0.675 27.475 1.00 97.50 674 TRP A C 1
ATOM 5385 O O . TRP A 1 674 ? -26.429 0.087 27.651 1.00 97.50 674 TRP A O 1
ATOM 5395 N N . ASN A 1 675 ? -28.666 0.101 27.704 1.00 95.12 675 ASN A N 1
ATOM 5396 C CA . ASN A 1 675 ? -28.786 -1.314 28.030 1.00 95.12 675 ASN A CA 1
ATOM 5397 C C . ASN A 1 675 ? -29.229 -2.097 26.791 1.00 95.12 675 ASN A C 1
ATOM 5399 O O . ASN A 1 675 ? -30.251 -1.786 26.173 1.00 95.12 675 ASN A O 1
ATOM 5403 N N . ILE A 1 676 ? -28.456 -3.127 26.441 1.00 92.25 676 ILE A N 1
ATOM 5404 C CA . ILE A 1 676 ? -28.666 -3.927 25.227 1.00 92.25 676 ILE A CA 1
ATOM 5405 C C . ILE A 1 676 ? -29.988 -4.698 25.307 1.00 92.25 676 ILE A C 1
ATOM 5407 O O . ILE A 1 676 ? -30.777 -4.694 24.363 1.00 92.25 676 ILE A O 1
ATOM 5411 N N . LYS A 1 677 ? -30.267 -5.323 26.458 1.00 90.12 677 LYS A N 1
ATOM 5412 C CA . LYS A 1 677 ? -31.410 -6.229 26.640 1.00 90.12 677 LYS A CA 1
ATOM 5413 C C . LYS A 1 677 ? -32.750 -5.503 26.581 1.00 90.12 677 LYS A C 1
ATOM 5415 O O . LYS A 1 677 ? -33.665 -5.953 25.898 1.00 90.12 677 LYS A O 1
ATOM 5420 N N . ASN A 1 678 ? -32.888 -4.404 27.319 1.00 91.06 678 ASN A N 1
ATOM 5421 C CA . ASN A 1 678 ? -34.143 -3.654 27.383 1.00 91.06 678 ASN A CA 1
ATOM 5422 C C . ASN A 1 678 ? -34.243 -2.545 26.323 1.00 91.06 678 ASN A C 1
ATOM 5424 O O . ASN A 1 678 ? -35.307 -1.941 26.199 1.00 91.06 678 ASN A O 1
ATOM 5428 N N . ARG A 1 679 ? -33.164 -2.302 25.564 1.00 93.69 679 ARG A N 1
ATOM 5429 C CA . ARG A 1 679 ? -33.083 -1.321 24.476 1.00 93.69 679 ARG A CA 1
ATOM 5430 C C . ARG A 1 679 ? -33.433 0.101 24.923 1.00 93.69 679 ARG A C 1
ATOM 5432 O O . ARG A 1 679 ? -34.072 0.848 24.184 1.00 93.69 679 ARG A O 1
ATOM 5439 N N . LYS A 1 680 ? -32.983 0.506 26.114 1.00 92.88 680 LYS A N 1
ATOM 5440 C CA . LYS A 1 680 ? -33.198 1.861 26.646 1.00 92.88 680 LYS A CA 1
ATOM 5441 C C . LYS A 1 680 ? -31.901 2.588 26.979 1.00 92.88 680 LYS A C 1
ATOM 5443 O O . LYS A 1 680 ? -30.912 1.979 27.388 1.00 92.88 680 LYS A O 1
ATOM 5448 N N . LEU A 1 681 ? -31.958 3.916 26.860 1.00 95.62 681 LEU A N 1
ATOM 5449 C CA . LEU A 1 681 ? -31.008 4.826 27.493 1.00 95.62 681 LEU A CA 1
ATOM 5450 C C . LEU A 1 681 ? -31.177 4.728 29.012 1.00 95.62 681 LEU A C 1
ATOM 5452 O O . LEU A 1 681 ? -32.279 4.910 29.526 1.00 95.62 681 LEU A O 1
ATOM 5456 N N . ILE A 1 682 ? -30.090 4.441 29.716 1.00 94.62 682 ILE A N 1
ATOM 5457 C CA . ILE A 1 682 ? -30.054 4.349 31.175 1.00 94.62 682 ILE A CA 1
ATOM 5458 C C . ILE A 1 682 ? -29.713 5.705 31.785 1.00 94.62 682 ILE A C 1
ATOM 5460 O O . ILE A 1 682 ? -30.401 6.165 32.691 1.00 94.62 682 ILE A O 1
ATOM 5464 N N . THR A 1 683 ? -28.653 6.350 31.297 1.00 95.25 683 THR A N 1
ATOM 5465 C CA . THR A 1 683 ? -28.225 7.665 31.784 1.00 95.25 683 THR A CA 1
ATOM 5466 C C . THR A 1 683 ? -27.356 8.394 30.758 1.00 95.25 683 THR A C 1
ATOM 5468 O O . THR A 1 683 ? -26.839 7.785 29.819 1.00 95.25 683 THR A O 1
ATOM 5471 N N . THR A 1 684 ? -27.208 9.708 30.932 1.00 97.44 684 THR A N 1
ATOM 5472 C CA . THR A 1 684 ? -26.300 10.570 30.162 1.00 97.44 684 THR A CA 1
ATOM 5473 C C . THR A 1 684 ? -25.313 11.230 31.121 1.00 97.44 684 THR A C 1
ATOM 5475 O O . THR A 1 684 ? -25.719 11.841 32.107 1.00 97.44 684 THR A O 1
ATOM 5478 N N . LEU A 1 685 ? -24.024 11.115 30.824 1.00 97.00 685 LEU A N 1
ATOM 5479 C CA . LEU A 1 685 ? -22.929 11.732 31.563 1.00 97.00 685 LEU A CA 1
ATOM 5480 C C . LEU A 1 685 ? -22.524 13.019 30.847 1.00 97.00 685 LEU A C 1
ATOM 5482 O O . LEU A 1 685 ? -22.184 12.993 29.664 1.00 97.00 685 LEU A O 1
ATOM 5486 N N . THR A 1 686 ? -22.572 14.137 31.565 1.00 95.88 686 THR A N 1
ATOM 5487 C CA . THR A 1 686 ? -22.372 15.499 31.038 1.00 95.88 686 THR A CA 1
ATOM 5488 C C . THR A 1 686 ? -21.190 16.211 31.695 1.00 95.88 686 THR A C 1
ATOM 5490 O O . THR A 1 686 ? -21.090 17.432 31.658 1.00 95.88 686 THR A O 1
ATOM 5493 N N . GLN A 1 687 ? -20.309 15.472 32.372 1.00 94.00 687 GLN A N 1
ATOM 5494 C CA . GLN A 1 687 ? -19.193 16.062 33.112 1.00 94.00 687 GLN A CA 1
ATOM 5495 C C . GLN A 1 687 ? -18.069 16.544 32.185 1.00 94.00 687 GLN A C 1
ATOM 5497 O O . GLN A 1 687 ? -17.189 17.270 32.643 1.00 94.00 687 GLN A O 1
ATOM 5502 N N . HIS A 1 688 ? -18.039 16.110 30.921 1.00 93.56 688 HIS A N 1
ATOM 5503 C CA . HIS A 1 688 ? -17.142 16.653 29.901 1.00 93.56 688 HIS A CA 1
ATOM 5504 C C . HIS A 1 688 ? -17.726 17.925 29.284 1.00 93.56 688 HIS A C 1
ATOM 5506 O O . HIS A 1 688 ? -18.934 18.020 29.084 1.00 93.56 688 HIS A O 1
ATOM 5512 N N . ASN A 1 689 ? -16.869 18.903 28.991 1.00 94.12 689 ASN A N 1
ATOM 5513 C CA . ASN A 1 689 ? -17.272 20.187 28.407 1.00 94.12 689 ASN A CA 1
ATOM 5514 C C . ASN A 1 689 ? -16.844 20.354 26.938 1.00 94.12 689 ASN A C 1
ATOM 5516 O O . ASN A 1 689 ? -17.029 21.425 26.365 1.00 94.12 689 ASN A O 1
ATOM 5520 N N . ASN A 1 690 ? -16.268 19.309 26.341 1.00 96.69 690 ASN A N 1
ATOM 5521 C CA . ASN A 1 690 ? -15.828 19.267 24.950 1.00 96.69 690 ASN A CA 1
ATOM 5522 C C . ASN A 1 690 ? -15.931 17.827 24.404 1.00 96.69 690 ASN A C 1
ATOM 5524 O O . ASN A 1 690 ? -16.312 16.910 25.136 1.00 96.69 690 ASN A O 1
ATOM 5528 N N . TRP A 1 691 ? -15.592 17.629 23.128 1.00 97.62 691 TRP A N 1
ATOM 5529 C CA . TRP A 1 691 ? -15.826 16.385 22.390 1.00 97.62 691 TRP A CA 1
ATOM 5530 C C . TRP A 1 691 ? -15.202 15.173 23.074 1.00 97.62 691 TRP A C 1
ATOM 5532 O O . TRP A 1 691 ? -14.030 15.218 23.461 1.00 97.62 691 TRP A O 1
ATOM 5542 N N . ILE A 1 692 ? -15.953 14.073 23.127 1.00 98.25 692 ILE A N 1
ATOM 5543 C CA . ILE A 1 692 ? -15.456 12.771 23.578 1.00 98.25 692 ILE A CA 1
ATOM 5544 C C . ILE A 1 692 ? -14.847 12.043 22.384 1.00 98.25 692 ILE A C 1
ATOM 5546 O O . ILE A 1 692 ? -15.546 11.758 21.411 1.00 98.25 692 ILE A O 1
ATOM 5550 N N . LEU A 1 693 ? -13.553 11.737 22.452 1.00 97.81 693 LEU A N 1
ATOM 5551 C CA . LEU A 1 693 ? -12.834 11.093 21.348 1.00 97.81 693 LEU A CA 1
ATOM 5552 C C . LEU A 1 693 ? -12.422 9.658 21.672 1.00 97.81 693 LEU A C 1
ATOM 5554 O O . LEU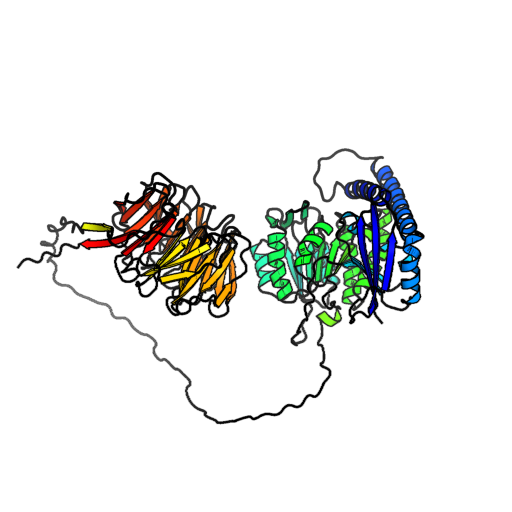 A 1 693 ? -12.314 8.854 20.752 1.00 97.81 693 LEU A O 1
ATOM 5558 N N . ALA A 1 694 ? -12.242 9.326 22.953 1.00 97.44 694 ALA A N 1
ATOM 5559 C CA . ALA A 1 694 ? -11.784 8.012 23.382 1.00 97.44 694 ALA A CA 1
ATOM 5560 C C . ALA A 1 694 ? -12.564 7.498 24.599 1.00 97.44 694 ALA A C 1
ATOM 5562 O O . ALA A 1 694 ? -12.792 8.228 25.569 1.00 97.44 694 ALA A O 1
ATOM 5563 N N . LEU A 1 695 ? -12.924 6.216 24.552 1.00 98.06 695 LEU A N 1
ATOM 5564 C CA . LEU A 1 695 ? -13.463 5.435 25.660 1.00 98.06 695 LEU A CA 1
ATOM 5565 C C . LEU A 1 695 ? -12.701 4.113 25.754 1.00 98.06 695 LEU A C 1
ATOM 5567 O O . LEU A 1 695 ? -12.390 3.509 24.733 1.00 98.06 695 LEU A O 1
ATOM 5571 N N . ALA A 1 696 ? -12.454 3.638 26.972 1.00 96.75 696 ALA A N 1
ATOM 5572 C CA . ALA A 1 696 ? -11.974 2.280 27.207 1.00 96.75 696 ALA A CA 1
ATOM 5573 C C . ALA A 1 696 ? -12.612 1.696 28.470 1.00 96.75 696 ALA A C 1
ATOM 5575 O O . ALA A 1 696 ? -12.893 2.417 29.427 1.00 96.75 696 ALA A O 1
ATOM 5576 N N . VAL A 1 697 ? -12.846 0.386 28.475 1.00 96.25 697 VAL A N 1
ATOM 5577 C CA . VAL A 1 697 ? -13.446 -0.348 29.599 1.00 96.25 697 VAL A CA 1
ATOM 5578 C C . VAL A 1 697 ? -12.411 -1.308 30.177 1.00 96.25 697 VAL A C 1
ATOM 5580 O O . VAL A 1 697 ? -11.635 -1.916 29.439 1.00 96.25 697 VAL A O 1
ATOM 5583 N N . SER A 1 698 ? -12.385 -1.412 31.504 1.00 94.06 698 SER A N 1
ATOM 5584 C CA . SER A 1 698 ? -11.522 -2.348 32.229 1.00 94.06 698 SER A CA 1
ATOM 5585 C C . SER A 1 698 ? -11.969 -3.790 31.999 1.00 94.06 698 SER A C 1
ATOM 5587 O O . SER A 1 698 ? -13.160 -4.092 31.939 1.00 94.06 698 SER A O 1
ATOM 5589 N N . GLN A 1 699 ? -10.996 -4.694 31.883 1.00 87.50 699 GLN A N 1
ATOM 5590 C CA . GLN A 1 699 ? -11.261 -6.120 31.664 1.00 87.50 699 GLN A CA 1
ATOM 5591 C C . GLN A 1 699 ? -11.558 -6.875 32.969 1.00 87.50 699 GLN A C 1
ATOM 5593 O O . GLN A 1 699 ? -12.051 -8.003 32.918 1.00 87.50 699 GLN A O 1
ATOM 5598 N N . LYS A 1 700 ? -11.243 -6.293 34.137 1.00 87.88 700 LYS A N 1
ATOM 5599 C CA . LYS A 1 700 ? -11.375 -6.953 35.451 1.00 87.88 700 LYS A CA 1
ATOM 5600 C C . LYS A 1 700 ? -12.377 -6.289 36.379 1.00 87.88 700 LYS A C 1
ATOM 5602 O O . LYS A 1 700 ? -12.997 -6.968 37.192 1.00 87.88 700 LYS A O 1
ATOM 5607 N N . GLU A 1 701 ? -12.495 -4.973 36.300 1.00 89.12 701 GLU A N 1
ATOM 5608 C CA . GLU A 1 701 ? -13.328 -4.163 37.176 1.00 89.12 701 GLU A CA 1
ATOM 5609 C C . GLU A 1 701 ? -14.413 -3.462 36.354 1.00 89.12 701 GLU A C 1
ATOM 5611 O O . GLU A 1 701 ? -14.280 -3.241 35.152 1.00 89.12 701 GLU A O 1
ATOM 5616 N N . ASN A 1 702 ? -15.499 -3.057 37.012 1.00 93.12 702 ASN A N 1
ATOM 5617 C CA . ASN A 1 702 ? -16.562 -2.279 36.373 1.00 93.12 702 ASN A CA 1
ATOM 5618 C C . ASN A 1 702 ? -16.151 -0.803 36.224 1.00 93.12 702 ASN A C 1
ATOM 5620 O O . ASN A 1 702 ? -16.773 0.100 36.789 1.00 93.12 702 ASN A O 1
ATOM 5624 N N . LEU A 1 703 ? -15.071 -0.570 35.480 1.00 94.56 703 LEU A N 1
ATOM 5625 C CA . LEU A 1 703 ? -14.500 0.745 35.224 1.00 94.56 703 LEU A CA 1
ATOM 5626 C C . LEU A 1 703 ? -14.629 1.129 33.752 1.00 94.56 703 LEU A C 1
ATOM 5628 O O . LEU A 1 703 ? -14.454 0.309 32.850 1.00 94.56 703 LEU A O 1
ATOM 5632 N N . LEU A 1 704 ? -14.887 2.410 33.527 1.00 96.62 704 LEU A N 1
ATOM 5633 C CA . LEU A 1 704 ? -14.834 3.078 32.233 1.00 96.62 704 LEU A CA 1
ATOM 5634 C C . LEU A 1 704 ? -13.866 4.251 32.366 1.00 96.62 704 LEU A C 1
ATOM 5636 O O . LEU A 1 704 ? -13.908 4.975 33.356 1.00 96.62 704 LEU A O 1
ATOM 5640 N N . VAL A 1 705 ? -13.027 4.477 31.367 1.00 96.75 705 VAL A N 1
ATOM 5641 C CA . VAL A 1 705 ? -12.237 5.701 31.245 1.00 96.75 705 VAL A CA 1
ATOM 5642 C C . VAL A 1 705 ? -12.657 6.450 29.988 1.00 96.75 705 VAL A C 1
ATOM 5644 O O . VAL A 1 705 ? -12.946 5.834 28.962 1.00 96.75 705 VAL A O 1
ATOM 5647 N N . SER A 1 706 ? -12.711 7.775 30.074 1.00 97.44 706 SER A N 1
ATOM 5648 C CA . SER A 1 706 ? -13.054 8.650 28.956 1.00 97.44 706 SER A CA 1
ATOM 5649 C C . SER A 1 706 ? -12.083 9.810 28.816 1.00 97.44 706 SER A C 1
ATOM 5651 O O . SER A 1 706 ? -11.558 10.320 29.805 1.00 97.44 706 SER A O 1
ATOM 5653 N N . GLY A 1 707 ? -11.878 10.247 27.578 1.00 97.00 707 GLY A N 1
ATOM 5654 C CA . GLY A 1 707 ? -11.013 11.368 27.235 1.00 97.00 707 GLY A CA 1
ATOM 5655 C C . GLY A 1 707 ? -11.424 12.016 25.918 1.00 97.00 707 GLY A C 1
ATOM 5656 O O . GLY A 1 707 ? -12.221 11.474 25.143 1.00 97.00 707 GLY A O 1
ATOM 5657 N N . GLY A 1 708 ? -10.896 13.210 25.672 1.00 96.19 708 GLY A N 1
ATOM 5658 C CA . GLY A 1 708 ? -11.211 13.953 24.464 1.00 96.19 708 GLY A CA 1
ATOM 5659 C C . GLY A 1 708 ? -10.515 15.303 24.376 1.00 96.19 708 GLY A C 1
ATOM 5660 O O . GLY A 1 708 ? -9.424 15.499 24.921 1.00 96.19 708 GLY A O 1
ATOM 5661 N N . LYS A 1 709 ? -11.167 16.256 23.703 1.00 96.38 709 LYS A N 1
ATOM 5662 C CA . LYS A 1 709 ? -10.597 17.583 23.408 1.00 96.38 709 LYS A CA 1
ATOM 5663 C C . LYS A 1 709 ? -10.350 18.467 24.624 1.00 96.38 709 LYS A C 1
ATOM 5665 O O . LYS A 1 709 ? -9.563 19.400 24.550 1.00 96.38 709 LYS A O 1
ATOM 5670 N N . GLU A 1 710 ? -10.997 18.179 25.748 1.00 95.12 710 GLU A N 1
ATOM 5671 C CA . GLU A 1 710 ? -10.789 18.933 26.989 1.00 95.12 710 GLU A CA 1
ATOM 5672 C C . GLU A 1 710 ? -9.459 18.621 27.691 1.00 95.12 710 GLU A C 1
ATOM 5674 O O . GLU A 1 710 ? -9.196 19.192 28.745 1.00 95.12 710 GLU A O 1
ATOM 5679 N N . GLN A 1 711 ? -8.646 17.705 27.142 1.00 94.62 711 GLN A N 1
ATOM 5680 C CA . GLN A 1 711 ? -7.333 17.318 27.683 1.00 94.62 711 GLN A CA 1
ATOM 5681 C C . GLN A 1 711 ? -7.406 16.741 29.107 1.00 94.62 711 GLN A C 1
ATOM 5683 O O . GLN A 1 711 ? -6.422 16.705 29.841 1.00 94.62 711 GLN A O 1
ATOM 5688 N N . LYS A 1 712 ? -8.589 16.269 29.511 1.00 93.56 712 LYS A N 1
ATOM 5689 C CA . LYS A 1 712 ? -8.815 15.590 30.783 1.00 93.56 712 LYS A CA 1
ATOM 5690 C C . LYS A 1 712 ? -9.284 14.170 30.540 1.00 93.56 712 LYS A C 1
ATOM 5692 O O . LYS A 1 712 ? -10.146 13.913 29.695 1.00 93.56 712 LYS A O 1
ATOM 5697 N N . ILE A 1 713 ? -8.737 13.269 31.338 1.00 94.88 713 ILE A N 1
ATOM 5698 C CA . ILE A 1 713 ? -9.136 11.875 31.414 1.00 94.88 713 ILE A CA 1
ATOM 5699 C C . ILE A 1 713 ? -9.964 11.703 32.686 1.00 94.88 713 ILE A C 1
ATOM 5701 O O . ILE A 1 713 ? -9.575 12.149 33.770 1.00 94.88 713 ILE A O 1
ATOM 5705 N N . LYS A 1 714 ? -11.132 11.077 32.548 1.00 95.25 714 LYS A N 1
ATOM 5706 C CA . LYS A 1 714 ? -12.076 10.825 33.638 1.00 95.25 714 LYS A CA 1
ATOM 5707 C C . LYS A 1 714 ? -12.279 9.329 33.815 1.00 95.25 714 LYS A C 1
ATOM 5709 O O . LYS A 1 714 ? -12.596 8.631 32.855 1.00 95.25 714 LYS A O 1
ATOM 5714 N N . LEU A 1 715 ? -12.125 8.852 35.047 1.00 95.38 715 LEU A N 1
ATOM 5715 C CA . LEU A 1 715 ? -12.399 7.470 35.426 1.00 95.38 715 LEU A CA 1
ATOM 5716 C C . LEU A 1 715 ? -13.780 7.364 36.075 1.00 95.38 715 LEU A C 1
ATOM 5718 O O . LEU A 1 715 ? -14.128 8.123 36.982 1.00 95.38 715 LEU A O 1
ATOM 5722 N N . TRP A 1 716 ? -14.553 6.387 35.633 1.00 95.25 716 TRP A N 1
ATOM 5723 C CA . TRP A 1 716 ? -15.913 6.130 36.070 1.00 95.25 716 TRP A CA 1
ATOM 5724 C C . TRP A 1 716 ? -16.010 4.718 36.611 1.00 95.25 716 TRP A C 1
ATOM 5726 O O . TRP A 1 716 ? -15.549 3.773 35.977 1.00 95.25 716 TRP A O 1
ATOM 5736 N N . GLN A 1 717 ? -16.671 4.575 37.749 1.00 94.44 717 GLN A N 1
ATOM 5737 C CA . GLN A 1 717 ? -17.005 3.289 38.332 1.00 94.44 717 GLN A CA 1
ATOM 5738 C C . GLN A 1 717 ? -18.501 3.057 38.165 1.00 94.44 717 GLN A C 1
ATOM 5740 O O . GLN A 1 717 ? -19.308 3.906 38.555 1.00 94.44 717 GLN A O 1
ATOM 5745 N N . TYR A 1 718 ? -18.869 1.914 37.596 1.00 93.94 718 TYR A N 1
ATOM 5746 C CA . TYR A 1 718 ? -20.260 1.511 37.448 1.00 93.94 718 TYR A CA 1
ATOM 5747 C C . TYR A 1 718 ? -20.590 0.256 38.254 1.00 93.94 718 TYR A C 1
ATOM 5749 O O . TYR A 1 718 ? -19.722 -0.546 38.601 1.00 93.94 718 TYR A O 1
ATOM 5757 N N . TYR A 1 719 ? -21.867 0.116 38.592 1.00 87.56 719 TYR A N 1
ATOM 5758 C CA . TYR A 1 719 ? -22.404 -0.961 39.410 1.00 87.56 719 TYR A CA 1
ATOM 5759 C C . TYR A 1 719 ? -23.740 -1.418 38.847 1.00 87.56 719 TYR A C 1
ATOM 5761 O O . TYR A 1 719 ? -24.584 -0.608 38.455 1.00 87.56 719 TYR A O 1
ATOM 5769 N N . ASN A 1 720 ? -23.948 -2.728 38.876 1.00 78.56 720 ASN A N 1
ATOM 5770 C CA . ASN A 1 720 ? -25.234 -3.336 38.599 1.00 78.56 720 ASN A CA 1
ATOM 5771 C C . ASN A 1 720 ? -25.805 -3.848 39.924 1.00 78.56 720 ASN A C 1
ATOM 5773 O O . ASN A 1 720 ? -25.442 -4.927 40.388 1.00 78.56 720 ASN A O 1
ATOM 5777 N N . ILE A 1 721 ? -26.629 -3.037 40.592 1.00 64.31 721 ILE A N 1
ATOM 5778 C CA . ILE A 1 721 ? -27.200 -3.414 41.887 1.00 64.31 721 ILE A CA 1
ATOM 5779 C C . ILE A 1 721 ? -28.382 -4.343 41.619 1.00 64.31 721 ILE A C 1
ATOM 5781 O O . ILE A 1 721 ? -29.512 -3.887 41.425 1.00 64.31 721 ILE A O 1
ATOM 5785 N N . SER A 1 722 ? -28.142 -5.652 41.607 1.00 50.84 722 SER A N 1
ATOM 5786 C CA . SER A 1 722 ? -29.213 -6.630 41.775 1.00 50.84 722 SER A CA 1
ATOM 5787 C C . SER A 1 722 ? -29.666 -6.582 43.233 1.00 50.84 722 SER A C 1
ATOM 5789 O O . SER A 1 722 ? -28.921 -6.984 44.123 1.00 50.84 722 SER A O 1
ATOM 5791 N N . GLN A 1 723 ? -30.867 -6.066 43.503 1.00 38.91 723 GLN A N 1
ATOM 5792 C CA . GLN A 1 723 ? -31.473 -6.180 44.830 1.00 38.91 723 GLN A CA 1
ATOM 5793 C C . GLN A 1 723 ? -31.747 -7.660 45.138 1.00 38.91 723 GLN A C 1
ATOM 5795 O O . GLN A 1 723 ? -32.803 -8.181 44.791 1.00 38.91 723 GLN A O 1
ATOM 5800 N N . SER A 1 724 ? -30.815 -8.340 45.799 1.00 33.91 724 SER A N 1
ATOM 5801 C CA . SER A 1 724 ? -31.116 -9.523 46.602 1.00 33.91 724 SER A CA 1
ATOM 5802 C C . SER A 1 724 ? -31.294 -9.065 48.048 1.00 33.91 724 SER A C 1
ATOM 5804 O O . SER A 1 724 ? -30.348 -9.062 48.831 1.00 33.91 724 SER A O 1
ATOM 5806 N N . TYR A 1 725 ? -32.504 -8.624 48.392 1.00 37.12 725 TYR A N 1
ATOM 5807 C CA . TYR A 1 725 ? -32.947 -8.667 49.783 1.00 37.12 725 TYR A CA 1
ATOM 5808 C C . TYR A 1 725 ? -33.565 -10.049 50.005 1.00 37.12 725 TYR A C 1
ATOM 5810 O O . TYR A 1 725 ? -34.742 -10.247 49.711 1.00 37.12 725 TYR A O 1
ATOM 5818 N N . GLU A 1 726 ? -32.780 -11.003 50.501 1.00 31.77 726 GLU A N 1
ATOM 5819 C CA . GLU A 1 726 ? -33.350 -12.055 51.341 1.00 31.77 726 GLU A CA 1
ATOM 5820 C C . GLU A 1 726 ? -33.340 -11.522 52.772 1.00 31.77 726 GLU A C 1
ATOM 5822 O O . GLU A 1 726 ? -32.300 -11.399 53.414 1.00 31.77 726 GLU A O 1
ATOM 5827 N N . VAL A 1 727 ? -34.523 -11.112 53.225 1.00 36.97 727 VAL A N 1
ATOM 5828 C CA . VAL A 1 727 ? -34.850 -11.040 54.644 1.00 36.97 727 VAL A CA 1
ATOM 5829 C C . VAL A 1 727 ? -35.425 -12.403 55.002 1.00 36.97 727 VAL A C 1
ATOM 5831 O O . VAL A 1 727 ? -36.525 -12.721 54.549 1.00 36.97 727 VAL A O 1
ATOM 5834 N N . GLN A 1 728 ? -34.693 -13.176 55.798 1.00 32.66 728 GLN A N 1
ATOM 5835 C CA . GLN A 1 728 ? -35.171 -13.692 57.083 1.00 32.66 728 GLN A CA 1
ATOM 5836 C C . GLN A 1 728 ? -34.004 -14.206 57.916 1.00 32.66 728 GLN A C 1
ATOM 5838 O O . GLN A 1 728 ? -33.244 -15.056 57.406 1.00 32.66 728 GLN A O 1
#